Protein AF-A0A0G0TVE7-F1 (afdb_monomer)

Organism: NCBI:txid1618405

Foldseek 3Di:
DVLVVLVVVQVVVVLVLLQQLQFDCVPVPVLSVVLSVVLSVLLVCLLPPDPVVLVVLVCNLVVLLVSLCVSLVVQQPVVQVVQADQPPPDEAADPLQLLSQLLNVVLVPDDNLVSSLVSQCSHPPGNGQDQELLSRFFCLVSVVQSPQDDPGSVSVLVVLSVLLSLLQVLLLVVQVVQDPSSCSNSLSSNCSLVSSVLSNDSVVSDLLLVLLSLQSVLLSCVVVVVLVSSLVSLLSSCSSPVVCLQLLVVLLVVCVVPNVVCNSSSVSSNVSNVVSVVVSLVSCVVRYDHVVHVPPFAWDPALPVLLLLLLLPSSSRTNVSVVSCSVLLQVLLLLLLVSCCVPNPVSSSSSLCSQAVSQSVCSRTGDHPPPVSPSNSSHSSSSSSRNSSSSSVSPPVVVVD

pLDDT: mean 89.4, std 11.53, range [37.62, 98.81]

Sequence (401 aa):
MCYLLTMNLYYPSIFLLLLFGILNPVGGNKIDFFVGYFLFFLTAFYIFLPNNFDKLRRYAIWVVLASFIVSSFATSDDLRGMLGRDLPLYTYNNDPGVMLETYQLMENGTGYYDAFAFSQKGRFGMQIVPADIWGWRLPTLFEIWKVLPGKSGLNIYLLYLVLACSFFYCSYLLSRRYLPEKLATIPSYLVFPYLHFAARDQMLLETEWWSVIVFFIAVFFTIRRRFVLATLLFSLTVMIREVYILPLGLMFIYSIMKRRDLIPVFLIPLFAFWVIFLFHIGFVSRYIDVWGTIFSPRVIANGFFFVQQTLAFASWEYLLFAFRPFWWFLVAALAGCWLIYKRFDKTEAWLLLLSFLPFPIAFLKFGTVPYNDYWGIMYMPIVLVLAPIALGNLTKQSTKA

Structure (mmCIF, N/CA/C/O backbone):
data_AF-A0A0G0TVE7-F1
#
_entry.id   AF-A0A0G0TVE7-F1
#
loop_
_atom_site.group_PDB
_atom_site.id
_atom_site.type_symbol
_atom_site.label_atom_id
_atom_site.label_alt_id
_atom_site.label_comp_id
_atom_site.label_asym_id
_atom_site.label_entity_id
_atom_site.label_seq_id
_atom_site.pdbx_PDB_ins_code
_atom_site.Cartn_x
_atom_site.Cartn_y
_atom_site.Cartn_z
_atom_site.occupancy
_atom_site.B_iso_or_equiv
_atom_site.auth_seq_id
_atom_site.auth_comp_id
_atom_site.auth_asym_id
_atom_site.auth_atom_id
_atom_site.pdbx_PDB_model_num
ATOM 1 N N . MET A 1 1 ? -22.730 15.705 32.323 1.00 51.56 1 MET A N 1
ATOM 2 C CA . MET A 1 1 ? -22.122 16.682 31.389 1.00 51.56 1 MET A CA 1
ATOM 3 C C . MET A 1 1 ? -21.111 16.037 30.428 1.00 51.56 1 MET A C 1
ATOM 5 O O . MET A 1 1 ? -21.345 16.121 29.231 1.00 51.56 1 MET A O 1
ATOM 9 N N . CYS A 1 2 ? -20.080 15.302 30.885 1.00 54.56 2 CYS A N 1
ATOM 10 C CA . CYS A 1 2 ? -19.139 14.604 29.977 1.00 54.56 2 CYS A CA 1
ATOM 11 C C . CYS A 1 2 ? -19.786 13.572 29.026 1.00 54.56 2 CYS A C 1
ATOM 13 O O . CYS A 1 2 ? -19.354 13.466 27.887 1.00 54.56 2 CYS A O 1
ATOM 15 N N . TYR A 1 3 ? -20.831 12.853 29.455 1.00 48.91 3 TYR A N 1
ATOM 16 C CA . TYR A 1 3 ? -21.519 11.845 28.626 1.00 48.91 3 TYR A CA 1
ATOM 17 C C . TYR A 1 3 ? -22.308 12.449 27.445 1.00 48.91 3 TYR A C 1
ATOM 19 O O . TYR A 1 3 ? -22.308 11.915 26.341 1.00 48.91 3 TYR A O 1
ATOM 27 N N . LEU A 1 4 ? -22.947 13.605 27.663 1.00 44.41 4 LEU A N 1
ATOM 28 C CA . LEU A 1 4 ? -23.669 14.329 26.610 1.00 44.41 4 LEU A CA 1
ATOM 29 C C . LEU A 1 4 ? -22.695 14.893 25.562 1.00 44.41 4 LEU A C 1
ATOM 31 O O . LEU A 1 4 ? -22.952 14.794 24.368 1.00 44.41 4 LEU A O 1
ATOM 35 N N . LEU A 1 5 ? -21.533 15.398 25.995 1.00 54.28 5 LEU A N 1
ATOM 36 C CA . LEU A 1 5 ? -20.473 15.865 25.093 1.00 54.28 5 LEU A CA 1
ATOM 37 C C . LEU A 1 5 ? -19.879 14.733 24.237 1.00 54.28 5 LEU A C 1
ATOM 39 O O . LEU A 1 5 ? -19.602 14.947 23.058 1.00 54.28 5 LEU A O 1
ATOM 43 N N . THR A 1 6 ? -19.712 13.523 24.781 1.00 59.12 6 THR A N 1
ATOM 44 C CA . THR A 1 6 ? -19.156 12.398 24.012 1.00 59.12 6 THR A CA 1
ATOM 45 C C . THR A 1 6 ? -20.145 11.770 23.036 1.00 59.12 6 THR A C 1
ATOM 47 O O . THR A 1 6 ? -19.729 11.421 21.929 1.00 59.12 6 THR A O 1
ATOM 50 N N . MET A 1 7 ? -21.444 11.706 23.356 1.00 59.59 7 MET A N 1
ATOM 51 C CA . MET A 1 7 ? -22.458 11.343 22.352 1.00 59.59 7 MET A CA 1
ATOM 52 C C . MET A 1 7 ? -22.566 12.391 21.237 1.00 59.59 7 MET A C 1
ATOM 54 O O . MET A 1 7 ? -22.679 12.012 20.070 1.00 59.59 7 MET A O 1
ATOM 58 N N . ASN A 1 8 ? -22.446 13.681 21.572 1.00 65.00 8 ASN A N 1
ATOM 59 C CA . ASN A 1 8 ? -22.529 14.773 20.599 1.00 65.00 8 ASN A CA 1
ATOM 60 C C . ASN A 1 8 ? -21.390 14.770 19.569 1.00 65.00 8 ASN A C 1
ATOM 62 O O . ASN A 1 8 ? -21.597 15.248 18.463 1.00 65.00 8 ASN A O 1
ATOM 66 N N . LEU A 1 9 ? -20.210 14.224 19.885 1.00 75.62 9 LEU A N 1
ATOM 67 C CA . LEU A 1 9 ? -19.076 14.174 18.946 1.00 75.62 9 LEU A CA 1
ATOM 68 C C . LEU A 1 9 ? -18.928 12.830 18.223 1.00 75.62 9 LEU A C 1
ATOM 70 O O . LEU A 1 9 ? -18.333 12.777 17.145 1.00 75.62 9 LEU A O 1
ATOM 74 N N . TYR A 1 10 ? -19.472 11.746 18.778 1.00 79.25 10 TYR A N 1
ATOM 75 C CA . TYR A 1 10 ? -19.305 10.402 18.230 1.00 79.25 10 TYR A CA 1
ATOM 76 C C . TYR A 1 10 ? -19.939 10.223 16.845 1.00 79.25 10 TYR A C 1
ATOM 78 O O . TYR A 1 10 ? -19.249 9.849 15.893 1.00 79.25 10 TYR A O 1
ATOM 86 N N . TYR A 1 11 ? -21.236 10.507 16.715 1.00 83.62 11 TYR A N 1
ATOM 87 C CA . TYR A 1 11 ? -21.943 10.333 15.446 1.00 83.62 11 TYR A CA 1
ATOM 88 C C . TYR A 1 11 ? -21.479 11.316 14.362 1.00 83.62 11 TYR A C 1
ATOM 90 O O . TYR A 1 11 ? -21.251 10.856 13.242 1.00 83.62 11 TYR A O 1
ATOM 98 N N . PRO A 1 12 ? -21.228 12.609 14.661 1.00 85.44 12 PRO A N 1
ATOM 99 C CA . PRO A 1 12 ? -20.654 13.517 13.670 1.00 85.44 12 PRO A CA 1
ATOM 100 C C . PRO A 1 12 ? -19.269 13.089 13.181 1.00 85.44 12 PRO A C 1
ATOM 102 O O . PRO A 1 12 ? -19.010 13.157 11.985 1.00 85.44 12 PRO A O 1
ATOM 105 N N . SER A 1 13 ? -18.401 12.577 14.064 1.00 84.38 13 SER A N 1
ATOM 106 C CA . SER A 1 13 ? -17.071 12.093 13.659 1.00 84.38 13 SER A CA 1
ATOM 107 C C . SER A 1 13 ? -17.159 10.898 12.708 1.00 84.38 13 SER A C 1
ATOM 109 O O . SER A 1 13 ? -16.417 10.829 11.731 1.00 84.38 13 SER A O 1
ATOM 111 N N . ILE A 1 14 ? -18.086 9.966 12.956 1.00 85.81 14 ILE A N 1
ATOM 112 C CA . ILE A 1 14 ? -18.331 8.840 12.044 1.00 85.81 14 ILE A CA 1
ATOM 113 C C . ILE A 1 14 ? -18.872 9.332 10.709 1.00 85.81 14 ILE A C 1
ATOM 115 O O . ILE A 1 14 ? -18.381 8.915 9.665 1.00 85.81 14 ILE A O 1
ATOM 119 N N . PHE A 1 15 ? -19.870 10.213 10.738 1.00 87.44 15 PHE A N 1
ATOM 120 C CA . PHE A 1 15 ? -20.462 10.754 9.524 1.00 87.44 15 PHE A CA 1
ATOM 121 C C . PHE A 1 15 ? -19.417 11.476 8.665 1.00 87.44 15 PHE A C 1
ATOM 123 O O . PHE A 1 15 ? -19.345 11.232 7.464 1.00 87.44 15 PHE A O 1
ATOM 130 N N . LEU A 1 16 ? -18.540 12.272 9.284 1.00 86.81 16 LEU A N 1
ATOM 131 C CA . LEU A 1 16 ? -17.421 12.915 8.597 1.00 86.81 16 LEU A CA 1
ATOM 132 C C . LEU A 1 16 ? -16.467 11.894 7.966 1.00 86.81 16 LEU A C 1
ATOM 134 O O . LEU A 1 16 ? -16.128 12.049 6.798 1.00 86.81 16 LEU A O 1
ATOM 138 N N . LEU A 1 17 ? -16.073 10.828 8.677 1.00 85.44 17 LEU A N 1
ATOM 139 C CA . LEU A 1 17 ? -15.248 9.769 8.075 1.00 85.44 17 LEU A CA 1
ATOM 140 C C . LEU A 1 17 ? -15.938 9.124 6.868 1.00 85.44 17 LEU A C 1
ATOM 142 O O . LEU A 1 17 ? -15.288 8.884 5.855 1.00 85.44 17 LEU A O 1
ATOM 146 N N . LEU A 1 18 ? -17.243 8.860 6.956 1.00 89.12 18 LEU A N 1
ATOM 147 C CA . LEU A 1 18 ? -17.991 8.281 5.842 1.00 89.12 18 LEU A CA 1
ATOM 148 C C . LEU A 1 18 ? -18.010 9.213 4.629 1.00 89.12 18 LEU A C 1
ATOM 150 O O . LEU A 1 18 ? -17.749 8.753 3.519 1.00 89.12 18 LEU A O 1
ATOM 154 N N . LEU A 1 19 ? -18.255 10.509 4.844 1.00 89.25 19 LEU A N 1
ATOM 155 C CA . LEU A 1 19 ? -18.214 11.521 3.788 1.00 89.25 19 LEU A CA 1
ATOM 156 C C . LEU A 1 19 ? -16.833 11.608 3.131 1.00 89.25 19 LEU A C 1
ATOM 158 O O . LEU A 1 19 ? -16.735 11.670 1.908 1.00 89.25 19 LEU A O 1
ATOM 162 N N . PHE A 1 20 ? -15.764 11.569 3.928 1.00 88.56 20 PHE A N 1
ATOM 163 C CA . PHE A 1 20 ? -14.401 11.616 3.406 1.00 88.56 20 PHE A CA 1
ATOM 164 C C . PHE A 1 20 ? -13.982 10.358 2.652 1.00 88.56 20 PHE A C 1
ATOM 166 O O . PHE A 1 20 ? -12.978 10.430 1.961 1.00 88.56 20 PHE A O 1
ATOM 173 N N . GLY A 1 21 ? -14.706 9.241 2.769 1.00 84.94 21 GLY A N 1
ATOM 174 C CA . GLY A 1 21 ? -14.440 8.011 2.017 1.00 84.94 21 GLY A CA 1
ATOM 175 C C . GLY A 1 21 ? -15.250 7.850 0.730 1.00 84.94 21 GLY A C 1
ATOM 176 O O . GLY A 1 21 ? -15.103 6.825 0.071 1.00 84.94 21 GLY A O 1
ATOM 177 N N . ILE A 1 22 ? -16.116 8.809 0.380 1.00 90.00 22 ILE A N 1
ATOM 178 C CA . ILE A 1 22 ? -16.928 8.716 -0.842 1.00 90.00 22 ILE A CA 1
ATOM 179 C C . ILE A 1 22 ? -16.004 8.791 -2.060 1.00 90.00 22 ILE A C 1
ATOM 181 O O . ILE A 1 22 ? -15.213 9.727 -2.180 1.00 90.00 22 ILE A O 1
ATOM 185 N N . LEU A 1 23 ? -16.137 7.822 -2.967 1.00 89.44 23 LEU A N 1
ATOM 186 C CA . LEU A 1 23 ? -15.425 7.793 -4.243 1.00 89.44 23 LEU A CA 1
ATOM 187 C C . LEU A 1 23 ? -15.824 9.004 -5.103 1.00 89.44 23 LEU A C 1
ATOM 189 O O . LEU A 1 23 ? -17.010 9.271 -5.305 1.00 89.44 23 LEU A O 1
ATOM 193 N N . ASN A 1 24 ? -14.836 9.738 -5.606 1.00 88.88 24 ASN A N 1
ATOM 194 C CA . ASN A 1 24 ? -15.035 10.801 -6.582 1.00 88.88 24 ASN A CA 1
ATOM 195 C C . ASN A 1 24 ? -15.274 10.176 -7.968 1.00 88.88 24 ASN A C 1
ATOM 197 O O . ASN A 1 24 ? -14.444 9.376 -8.401 1.00 88.88 24 ASN A O 1
ATOM 201 N N . PRO A 1 25 ? -16.345 10.529 -8.699 1.00 86.12 25 PRO A N 1
ATOM 202 C CA . PRO A 1 25 ? -16.548 10.074 -10.074 1.00 86.12 25 PRO A CA 1
ATOM 203 C C . PRO A 1 25 ? -15.589 10.784 -11.043 1.00 86.12 25 PRO A C 1
ATOM 205 O O . PRO A 1 25 ? -15.984 11.680 -11.797 1.00 86.12 25 PRO A O 1
ATOM 208 N N . VAL A 1 26 ? -14.309 10.407 -11.012 1.00 77.81 26 VAL A N 1
ATOM 209 C CA . VAL A 1 26 ? -13.259 10.996 -11.854 1.00 77.81 26 VAL A CA 1
ATOM 210 C C . VAL A 1 26 ? -13.651 10.869 -13.331 1.00 77.81 26 VAL A C 1
ATOM 212 O O . VAL A 1 26 ? -14.110 9.823 -13.786 1.00 77.81 26 VAL A O 1
ATOM 215 N N . GLY A 1 27 ? -13.541 11.970 -14.081 1.00 74.94 27 GLY A N 1
ATOM 216 C CA . GLY A 1 27 ? -13.930 12.011 -15.497 1.00 74.94 27 GLY A CA 1
ATOM 217 C C . GLY A 1 27 ? -15.434 11.840 -15.760 1.00 74.94 27 GLY A C 1
ATOM 218 O O . GLY A 1 27 ? -15.825 11.602 -16.898 1.00 74.94 27 GLY A O 1
ATOM 219 N N . GLY A 1 28 ? -16.290 11.942 -14.735 1.00 77.38 28 GLY A N 1
ATOM 220 C CA . GLY A 1 28 ? -17.736 11.746 -14.875 1.00 77.38 28 GLY A CA 1
ATOM 221 C C . GLY A 1 28 ? -18.151 10.280 -15.029 1.00 77.38 28 GLY A C 1
ATOM 222 O O . GLY A 1 28 ? -19.249 10.007 -15.523 1.00 77.38 28 GLY A O 1
ATOM 223 N N . ASN A 1 29 ? -17.300 9.329 -14.620 1.00 84.31 29 ASN A N 1
ATOM 224 C CA . ASN A 1 29 ? -17.614 7.908 -14.703 1.00 84.31 29 ASN A CA 1
ATOM 225 C C . ASN A 1 29 ? -18.839 7.568 -13.831 1.00 84.31 29 ASN A C 1
ATOM 227 O O . ASN A 1 29 ? -18.822 7.677 -12.602 1.00 84.31 29 ASN A O 1
ATOM 231 N N . LYS A 1 30 ? -19.926 7.141 -14.484 1.00 88.06 30 LYS A N 1
ATOM 232 C CA . LYS A 1 30 ? -21.195 6.815 -13.817 1.00 88.06 30 LYS A CA 1
ATOM 233 C C . LYS A 1 30 ? -21.064 5.621 -12.870 1.00 88.06 30 LYS A C 1
ATOM 235 O O . LYS A 1 30 ? -21.776 5.574 -11.873 1.00 88.06 30 LYS A O 1
ATOM 240 N N . ILE A 1 31 ? -20.179 4.669 -13.162 1.00 86.12 31 ILE A N 1
ATOM 241 C CA . ILE A 1 31 ? -19.973 3.481 -12.325 1.00 86.12 31 ILE A CA 1
ATOM 242 C C . ILE A 1 31 ? -19.341 3.892 -10.997 1.00 86.12 31 ILE A C 1
ATOM 244 O O . ILE A 1 31 ? -19.865 3.525 -9.947 1.00 86.12 31 ILE A O 1
ATOM 248 N N . ASP A 1 32 ? -18.298 4.726 -11.043 1.00 85.81 32 ASP A N 1
ATOM 249 C CA . ASP A 1 32 ? -17.647 5.275 -9.847 1.00 85.81 32 ASP A CA 1
ATOM 250 C C . ASP A 1 32 ? -18.649 6.054 -8.985 1.00 85.81 32 ASP A C 1
ATOM 252 O O . ASP A 1 32 ? -18.699 5.877 -7.766 1.00 85.81 32 ASP A O 1
ATOM 256 N N . PHE A 1 33 ? -19.526 6.839 -9.620 1.00 87.44 33 PHE A N 1
ATOM 257 C CA . PHE A 1 33 ? -20.628 7.508 -8.930 1.00 87.44 33 PHE A CA 1
ATOM 258 C C . PHE A 1 33 ? -21.529 6.493 -8.205 1.00 87.44 33 PHE A C 1
ATOM 260 O O . PHE A 1 33 ? -21.647 6.527 -6.980 1.00 87.44 33 PHE A O 1
ATOM 267 N N . PHE A 1 34 ? -22.148 5.553 -8.927 1.00 89.06 34 PHE A N 1
ATOM 268 C CA . PHE A 1 34 ? -23.105 4.619 -8.322 1.00 89.06 34 PHE A CA 1
ATOM 269 C C . PHE A 1 34 ? -22.476 3.752 -7.229 1.00 89.06 34 PHE A C 1
ATOM 271 O O . PHE A 1 34 ? -23.084 3.578 -6.172 1.00 89.06 34 PHE A O 1
ATOM 278 N N . VAL A 1 35 ? -21.261 3.245 -7.446 1.00 88.38 35 VAL A N 1
ATOM 279 C CA . VAL A 1 35 ? -20.555 2.410 -6.465 1.00 88.38 35 VAL A CA 1
ATOM 280 C C . VAL A 1 35 ? -20.154 3.226 -5.238 1.00 88.38 35 VAL A C 1
ATOM 282 O O . VAL A 1 35 ? -20.355 2.755 -4.116 1.00 88.38 35 VAL A O 1
ATOM 285 N N . GLY A 1 36 ? -19.662 4.454 -5.422 1.00 87.19 36 GLY A N 1
ATOM 286 C CA . GLY A 1 36 ? -19.300 5.356 -4.328 1.00 87.19 36 GLY A CA 1
ATOM 287 C C . GLY A 1 36 ? -20.472 5.644 -3.392 1.00 87.19 36 GLY A C 1
ATOM 288 O O . GLY A 1 36 ? -20.373 5.424 -2.182 1.00 87.19 36 GLY A O 1
ATOM 289 N N . TYR A 1 37 ? -21.614 6.065 -3.944 1.00 89.44 37 TYR A N 1
ATOM 290 C CA . TYR A 1 37 ? -22.816 6.330 -3.147 1.00 89.44 37 TYR A CA 1
ATOM 291 C C . TYR A 1 37 ? -23.412 5.050 -2.552 1.00 89.44 37 TYR A C 1
ATOM 293 O O . TYR A 1 37 ? -23.815 5.055 -1.388 1.00 89.44 37 TYR A O 1
ATOM 301 N N . PHE A 1 38 ? -23.432 3.941 -3.299 1.00 90.31 38 PHE A N 1
ATOM 302 C CA . PHE A 1 38 ? -23.891 2.651 -2.781 1.00 90.31 38 PHE A CA 1
ATOM 303 C C . PHE A 1 38 ? -23.084 2.223 -1.551 1.00 90.31 38 PHE A C 1
ATOM 305 O O . PHE A 1 38 ? -23.668 1.908 -0.513 1.00 90.31 38 PHE A O 1
ATOM 312 N N . LEU A 1 39 ? -21.751 2.270 -1.627 1.00 90.75 39 LEU A N 1
ATOM 313 C CA . LEU A 1 39 ? -20.879 1.921 -0.506 1.00 90.75 39 LEU A CA 1
ATOM 314 C C . LEU A 1 39 ? -21.040 2.873 0.677 1.00 90.75 39 LEU A C 1
ATOM 316 O O . LEU A 1 39 ? -21.038 2.409 1.819 1.00 90.75 39 LEU A O 1
ATOM 320 N N . PHE A 1 40 ? -21.225 4.170 0.429 1.00 91.94 40 PHE A N 1
ATOM 321 C CA . PHE A 1 40 ? -21.516 5.145 1.478 1.00 91.94 40 PHE A CA 1
ATOM 322 C C . PHE A 1 40 ? -22.802 4.793 2.237 1.00 91.94 40 PHE A C 1
ATOM 324 O O . PHE A 1 40 ? -22.766 4.605 3.457 1.00 91.94 40 PHE A O 1
ATOM 331 N N . PHE A 1 41 ? -23.927 4.647 1.525 1.00 91.50 41 PHE A N 1
ATOM 332 C CA . PHE A 1 41 ? -25.222 4.349 2.143 1.00 91.50 41 PHE A CA 1
ATOM 333 C C . PHE A 1 41 ? -25.225 2.990 2.832 1.00 91.50 41 PHE A C 1
ATOM 335 O O . PHE A 1 41 ? -25.762 2.858 3.929 1.00 91.50 41 PHE A O 1
ATOM 342 N N . LEU A 1 42 ? -24.586 1.990 2.230 1.00 88.88 42 LEU A N 1
ATOM 343 C CA . LEU A 1 42 ? -24.473 0.660 2.806 1.00 88.88 42 LEU A CA 1
ATOM 344 C C . LEU A 1 42 ? -23.632 0.662 4.089 1.00 88.88 42 LEU A C 1
ATOM 346 O O . LEU A 1 42 ? -24.026 0.072 5.096 1.00 88.88 42 LEU A O 1
ATOM 350 N N . THR A 1 43 ? -22.477 1.330 4.077 1.00 88.50 43 THR A N 1
ATOM 351 C CA . THR A 1 43 ? -21.607 1.413 5.258 1.00 88.50 43 THR A CA 1
ATOM 352 C C . THR A 1 43 ? -22.310 2.180 6.376 1.00 88.50 43 THR A C 1
ATOM 354 O O . THR A 1 43 ? -22.311 1.720 7.520 1.00 88.50 43 THR A O 1
ATOM 357 N N . ALA A 1 44 ? -22.988 3.286 6.048 1.00 89.00 44 ALA A N 1
ATOM 358 C CA . ALA A 1 44 ? -23.839 4.008 6.988 1.00 89.00 44 ALA A CA 1
ATOM 359 C C . ALA A 1 44 ? -24.934 3.092 7.563 1.00 89.00 44 ALA A C 1
ATOM 361 O O . ALA A 1 44 ? -25.053 2.969 8.782 1.00 89.00 44 ALA A O 1
ATOM 362 N N . PHE A 1 45 ? -25.674 2.383 6.708 1.00 89.69 45 PHE A N 1
ATOM 363 C CA . PHE A 1 45 ? -26.716 1.445 7.122 1.00 89.69 45 PHE A CA 1
ATOM 364 C C . PHE A 1 45 ? -26.192 0.413 8.129 1.00 89.69 45 PHE A C 1
ATOM 366 O O . PHE A 1 45 ? -26.788 0.240 9.189 1.00 89.69 45 PHE A O 1
ATOM 373 N N . TYR A 1 46 ? -25.039 -0.213 7.870 1.00 87.44 46 TYR A N 1
ATOM 374 C CA . TYR A 1 46 ? -24.458 -1.200 8.788 1.00 87.44 46 TYR A CA 1
ATOM 375 C C . TYR A 1 46 ? -24.011 -0.620 10.133 1.00 87.44 46 TYR A C 1
ATOM 377 O O . TYR A 1 46 ? -24.151 -1.287 11.166 1.00 87.44 46 TYR A O 1
ATOM 385 N N . ILE A 1 47 ? -23.491 0.609 10.137 1.00 86.12 47 ILE A N 1
ATOM 386 C CA . ILE A 1 47 ? -23.078 1.312 11.358 1.00 86.12 47 ILE A CA 1
ATOM 387 C C . ILE A 1 47 ? -24.286 1.615 12.251 1.00 86.12 47 ILE A C 1
ATOM 389 O O . ILE A 1 47 ? -24.200 1.451 13.473 1.00 86.12 47 ILE A O 1
ATOM 393 N N . PHE A 1 48 ? -25.390 2.063 11.646 1.00 87.19 48 PHE A N 1
ATOM 394 C CA . PHE A 1 48 ? -26.612 2.477 12.343 1.00 87.19 48 PHE A CA 1
ATOM 395 C C . PHE A 1 48 ? -27.612 1.340 12.573 1.00 87.19 48 PHE A C 1
ATOM 397 O O . PHE A 1 48 ? -28.596 1.525 13.290 1.00 87.19 48 PHE A O 1
ATOM 404 N N . LEU A 1 49 ? -27.348 0.154 12.023 1.00 87.38 49 LEU A N 1
ATOM 405 C CA . LEU A 1 49 ? -28.149 -1.036 12.270 1.00 87.38 49 LEU A CA 1
ATOM 406 C C . LEU A 1 49 ? -28.213 -1.330 13.780 1.00 87.38 49 LEU A C 1
ATOM 408 O O . LEU A 1 49 ? -27.201 -1.158 14.459 1.00 87.38 49 LEU A O 1
ATOM 412 N N . PRO A 1 50 ? -29.336 -1.798 14.342 1.00 85.31 50 PRO A N 1
ATOM 413 C CA . PRO A 1 50 ? -29.402 -2.165 15.757 1.00 85.31 50 PRO A CA 1
ATOM 414 C C . PRO A 1 50 ? -28.458 -3.334 16.127 1.00 85.31 50 PRO A C 1
ATOM 416 O O . PRO A 1 50 ? -28.076 -4.151 15.287 1.00 85.31 50 PRO A O 1
ATOM 419 N N . ASN A 1 51 ? -28.035 -3.420 17.397 1.00 82.88 51 ASN A N 1
ATOM 420 C CA . ASN A 1 51 ? -26.975 -4.351 17.836 1.00 82.88 51 ASN A CA 1
ATOM 421 C C . ASN A 1 51 ? -27.330 -5.845 17.723 1.00 82.88 51 ASN A C 1
ATOM 423 O O . ASN A 1 51 ? -26.441 -6.684 17.635 1.00 82.88 51 ASN A O 1
ATOM 427 N N . ASN A 1 52 ? -28.612 -6.193 17.670 1.00 86.19 52 ASN A N 1
ATOM 428 C CA . ASN A 1 52 ? -29.092 -7.559 17.436 1.00 86.19 52 ASN A CA 1
ATOM 429 C C . ASN A 1 52 ? -28.732 -8.113 16.039 1.00 86.19 52 ASN A C 1
ATOM 431 O O . ASN A 1 52 ? -28.880 -9.312 15.808 1.00 86.19 52 ASN A O 1
ATOM 435 N N . PHE A 1 53 ? -28.194 -7.292 15.131 1.00 87.19 53 PHE A N 1
ATOM 436 C CA . PHE A 1 53 ? -27.796 -7.695 13.779 1.00 87.19 53 PHE A CA 1
ATOM 437 C C . PHE A 1 53 ? -26.275 -7.844 13.575 1.00 87.19 53 PHE A C 1
ATOM 439 O O . PHE A 1 53 ? -25.778 -7.743 12.452 1.00 87.19 53 PHE A O 1
ATOM 446 N N . ASP A 1 54 ? -25.506 -8.140 14.627 1.00 82.81 54 ASP A N 1
ATOM 447 C CA . ASP A 1 54 ? -24.047 -8.322 14.527 1.00 82.81 54 ASP A CA 1
ATOM 448 C C . ASP A 1 54 ? -23.612 -9.377 13.497 1.00 82.81 54 ASP A C 1
ATOM 450 O O . ASP A 1 54 ? -22.567 -9.230 12.861 1.00 82.81 54 ASP A O 1
ATOM 454 N N . LYS A 1 55 ? -24.416 -10.428 13.280 1.00 86.00 55 LYS A N 1
ATOM 455 C CA . LYS A 1 55 ? -24.150 -11.414 12.219 1.00 86.00 55 LYS A CA 1
ATOM 456 C C . LYS A 1 55 ? -24.189 -10.775 10.831 1.00 86.00 55 LYS A C 1
ATOM 458 O O . LYS A 1 55 ? -23.323 -11.077 10.020 1.00 86.00 55 LYS A O 1
ATOM 463 N N . LEU A 1 56 ? -25.150 -9.885 10.576 1.00 87.44 56 LEU A N 1
ATOM 464 C CA . LEU A 1 56 ? -25.288 -9.200 9.293 1.00 87.44 56 LEU A CA 1
ATOM 465 C C . LEU A 1 56 ? -24.124 -8.224 9.060 1.00 87.44 56 LEU A C 1
ATOM 467 O O . LEU A 1 56 ? -23.561 -8.192 7.970 1.00 87.44 56 LEU A O 1
ATOM 471 N N . ARG A 1 57 ? -23.688 -7.510 10.108 1.00 86.94 57 ARG A N 1
ATOM 472 C CA . ARG A 1 57 ? -22.530 -6.596 10.047 1.00 86.94 57 ARG A CA 1
ATOM 473 C C . ARG A 1 57 ? -21.243 -7.299 9.607 1.00 86.94 57 ARG A C 1
ATOM 475 O O . ARG A 1 57 ? -20.451 -6.711 8.880 1.00 86.94 57 ARG A O 1
ATOM 482 N N . ARG A 1 58 ? -21.053 -8.574 9.967 1.00 87.56 58 ARG A N 1
ATOM 483 C CA . ARG A 1 58 ? -19.894 -9.364 9.507 1.00 87.56 58 ARG A CA 1
ATOM 484 C C . ARG A 1 58 ? -19.886 -9.610 8.002 1.00 87.56 58 ARG A C 1
ATOM 486 O O . ARG A 1 58 ? -18.821 -9.862 7.451 1.00 87.56 58 ARG A O 1
ATOM 493 N N . TYR A 1 59 ? -21.040 -9.531 7.338 1.00 90.62 59 TYR A N 1
ATOM 494 C CA . TYR A 1 59 ? -21.122 -9.678 5.887 1.00 90.62 59 TYR A CA 1
ATOM 495 C C . TYR A 1 59 ? -20.845 -8.383 5.123 1.00 90.62 59 TYR A C 1
ATOM 497 O O . TYR A 1 59 ? -20.591 -8.433 3.923 1.00 90.62 59 TYR A O 1
ATOM 505 N N . ALA A 1 60 ? -20.810 -7.235 5.805 1.00 91.06 60 ALA A N 1
ATOM 506 C CA . ALA A 1 60 ? -20.559 -5.942 5.179 1.00 91.06 60 ALA A CA 1
ATOM 507 C C . ALA A 1 60 ? -19.213 -5.894 4.436 1.00 91.06 60 ALA A C 1
ATOM 509 O O . ALA A 1 60 ? -19.128 -5.299 3.364 1.00 91.06 60 ALA A O 1
ATOM 510 N N . ILE A 1 61 ? -18.181 -6.582 4.947 1.00 94.94 61 ILE A N 1
ATOM 511 C CA . ILE A 1 61 ? -16.885 -6.672 4.261 1.00 94.94 61 ILE A CA 1
ATOM 512 C C . ILE A 1 61 ? -16.998 -7.358 2.896 1.00 94.94 61 ILE A C 1
ATOM 514 O O . ILE A 1 61 ? -16.387 -6.895 1.941 1.00 94.94 61 ILE A O 1
ATOM 518 N N . TRP A 1 62 ? -17.819 -8.403 2.759 1.00 95.62 62 TRP A N 1
ATOM 519 C CA . TRP A 1 62 ? -17.998 -9.093 1.478 1.00 95.62 62 TRP A CA 1
ATOM 520 C C . TRP A 1 62 ? -18.645 -8.195 0.434 1.00 95.62 62 TRP A C 1
ATOM 522 O O . TRP A 1 62 ? -18.311 -8.302 -0.741 1.00 95.62 62 TRP A O 1
ATOM 532 N N . VAL A 1 63 ? -19.509 -7.270 0.857 1.00 93.44 63 VAL A N 1
ATOM 533 C CA . VAL A 1 63 ? -20.077 -6.284 -0.063 1.00 93.44 63 VAL A CA 1
ATOM 534 C C . VAL A 1 63 ? -19.022 -5.271 -0.504 1.00 93.44 63 VAL A C 1
ATOM 536 O O . VAL A 1 63 ? -18.960 -4.966 -1.686 1.00 93.44 63 VAL A O 1
ATOM 539 N N . VAL A 1 64 ? -18.138 -4.810 0.391 1.00 95.00 64 VAL A N 1
ATOM 540 C CA . VAL A 1 64 ? -16.994 -3.957 0.003 1.00 95.00 64 VAL A CA 1
ATOM 541 C C . VAL A 1 64 ? -16.104 -4.672 -1.019 1.00 95.00 64 VAL A C 1
ATOM 543 O O . VAL A 1 64 ? -15.748 -4.081 -2.035 1.00 95.00 64 VAL A O 1
ATOM 546 N N . LEU A 1 65 ? -15.793 -5.952 -0.789 1.00 97.44 65 LEU A N 1
ATOM 547 C CA . LEU A 1 65 ? -14.986 -6.766 -1.705 1.00 97.44 65 LEU A CA 1
ATOM 548 C C . LEU A 1 65 ? -15.665 -6.955 -3.068 1.00 97.44 65 LEU A C 1
ATOM 550 O O . LEU A 1 65 ? -15.029 -6.752 -4.098 1.00 97.44 65 LEU A O 1
ATOM 554 N N . ALA A 1 66 ? -16.951 -7.309 -3.083 1.00 96.19 66 ALA A N 1
ATOM 555 C CA . ALA A 1 66 ? -17.709 -7.489 -4.318 1.00 96.19 66 ALA A CA 1
ATOM 556 C C . ALA A 1 66 ? -17.815 -6.176 -5.104 1.00 96.19 66 ALA A C 1
ATOM 558 O O . ALA A 1 66 ? -17.526 -6.155 -6.298 1.00 96.19 66 ALA A O 1
ATOM 559 N N . SER A 1 67 ? -18.142 -5.069 -4.430 1.00 94.88 67 SER A N 1
ATOM 560 C CA . SER A 1 67 ? -18.165 -3.738 -5.040 1.00 94.88 67 SER A CA 1
ATOM 561 C C . SER A 1 67 ? -16.806 -3.353 -5.613 1.00 94.88 67 SER A C 1
ATOM 563 O O . SER A 1 67 ? -16.760 -2.759 -6.685 1.00 94.88 67 SER A O 1
ATOM 565 N N . PHE A 1 68 ? -15.704 -3.705 -4.943 1.00 96.56 68 PHE A N 1
ATOM 566 C CA . PHE A 1 68 ? -14.353 -3.407 -5.422 1.00 96.56 68 PHE A CA 1
ATOM 567 C C . PHE A 1 68 ? -14.045 -4.153 -6.712 1.00 96.56 68 PHE A C 1
ATOM 569 O O . PHE A 1 68 ? -13.603 -3.539 -7.676 1.00 96.56 68 PHE A O 1
ATOM 576 N N . ILE A 1 69 ? -14.321 -5.458 -6.749 1.00 96.88 69 ILE A N 1
ATOM 577 C CA . ILE A 1 69 ? -14.100 -6.277 -7.944 1.00 96.88 69 ILE A CA 1
ATOM 578 C C . ILE A 1 69 ? -14.957 -5.754 -9.099 1.00 96.88 69 ILE A C 1
ATOM 580 O O . ILE A 1 69 ? -14.435 -5.529 -10.184 1.00 96.88 69 ILE A O 1
ATOM 584 N N . VAL A 1 70 ? -16.254 -5.528 -8.864 1.00 94.19 70 VAL A N 1
ATOM 585 C CA . VAL A 1 70 ? -17.189 -5.083 -9.909 1.00 94.19 70 VAL A CA 1
ATOM 586 C C . VAL A 1 70 ? -16.815 -3.702 -10.442 1.00 94.19 70 VAL A C 1
ATOM 588 O O . VAL A 1 70 ? -16.733 -3.540 -11.655 1.00 94.19 70 VAL A O 1
ATOM 591 N N . SER A 1 71 ? -16.561 -2.724 -9.566 1.00 94.19 71 SER A N 1
ATOM 592 C CA . SER A 1 71 ? -16.153 -1.372 -9.989 1.00 94.19 71 SER A CA 1
ATOM 593 C C . SER A 1 71 ? -14.836 -1.396 -10.744 1.00 94.19 71 SER A C 1
ATOM 595 O O . SER A 1 71 ? -14.808 -0.962 -11.890 1.00 94.19 71 SER A O 1
ATOM 597 N N . SER A 1 72 ? -13.793 -1.994 -10.163 1.00 95.44 72 SER A N 1
ATOM 598 C CA . SER A 1 72 ? -12.472 -2.064 -10.787 1.00 95.44 72 SER A CA 1
ATOM 599 C C . SER A 1 72 ? -12.556 -2.733 -12.155 1.00 95.44 72 SER A C 1
ATOM 601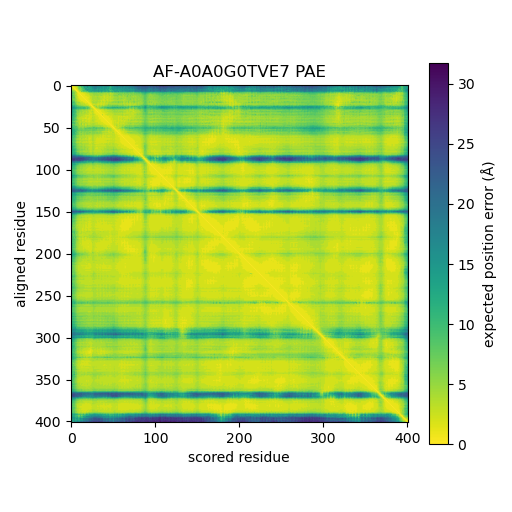 O O . SER A 1 72 ? -12.019 -2.227 -13.134 1.00 95.44 72 SER A O 1
ATOM 603 N N . PHE A 1 73 ? -13.269 -3.857 -12.262 1.00 94.25 73 PHE A N 1
ATOM 604 C CA . PHE A 1 73 ? -13.404 -4.579 -13.524 1.00 94.25 73 PHE A CA 1
ATOM 605 C C . PHE A 1 73 ? -14.214 -3.791 -14.561 1.00 94.25 73 PHE A C 1
ATOM 607 O O . PHE A 1 73 ? -13.963 -3.923 -15.754 1.00 94.25 73 PHE A O 1
ATOM 614 N N . ALA A 1 74 ? -15.187 -2.988 -14.138 1.00 92.94 74 ALA A N 1
ATOM 615 C CA . ALA A 1 74 ? -16.024 -2.219 -15.050 1.00 92.94 74 ALA A CA 1
ATOM 616 C C . ALA A 1 74 ? -15.403 -0.877 -15.474 1.00 92.94 74 ALA A C 1
ATOM 618 O O . ALA A 1 74 ? -15.843 -0.299 -16.462 1.00 92.94 74 ALA A O 1
ATOM 619 N N . THR A 1 75 ? -14.400 -0.373 -14.751 1.00 93.31 75 THR A N 1
ATOM 620 C CA . THR A 1 75 ? -13.741 0.911 -15.052 1.00 93.31 75 THR A CA 1
ATOM 621 C C . THR A 1 75 ? -12.320 0.769 -15.598 1.00 93.31 75 THR A C 1
ATOM 623 O O . THR A 1 75 ? -11.734 1.763 -16.012 1.00 93.31 75 THR A O 1
ATOM 626 N N . SER A 1 76 ? -11.775 -0.449 -15.659 1.00 92.94 76 SER A N 1
ATOM 627 C CA . SER A 1 76 ? -10.394 -0.743 -16.082 1.00 92.94 76 SER A CA 1
ATOM 628 C C . SER A 1 76 ? -10.239 -1.152 -17.550 1.00 92.94 76 SER A C 1
ATOM 630 O O . SER A 1 76 ? -9.239 -1.776 -17.904 1.00 92.94 76 SER A O 1
ATOM 632 N N . ASP A 1 77 ? -11.200 -0.845 -18.426 1.00 91.25 77 ASP A N 1
ATOM 633 C CA . ASP A 1 77 ? -11.136 -1.241 -19.843 1.00 91.25 77 ASP A CA 1
ATOM 634 C C . ASP A 1 77 ? -9.837 -0.786 -20.523 1.00 91.25 77 ASP A C 1
ATOM 636 O O . ASP A 1 77 ? -9.158 -1.602 -21.150 1.00 91.25 77 ASP A O 1
ATOM 640 N N . ASP A 1 78 ? -9.436 0.470 -20.316 1.00 89.44 78 ASP A N 1
ATOM 641 C CA . ASP A 1 78 ? -8.200 1.023 -20.880 1.00 89.44 78 ASP A CA 1
ATOM 642 C C . ASP A 1 78 ? -6.948 0.337 -20.319 1.00 89.44 78 ASP A C 1
ATOM 644 O O . ASP A 1 78 ? -6.059 -0.052 -21.080 1.00 89.44 78 ASP A O 1
ATOM 648 N N . LEU A 1 79 ? -6.896 0.121 -18.999 1.00 91.38 79 LEU A N 1
ATOM 649 C CA . LEU A 1 79 ? -5.802 -0.588 -18.330 1.00 91.38 79 LEU A CA 1
ATOM 650 C C . LEU A 1 79 ? -5.661 -2.017 -18.864 1.00 91.38 79 LEU A C 1
ATOM 652 O O . LEU A 1 79 ? -4.569 -2.446 -19.234 1.00 91.38 79 LEU A O 1
ATOM 656 N N . ARG A 1 80 ? -6.762 -2.766 -18.938 1.00 91.25 80 ARG A N 1
ATOM 657 C CA . ARG A 1 80 ? -6.749 -4.146 -19.443 1.00 91.25 80 ARG A CA 1
ATOM 658 C C . ARG A 1 80 ? -6.400 -4.206 -20.920 1.00 91.25 80 ARG A C 1
ATOM 660 O O . ARG A 1 80 ? -5.673 -5.109 -21.328 1.00 91.25 80 ARG A O 1
ATOM 667 N N . GLY A 1 81 ? -6.882 -3.241 -21.701 1.00 89.00 81 GLY A N 1
ATOM 668 C CA . GLY A 1 81 ? -6.492 -3.068 -23.092 1.00 89.00 81 GLY A CA 1
ATOM 669 C C . GLY A 1 81 ? -4.988 -2.847 -23.221 1.00 89.00 81 GLY A C 1
ATOM 670 O O . GLY A 1 81 ? -4.350 -3.518 -24.024 1.00 89.00 81 GLY A O 1
ATOM 671 N N . MET A 1 82 ? -4.406 -1.967 -22.402 1.00 87.88 82 MET A N 1
ATOM 672 C CA . MET A 1 82 ? -2.966 -1.696 -22.375 1.00 87.88 82 MET A CA 1
ATOM 673 C C . MET A 1 82 ? -2.146 -2.934 -21.989 1.00 87.88 82 MET A C 1
ATOM 675 O O . MET A 1 82 ? -1.180 -3.253 -22.672 1.00 87.88 82 MET A O 1
ATOM 679 N N . LEU A 1 83 ? -2.557 -3.670 -20.953 1.00 88.69 83 LEU A N 1
ATOM 680 C CA . LEU A 1 83 ? -1.897 -4.907 -20.510 1.00 88.69 83 LEU A CA 1
ATOM 681 C C . LEU A 1 83 ? -1.916 -6.028 -21.566 1.00 88.69 83 LEU A C 1
ATOM 683 O O . LEU A 1 83 ? -1.142 -6.978 -21.469 1.00 88.69 83 LEU A O 1
ATOM 687 N N . GLY A 1 84 ? -2.822 -5.949 -22.543 1.00 81.12 84 GLY A N 1
ATOM 688 C CA . GLY A 1 84 ? -2.905 -6.875 -23.671 1.00 81.12 84 GLY A CA 1
ATOM 689 C C . GLY A 1 84 ? -2.187 -6.409 -24.941 1.00 81.12 84 GLY A C 1
ATOM 690 O O . GLY A 1 84 ? -2.182 -7.156 -25.918 1.00 81.12 84 GLY A O 1
ATOM 691 N N . ARG A 1 85 ? -1.620 -5.194 -24.972 1.00 76.31 85 ARG A N 1
ATOM 692 C CA . ARG A 1 85 ? -0.899 -4.659 -26.141 1.00 76.31 85 ARG A CA 1
ATOM 693 C C . ARG A 1 85 ? 0.567 -5.047 -26.094 1.00 76.31 85 ARG A C 1
ATOM 695 O O . ARG A 1 85 ? 1.170 -4.996 -25.034 1.00 76.31 85 ARG A O 1
ATOM 702 N N . ASP A 1 86 ? 1.144 -5.319 -27.255 1.00 68.44 86 ASP A N 1
ATOM 703 C CA . ASP A 1 86 ? 2.591 -5.434 -27.427 1.00 68.44 86 ASP A CA 1
ATOM 704 C C . ASP A 1 86 ? 3.176 -4.010 -27.535 1.00 68.44 86 ASP A C 1
ATOM 706 O O . ASP A 1 86 ? 3.015 -3.332 -28.555 1.00 68.44 86 ASP A O 1
ATOM 710 N N . LEU A 1 87 ? 3.759 -3.497 -26.447 1.00 66.75 87 LEU A N 1
ATOM 711 C CA . LEU A 1 87 ? 4.328 -2.146 -26.372 1.00 66.75 87 LEU A CA 1
ATOM 712 C C . LEU A 1 87 ? 5.729 -1.928 -26.974 1.00 66.75 87 LEU A C 1
ATOM 714 O O . LEU A 1 87 ? 6.040 -0.748 -27.133 1.00 66.75 87 LEU A O 1
ATOM 718 N N . PRO A 1 88 ? 6.546 -2.922 -27.403 1.00 58.62 88 PRO A N 1
ATOM 719 C CA . PRO A 1 88 ? 7.850 -2.663 -28.036 1.00 58.62 88 PRO A CA 1
ATOM 720 C C . PRO A 1 88 ? 7.803 -1.766 -29.292 1.00 58.62 88 PRO A C 1
ATOM 722 O O . PRO A 1 88 ? 8.840 -1.408 -29.845 1.00 58.62 88 PRO A O 1
ATOM 725 N N . LEU A 1 89 ? 6.603 -1.422 -29.778 1.00 54.56 89 LEU A N 1
ATOM 726 C CA . LEU A 1 89 ? 6.353 -0.562 -30.937 1.00 54.56 89 LEU A CA 1
ATOM 727 C C . LEU A 1 89 ? 5.718 0.800 -30.586 1.00 54.56 89 LEU A C 1
ATOM 729 O O . LEU A 1 89 ? 5.453 1.590 -31.494 1.00 54.56 89 LEU A O 1
ATOM 733 N N . TYR A 1 90 ? 5.460 1.095 -29.307 1.00 58.38 90 TYR A N 1
ATOM 734 C CA . TYR A 1 90 ? 4.793 2.324 -28.863 1.00 58.38 90 TYR A CA 1
ATOM 735 C C . TYR A 1 90 ? 5.712 3.222 -28.034 1.00 58.38 90 TYR A C 1
ATOM 737 O O . TYR A 1 90 ? 6.423 2.776 -27.142 1.00 58.38 90 TYR A O 1
ATOM 745 N N . THR A 1 91 ? 5.633 4.530 -28.275 1.00 64.81 91 THR A N 1
ATOM 746 C CA . THR A 1 91 ? 6.270 5.532 -27.420 1.00 64.81 91 THR A CA 1
ATOM 747 C C . THR A 1 91 ? 5.442 5.759 -26.155 1.00 64.81 91 THR A C 1
ATOM 749 O O . THR A 1 91 ? 4.247 6.047 -26.214 1.00 64.81 91 THR A O 1
ATOM 752 N N . TYR A 1 92 ? 6.087 5.683 -24.995 1.00 79.88 92 TYR A N 1
ATOM 753 C CA . TYR A 1 92 ? 5.520 6.067 -23.701 1.00 79.88 92 TYR A CA 1
ATOM 754 C C . TYR A 1 92 ? 6.443 7.072 -23.013 1.00 79.88 92 TYR A C 1
ATOM 756 O O . TYR A 1 92 ? 7.621 7.193 -23.347 1.00 79.88 92 TYR A O 1
ATOM 764 N N . ASN A 1 93 ? 5.912 7.839 -22.064 1.00 83.12 93 ASN A N 1
ATOM 765 C CA . ASN A 1 93 ? 6.630 8.951 -21.430 1.00 83.12 93 ASN A CA 1
ATOM 766 C C . ASN A 1 93 ? 6.631 8.888 -19.893 1.00 83.12 93 ASN A C 1
ATOM 768 O O . ASN A 1 93 ? 7.086 9.829 -19.236 1.00 83.12 93 ASN A O 1
ATOM 772 N N . ASN A 1 94 ? 6.159 7.790 -19.308 1.00 86.75 94 ASN A N 1
ATOM 773 C CA . ASN A 1 94 ? 5.959 7.626 -17.872 1.00 86.75 94 ASN A CA 1
ATOM 774 C C . ASN A 1 94 ? 6.593 6.329 -17.338 1.00 86.75 94 ASN A C 1
ATOM 776 O O . ASN A 1 94 ? 6.984 5.448 -18.103 1.00 86.75 94 ASN A O 1
ATOM 780 N N . ASP A 1 95 ? 6.699 6.238 -16.014 1.00 88.56 95 ASP A N 1
ATOM 781 C CA . ASP A 1 95 ? 7.283 5.087 -15.319 1.00 88.56 95 ASP A CA 1
ATOM 782 C C . ASP A 1 95 ? 6.458 3.792 -15.521 1.00 88.56 95 ASP A C 1
ATOM 784 O O . ASP A 1 95 ? 7.074 2.773 -15.838 1.00 88.56 95 ASP A O 1
ATOM 788 N N . PRO A 1 96 ? 5.104 3.795 -15.501 1.00 90.50 96 PRO A N 1
ATOM 789 C CA . PRO A 1 96 ? 4.316 2.593 -15.786 1.00 90.50 96 PRO A CA 1
ATOM 790 C C . PRO A 1 96 ? 4.598 1.981 -17.163 1.00 90.50 96 PRO A C 1
ATOM 792 O O . PRO A 1 96 ? 4.696 0.760 -17.282 1.00 90.50 96 PRO A O 1
ATOM 795 N N . GLY A 1 97 ? 4.784 2.815 -18.193 1.00 90.12 97 GLY A N 1
ATOM 796 C CA . GLY A 1 97 ? 5.159 2.358 -19.531 1.00 90.12 97 GLY A CA 1
ATOM 797 C C . GLY A 1 97 ? 6.508 1.636 -19.546 1.00 90.12 97 GLY A C 1
ATOM 798 O O . GLY A 1 97 ? 6.601 0.553 -20.121 1.00 90.12 97 GLY A O 1
ATOM 799 N N . VAL A 1 98 ? 7.509 2.166 -18.822 1.00 91.44 98 VAL A N 1
ATOM 800 C CA . VAL A 1 98 ? 8.815 1.499 -18.649 1.00 91.44 98 VAL A CA 1
ATOM 801 C C . VAL A 1 98 ? 8.625 0.122 -18.017 1.00 91.44 98 VAL A C 1
ATOM 803 O O . VAL A 1 98 ? 9.221 -0.854 -18.474 1.00 91.44 98 VAL A O 1
ATOM 806 N N . MET A 1 99 ? 7.807 0.026 -16.963 1.00 93.06 99 MET A N 1
ATOM 807 C CA . MET A 1 99 ? 7.592 -1.241 -16.258 1.00 93.06 99 MET A CA 1
ATOM 808 C C . MET A 1 99 ? 6.913 -2.280 -17.162 1.00 93.06 99 MET A C 1
ATOM 810 O O . MET A 1 99 ? 7.313 -3.445 -17.175 1.00 93.06 99 MET A O 1
ATOM 814 N N . LEU A 1 100 ? 5.904 -1.875 -17.937 1.00 91.56 100 LEU A N 1
ATOM 815 C CA . LEU A 1 100 ? 5.194 -2.801 -18.816 1.00 91.56 100 LEU A CA 1
ATOM 816 C C . LEU A 1 100 ? 6.064 -3.271 -19.986 1.00 91.56 100 LEU A C 1
ATOM 818 O O . LEU A 1 100 ? 6.089 -4.471 -20.254 1.00 91.56 100 LEU A O 1
ATOM 822 N N . GLU A 1 101 ? 6.822 -2.378 -20.632 1.00 91.38 101 GLU A N 1
ATOM 823 C CA . GLU A 1 101 ? 7.756 -2.785 -21.692 1.00 91.38 101 GLU A CA 1
ATOM 824 C C . GLU A 1 101 ? 8.854 -3.707 -21.141 1.00 91.38 101 GLU A C 1
ATOM 826 O O . GLU A 1 101 ? 9.148 -4.743 -21.740 1.00 91.38 101 GLU A O 1
ATOM 831 N N . THR A 1 102 ? 9.391 -3.407 -19.951 1.00 93.81 102 THR A N 1
ATOM 832 C CA . THR A 1 102 ? 10.386 -4.264 -19.285 1.00 93.81 102 THR A CA 1
ATOM 833 C C . THR A 1 102 ? 9.852 -5.685 -19.113 1.00 93.81 102 THR A C 1
ATOM 835 O O . THR A 1 102 ? 10.534 -6.651 -19.456 1.00 93.81 102 THR A O 1
ATOM 838 N N . TYR A 1 103 ? 8.619 -5.824 -18.618 1.00 92.88 103 TYR A N 1
ATOM 839 C CA . TYR A 1 103 ? 7.961 -7.120 -18.465 1.00 92.88 103 TYR A CA 1
ATOM 840 C C . TYR A 1 103 ? 7.806 -7.858 -19.805 1.00 92.88 103 TYR A C 1
ATOM 842 O O . TYR A 1 103 ? 8.169 -9.029 -19.904 1.00 92.88 103 TYR A O 1
ATOM 850 N N . GLN A 1 104 ? 7.338 -7.180 -20.851 1.00 90.62 104 GLN A N 1
ATOM 851 C CA . GLN A 1 104 ? 7.100 -7.799 -22.161 1.00 90.62 104 GLN A CA 1
ATOM 852 C C . GLN A 1 104 ? 8.397 -8.263 -22.835 1.00 90.62 104 GLN A C 1
ATOM 854 O O . GLN A 1 104 ? 8.470 -9.362 -23.387 1.00 90.62 104 GLN A O 1
ATOM 859 N N . LEU A 1 105 ? 9.472 -7.479 -22.727 1.00 91.94 105 LEU A N 1
ATOM 860 C CA . LEU A 1 105 ? 10.799 -7.891 -23.191 1.00 91.94 105 LEU A CA 1
ATOM 861 C C . LEU A 1 105 ? 11.317 -9.114 -22.418 1.00 91.94 105 LEU A C 1
ATOM 863 O O . LEU A 1 105 ? 11.947 -9.999 -23.007 1.00 91.94 105 LEU A O 1
ATOM 867 N N . MET A 1 106 ? 11.022 -9.205 -21.116 1.00 93.44 106 MET A N 1
ATOM 868 C CA . MET A 1 106 ? 11.355 -10.379 -20.307 1.00 93.44 106 MET A CA 1
ATOM 869 C C . MET A 1 106 ? 10.563 -11.631 -20.689 1.00 93.44 106 MET A C 1
ATOM 871 O O . MET A 1 106 ? 11.122 -12.735 -20.617 1.00 93.44 106 MET A O 1
ATOM 875 N N . GLU A 1 107 ? 9.298 -11.489 -21.090 1.00 90.62 107 GLU A N 1
ATOM 876 C CA . GLU A 1 107 ? 8.505 -12.587 -21.661 1.00 90.62 107 GLU A CA 1
ATOM 877 C C . GLU A 1 107 ? 9.105 -13.082 -22.982 1.00 90.62 107 GLU A C 1
ATOM 879 O O . GLU A 1 107 ? 9.168 -14.289 -23.214 1.00 90.62 107 GLU A O 1
ATOM 884 N N . ASN A 1 108 ? 9.660 -12.171 -23.784 1.00 89.88 108 ASN A N 1
ATOM 885 C CA . ASN A 1 108 ? 10.365 -12.477 -25.033 1.00 89.88 108 ASN A CA 1
ATOM 886 C C . ASN A 1 108 ? 11.808 -12.986 -24.830 1.00 89.88 108 ASN A C 1
ATOM 888 O O . ASN A 1 108 ? 12.565 -13.126 -25.789 1.00 89.88 108 ASN A O 1
ATOM 892 N N . GLY A 1 109 ? 12.203 -13.290 -23.589 1.00 92.56 109 GLY A N 1
ATOM 893 C CA . GLY A 1 109 ? 13.474 -13.944 -23.266 1.00 92.56 109 GLY A CA 1
ATOM 894 C C . GLY A 1 109 ? 14.644 -13.005 -22.973 1.00 92.56 109 GLY A C 1
ATOM 895 O O . GLY A 1 109 ? 15.745 -13.489 -22.712 1.00 92.56 109 GLY A O 1
ATOM 896 N N . THR A 1 110 ? 14.430 -11.687 -22.955 1.00 94.69 110 THR A N 1
ATOM 897 C CA . THR A 1 110 ? 15.469 -10.732 -22.539 1.00 94.69 110 THR A CA 1
ATOM 898 C C . THR A 1 110 ? 15.644 -10.767 -21.017 1.00 94.69 110 THR A C 1
ATOM 900 O O . THR A 1 110 ? 14.684 -10.936 -20.265 1.00 94.69 110 THR A O 1
ATOM 903 N N . GLY A 1 111 ? 16.880 -10.645 -20.528 1.00 96.44 111 GLY A N 1
ATOM 904 C CA . GLY A 1 111 ? 17.139 -10.554 -19.088 1.00 96.44 111 GLY A CA 1
ATOM 905 C C . GLY A 1 111 ? 16.607 -9.242 -18.499 1.00 96.44 111 GLY A C 1
ATOM 906 O O . GLY A 1 111 ? 16.603 -8.223 -19.183 1.00 96.44 111 GLY A O 1
ATOM 907 N N . TYR A 1 112 ? 16.202 -9.242 -17.222 1.00 97.12 112 TYR A N 1
ATOM 908 C CA . TYR A 1 112 ? 15.593 -8.073 -16.564 1.00 97.12 112 TYR A CA 1
ATOM 909 C C . TYR A 1 112 ? 16.375 -6.764 -16.761 1.00 97.12 112 TYR A C 1
ATOM 911 O O . TYR A 1 112 ? 15.801 -5.759 -17.164 1.00 97.12 112 TYR A O 1
ATOM 919 N N . TYR A 1 113 ? 17.683 -6.762 -16.487 1.00 97.44 113 TYR A N 1
ATOM 920 C CA . TYR A 1 113 ? 18.481 -5.533 -16.532 1.00 97.44 113 TYR A CA 1
ATOM 921 C C . TYR A 1 113 ? 18.620 -4.975 -17.948 1.00 97.44 113 TYR A C 1
ATOM 923 O O . TYR A 1 113 ? 18.532 -3.763 -18.132 1.00 97.44 113 TYR A O 1
ATOM 931 N N . ASP A 1 114 ? 18.769 -5.849 -18.945 1.00 96.75 114 ASP A N 1
ATOM 932 C CA . ASP A 1 114 ? 18.804 -5.451 -20.351 1.00 96.75 114 ASP A CA 1
ATOM 933 C C . ASP A 1 114 ? 17.440 -4.919 -20.801 1.00 96.75 114 ASP A C 1
ATOM 935 O O . ASP A 1 114 ? 17.371 -3.866 -21.431 1.00 96.75 114 ASP A O 1
ATOM 939 N N . ALA A 1 115 ? 16.355 -5.595 -20.410 1.00 95.62 115 ALA A N 1
ATOM 940 C CA . ALA A 1 115 ? 14.985 -5.180 -20.696 1.00 95.62 115 ALA A CA 1
ATOM 941 C C . ALA A 1 115 ? 14.660 -3.811 -20.076 1.00 95.62 115 ALA A C 1
ATOM 943 O O . ALA A 1 115 ? 14.137 -2.931 -20.758 1.00 95.62 115 ALA A O 1
ATOM 944 N N . PHE A 1 116 ? 15.025 -3.596 -18.810 1.00 95.50 116 PHE A N 1
ATOM 945 C CA . PHE A 1 116 ? 14.804 -2.329 -18.114 1.00 95.50 116 PHE A CA 1
ATOM 946 C C . PHE A 1 116 ? 15.647 -1.202 -18.713 1.00 95.50 116 PHE A C 1
ATOM 948 O O . PHE A 1 116 ? 15.146 -0.103 -18.943 1.00 95.50 116 PHE A O 1
ATOM 955 N N . ALA A 1 117 ? 16.919 -1.471 -19.022 1.00 94.94 117 ALA A N 1
ATOM 956 C CA . ALA A 1 117 ? 17.798 -0.501 -19.666 1.00 94.94 117 ALA A CA 1
ATOM 957 C C . ALA A 1 117 ? 17.297 -0.107 -21.062 1.00 94.94 117 ALA A C 1
ATOM 959 O O . ALA A 1 117 ? 17.361 1.068 -21.427 1.00 94.94 117 ALA A O 1
ATOM 960 N N . PHE A 1 118 ? 16.817 -1.081 -21.839 1.00 93.19 118 PHE A N 1
ATOM 961 C CA . PHE A 1 118 ? 16.221 -0.849 -23.150 1.00 93.19 118 PHE A CA 1
ATOM 962 C C . PHE A 1 118 ? 14.966 0.013 -23.026 1.00 93.19 118 PHE A C 1
ATOM 964 O O . PHE A 1 118 ? 14.883 1.053 -23.675 1.00 93.19 118 PHE A O 1
ATOM 971 N N . SER A 1 119 ? 14.064 -0.357 -22.116 1.00 92.00 119 SER A N 1
ATOM 972 C CA . SER A 1 119 ? 12.811 0.362 -21.878 1.00 92.00 119 SER A CA 1
ATOM 973 C C . 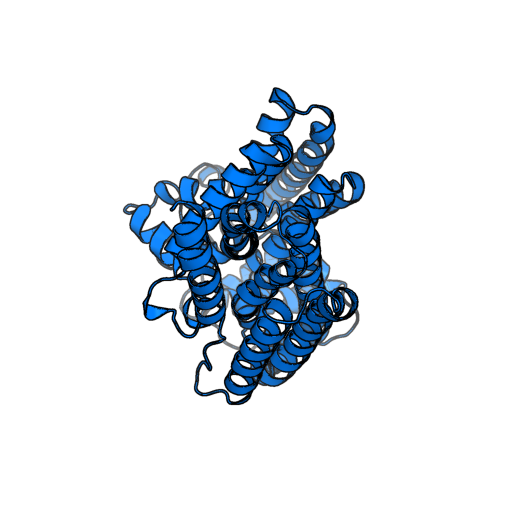SER A 1 119 ? 13.072 1.821 -21.481 1.00 92.00 119 SER A C 1
ATOM 975 O O . SER A 1 119 ? 12.591 2.762 -22.107 1.00 92.00 119 SER A O 1
ATOM 977 N N . GLN A 1 120 ? 13.972 2.056 -20.524 1.00 91.38 120 GLN A N 1
ATOM 978 C CA . GLN A 1 120 ? 14.345 3.418 -20.126 1.00 91.38 120 GLN A CA 1
ATOM 979 C C . GLN A 1 120 ? 14.891 4.260 -21.289 1.00 91.38 120 GLN A C 1
ATOM 981 O O . GLN A 1 120 ? 14.616 5.452 -21.355 1.00 91.38 120 GLN A O 1
ATOM 986 N N . LYS A 1 121 ? 15.625 3.660 -22.235 1.00 89.75 121 LYS A N 1
ATOM 987 C CA . LYS A 1 121 ? 16.111 4.358 -23.440 1.00 89.75 121 LYS A CA 1
ATOM 988 C C . LYS A 1 121 ? 15.018 4.576 -24.491 1.00 89.75 121 LYS A C 1
ATOM 990 O O . LYS A 1 121 ? 15.136 5.514 -25.277 1.00 89.75 121 LYS A O 1
ATOM 995 N N . GLY A 1 122 ? 13.993 3.724 -24.516 1.00 84.75 122 GLY A N 1
ATOM 996 C CA . GLY A 1 122 ? 12.822 3.831 -25.392 1.00 84.75 122 GLY A CA 1
ATOM 997 C C . GLY A 1 122 ? 11.825 4.914 -24.966 1.00 84.75 122 GLY A C 1
ATOM 998 O O . GLY A 1 122 ? 11.011 5.361 -25.777 1.00 84.75 122 GLY A O 1
ATOM 999 N N . ARG A 1 123 ? 11.915 5.395 -23.719 1.00 85.25 123 ARG A N 1
ATOM 1000 C CA . ARG A 1 123 ? 11.037 6.434 -23.174 1.00 85.25 123 ARG A CA 1
ATOM 1001 C C . ARG A 1 123 ? 11.138 7.747 -23.960 1.00 85.25 123 ARG A C 1
ATOM 1003 O O . ARG A 1 123 ? 12.205 8.337 -24.149 1.00 85.25 123 ARG A O 1
ATOM 1010 N N . PHE A 1 124 ? 9.987 8.274 -24.365 1.00 80.31 124 PHE A N 1
ATOM 1011 C CA . PHE A 1 124 ? 9.893 9.538 -25.086 1.00 80.31 124 PHE A CA 1
ATOM 1012 C C . PHE A 1 124 ? 10.430 10.700 -24.239 1.00 80.31 124 PHE A C 1
ATOM 1014 O O . PHE A 1 124 ? 9.989 10.926 -23.112 1.00 80.31 124 PHE A O 1
ATOM 1021 N N . GLY A 1 125 ? 11.377 11.456 -24.799 1.00 73.31 125 GLY A N 1
ATOM 1022 C CA . GLY A 1 125 ? 11.985 12.622 -24.150 1.00 73.31 125 GLY A CA 1
ATOM 1023 C C . GLY A 1 125 ? 13.045 12.305 -23.088 1.00 73.31 125 GLY A C 1
ATOM 1024 O O . GLY A 1 125 ? 13.703 13.229 -22.617 1.00 73.31 125 GLY A O 1
ATOM 1025 N N . MET A 1 126 ? 13.261 11.033 -22.736 1.00 68.19 126 MET A N 1
ATOM 1026 C CA . MET A 1 126 ? 14.326 10.594 -21.830 1.00 68.19 126 MET A CA 1
ATOM 1027 C C . MET A 1 126 ? 14.984 9.341 -22.405 1.00 68.19 126 MET A C 1
ATOM 1029 O O . MET A 1 126 ? 14.536 8.239 -22.151 1.00 68.19 126 MET A O 1
ATOM 1033 N N . GLN A 1 127 ? 16.058 9.503 -23.177 1.00 76.06 127 GLN A N 1
ATOM 1034 C CA . GLN A 1 127 ? 16.805 8.380 -23.766 1.00 76.06 127 GLN A CA 1
ATOM 1035 C C . GLN A 1 127 ? 18.005 7.977 -22.895 1.00 76.06 127 GLN A C 1
ATOM 1037 O O . GLN A 1 127 ? 19.108 7.739 -23.390 1.00 76.06 127 GLN A O 1
ATOM 1042 N N . ILE A 1 128 ? 17.815 7.969 -21.576 1.00 84.75 128 ILE A N 1
ATOM 1043 C CA . ILE A 1 128 ? 18.875 7.711 -20.599 1.00 84.75 128 ILE A CA 1
ATOM 1044 C C . ILE A 1 128 ? 18.424 6.660 -19.594 1.00 84.75 128 ILE A C 1
ATOM 1046 O O . ILE A 1 128 ? 17.265 6.612 -19.198 1.00 84.75 128 ILE A O 1
ATOM 1050 N N . VAL A 1 129 ? 19.365 5.830 -19.155 1.00 89.81 129 VAL A N 1
ATOM 1051 C CA . VAL A 1 129 ? 19.143 4.941 -18.011 1.00 89.81 129 VAL A CA 1
ATOM 1052 C C . VAL A 1 129 ? 19.297 5.728 -16.705 1.00 89.81 129 VAL A C 1
ATOM 1054 O O . VAL A 1 129 ? 20.009 6.738 -16.692 1.00 89.81 129 VAL A O 1
ATOM 1057 N N . PRO A 1 130 ? 18.677 5.287 -15.595 1.00 88.69 130 PRO A N 1
ATOM 1058 C CA . PRO A 1 130 ? 18.899 5.908 -14.298 1.00 88.69 130 PRO A CA 1
ATOM 1059 C C . PRO A 1 130 ? 20.386 5.917 -13.943 1.00 88.69 130 PRO A C 1
ATOM 1061 O O . PRO A 1 130 ? 21.051 4.881 -14.002 1.00 88.69 130 PRO A O 1
ATOM 1064 N N . ALA A 1 131 ? 20.895 7.094 -13.579 1.00 88.62 131 ALA A N 1
ATOM 1065 C CA . ALA A 1 131 ? 22.312 7.303 -13.290 1.00 88.62 131 ALA A CA 1
ATOM 1066 C C . ALA A 1 131 ? 22.736 6.770 -11.912 1.00 88.62 131 ALA A C 1
ATOM 1068 O O . ALA A 1 131 ? 23.927 6.667 -11.644 1.00 88.62 131 ALA A O 1
ATOM 1069 N N . ASP A 1 132 ? 21.781 6.437 -11.044 1.00 88.00 132 ASP A N 1
ATOM 1070 C CA . ASP A 1 132 ? 21.993 5.906 -9.702 1.00 88.00 132 ASP A CA 1
ATOM 1071 C C . ASP A 1 132 ? 21.311 4.554 -9.515 1.00 88.00 132 ASP A C 1
ATOM 1073 O O . ASP A 1 132 ? 20.238 4.297 -10.062 1.00 88.00 132 ASP A O 1
ATOM 1077 N N . ILE A 1 133 ? 21.906 3.717 -8.664 1.00 90.00 133 ILE A N 1
ATOM 1078 C CA . ILE A 1 133 ? 21.408 2.367 -8.383 1.00 90.00 133 ILE A CA 1
ATOM 1079 C C . ILE A 1 133 ? 19.958 2.336 -7.886 1.00 90.00 133 ILE A C 1
ATOM 1081 O O . ILE A 1 133 ? 19.206 1.446 -8.257 1.00 90.00 133 ILE A O 1
ATOM 1085 N N . TRP A 1 134 ? 19.529 3.327 -7.106 1.00 86.94 134 TRP A N 1
ATOM 1086 C CA . TRP A 1 134 ? 18.179 3.376 -6.536 1.00 86.94 134 TRP A CA 1
ATOM 1087 C C . TRP A 1 134 ? 17.088 3.669 -7.580 1.00 86.94 134 TRP A C 1
ATOM 1089 O O . TRP A 1 134 ? 15.902 3.456 -7.325 1.00 86.94 134 TRP A O 1
ATOM 1099 N N . GLY A 1 135 ? 17.472 4.160 -8.762 1.00 88.12 135 GLY A N 1
ATOM 1100 C CA . GLY A 1 135 ? 16.577 4.294 -9.909 1.00 88.12 135 GLY A CA 1
ATOM 1101 C C . GLY A 1 135 ? 16.313 2.973 -10.637 1.00 88.12 135 GLY A C 1
ATOM 1102 O O . GLY A 1 135 ? 15.331 2.872 -11.373 1.00 88.12 135 GLY A O 1
ATOM 1103 N N . TRP A 1 136 ? 17.144 1.953 -10.414 1.00 92.00 136 TRP A N 1
ATOM 1104 C CA . TRP A 1 136 ? 16.934 0.608 -10.934 1.00 92.00 136 TRP A CA 1
ATOM 1105 C C . TRP A 1 136 ? 16.044 -0.159 -9.961 1.00 92.00 136 TRP A C 1
ATOM 1107 O O . TRP A 1 136 ? 16.406 -0.393 -8.812 1.00 92.00 136 TRP A O 1
ATOM 1117 N N . ARG A 1 137 ? 14.849 -0.556 -10.406 1.00 92.19 137 ARG A N 1
ATOM 1118 C CA . ARG A 1 137 ? 13.950 -1.357 -9.563 1.00 92.19 137 ARG A CA 1
ATOM 1119 C C . ARG A 1 137 ? 14.527 -2.757 -9.341 1.00 92.19 137 ARG A C 1
ATOM 1121 O O . ARG A 1 137 ? 15.378 -3.224 -10.104 1.00 92.19 137 ARG A O 1
ATOM 1128 N N . LEU A 1 138 ? 14.054 -3.451 -8.312 1.00 95.00 138 LEU A N 1
ATOM 1129 C CA . LEU A 1 138 ? 14.386 -4.860 -8.112 1.00 95.00 138 LEU A CA 1
ATOM 1130 C C . LEU A 1 138 ? 13.577 -5.760 -9.073 1.00 95.00 138 LEU A C 1
ATOM 1132 O O . LEU A 1 138 ? 12.403 -5.484 -9.325 1.00 95.00 138 LEU A O 1
ATOM 1136 N N . PRO A 1 139 ? 14.160 -6.866 -9.579 1.00 96.50 139 PRO A N 1
ATOM 1137 C CA . PRO A 1 139 ? 13.533 -7.715 -10.602 1.00 96.50 139 PRO A CA 1
ATOM 1138 C C . PRO A 1 139 ? 12.315 -8.507 -10.108 1.00 96.50 139 PRO A C 1
ATOM 1140 O O . PRO A 1 139 ? 11.518 -8.986 -10.909 1.00 96.50 139 PRO A O 1
ATOM 1143 N N . THR A 1 140 ? 12.163 -8.676 -8.793 1.00 97.25 140 THR A N 1
ATOM 1144 C CA . THR A 1 140 ? 11.260 -9.671 -8.193 1.00 97.25 140 THR A CA 1
ATOM 1145 C C . THR A 1 140 ? 9.815 -9.556 -8.670 1.00 97.25 140 THR A C 1
ATOM 1147 O O . THR A 1 140 ? 9.183 -10.576 -8.923 1.00 97.25 140 THR A O 1
ATOM 1150 N N . LEU A 1 141 ? 9.278 -8.339 -8.801 1.00 96.88 141 LEU A N 1
ATOM 1151 C CA . LEU A 1 141 ? 7.892 -8.156 -9.239 1.00 96.88 141 LEU A CA 1
ATOM 1152 C C . LEU A 1 141 ? 7.682 -8.612 -10.690 1.00 96.88 141 LEU A C 1
ATOM 1154 O O . LEU A 1 141 ? 6.700 -9.287 -10.982 1.00 96.88 141 LEU A O 1
ATOM 1158 N N . PHE A 1 142 ? 8.632 -8.302 -11.570 1.00 96.06 142 PHE A N 1
ATOM 1159 C CA . PHE A 1 142 ? 8.596 -8.692 -12.978 1.00 96.06 142 PHE A CA 1
ATOM 1160 C C . PHE A 1 142 ? 8.730 -10.202 -13.142 1.00 96.06 142 PHE A C 1
ATOM 1162 O O . PHE A 1 142 ? 8.032 -10.795 -13.957 1.00 96.06 142 PHE A O 1
ATOM 1169 N N . GLU A 1 143 ? 9.572 -10.837 -12.324 1.00 96.25 143 GLU A N 1
ATOM 1170 C CA . GLU A 1 143 ? 9.681 -12.297 -12.295 1.00 96.25 143 GLU A CA 1
ATOM 1171 C C . GLU A 1 143 ? 8.381 -12.950 -11.804 1.00 96.25 143 GLU A C 1
ATOM 1173 O O . GLU A 1 143 ? 7.957 -13.958 -12.363 1.00 96.25 143 GLU A O 1
ATOM 1178 N N . ILE A 1 144 ? 7.695 -12.356 -10.817 1.00 96.06 144 ILE A N 1
ATOM 1179 C CA . ILE A 1 144 ? 6.365 -12.822 -10.388 1.00 96.06 144 ILE A CA 1
ATOM 1180 C C . ILE A 1 144 ? 5.365 -12.717 -11.533 1.00 96.06 144 ILE A C 1
ATOM 1182 O O . ILE A 1 144 ? 4.624 -13.667 -11.765 1.00 96.06 144 ILE A O 1
ATOM 1186 N N . TRP A 1 145 ? 5.336 -11.592 -12.249 1.00 95.25 145 TRP A N 1
ATOM 1187 C CA . TRP A 1 145 ? 4.447 -11.426 -13.397 1.00 95.25 145 TRP A CA 1
ATOM 1188 C C . TRP A 1 145 ? 4.757 -12.433 -14.505 1.00 95.25 145 TRP A C 1
ATOM 1190 O O . TRP A 1 145 ? 3.839 -13.057 -15.024 1.00 95.25 145 TRP A O 1
ATOM 1200 N N . LYS A 1 146 ? 6.040 -12.656 -14.804 1.00 92.69 146 LYS A N 1
ATOM 1201 C CA . LYS A 1 146 ? 6.513 -13.574 -15.850 1.00 92.69 146 LYS A CA 1
ATOM 1202 C C . LYS A 1 146 ? 6.114 -15.030 -15.614 1.00 92.69 146 LYS A C 1
ATOM 1204 O O . LYS A 1 146 ? 5.933 -15.771 -16.575 1.00 92.69 146 LYS A O 1
ATOM 1209 N N . VAL A 1 147 ? 5.991 -15.462 -14.358 1.00 93.38 147 VAL A N 1
ATOM 1210 C CA . VAL A 1 147 ? 5.565 -16.836 -14.037 1.00 93.38 147 VAL A CA 1
ATOM 1211 C C . VAL A 1 147 ? 4.046 -17.006 -13.978 1.00 93.38 147 VAL A C 1
ATOM 1213 O O . VAL A 1 147 ? 3.574 -18.131 -13.785 1.00 93.38 147 VAL A O 1
ATOM 1216 N N . LEU A 1 148 ? 3.262 -15.931 -14.125 1.00 92.00 148 LEU A N 1
ATOM 1217 C CA . LEU A 1 148 ? 1.809 -16.056 -14.186 1.00 92.00 148 LEU A CA 1
ATOM 1218 C C . LEU A 1 148 ? 1.404 -16.809 -15.459 1.00 92.00 148 LEU A C 1
ATOM 1220 O O . LEU A 1 148 ? 1.952 -16.565 -16.530 1.00 92.00 148 LEU A O 1
ATOM 1224 N N . PRO A 1 149 ? 0.442 -17.743 -15.370 1.00 83.69 149 PRO A N 1
ATOM 1225 C CA . PRO A 1 149 ? -0.001 -18.485 -16.541 1.00 83.69 149 PRO A CA 1
ATOM 1226 C C . PRO A 1 149 ? -0.680 -17.545 -17.541 1.00 83.69 149 PRO A C 1
ATOM 1228 O O . PRO A 1 149 ? -1.371 -16.623 -17.133 1.00 83.69 149 PRO A O 1
ATOM 1231 N N . GLY A 1 150 ? -0.571 -17.829 -18.840 1.00 75.75 150 GLY A N 1
ATOM 1232 C CA . GLY A 1 150 ? -1.246 -17.080 -19.909 1.00 75.75 150 GLY A CA 1
ATOM 1233 C C . GLY A 1 150 ? -0.374 -16.003 -20.560 1.00 75.75 150 GLY A C 1
ATOM 1234 O O . GLY A 1 150 ? 0.556 -15.501 -19.955 1.00 75.75 150 GLY A O 1
ATOM 1235 N N . LYS A 1 151 ? -0.679 -15.664 -21.820 1.00 65.62 151 LYS A N 1
ATOM 1236 C CA . LYS A 1 151 ? 0.090 -14.699 -22.637 1.00 65.62 151 LYS A CA 1
ATOM 1237 C C . LYS A 1 151 ? -0.422 -13.255 -22.552 1.00 65.62 151 LYS A C 1
ATOM 1239 O O . LYS A 1 151 ? 0.019 -12.400 -23.304 1.00 65.62 151 LYS A O 1
ATOM 1244 N N . SER A 1 152 ? -1.438 -13.003 -21.727 1.00 70.94 152 SER A N 1
ATOM 1245 C CA . SER A 1 152 ? -2.066 -11.687 -21.590 1.00 70.94 152 SER A CA 1
ATOM 1246 C C . SER A 1 152 ? -1.779 -11.120 -20.208 1.00 70.94 152 SER A C 1
ATOM 1248 O O . SER A 1 152 ? -2.024 -11.818 -19.218 1.00 70.94 152 SER A O 1
ATOM 1250 N N . GLY A 1 153 ? -1.429 -9.833 -20.118 1.00 81.00 153 GLY A N 1
ATOM 1251 C CA . GLY A 1 153 ? -1.250 -9.129 -18.843 1.00 81.00 153 GLY A CA 1
ATOM 1252 C C . GLY A 1 153 ? -2.512 -9.062 -17.962 1.00 81.00 153 GLY A C 1
ATOM 1253 O O . GLY A 1 153 ? -2.459 -8.572 -16.838 1.00 81.00 153 GLY A O 1
ATOM 1254 N N . LEU A 1 154 ? -3.650 -9.614 -18.406 1.00 88.38 154 LEU A N 1
ATOM 1255 C CA . LEU A 1 154 ? -4.858 -9.783 -17.592 1.00 88.38 154 LEU A CA 1
ATOM 1256 C C . LEU A 1 154 ? -4.590 -10.529 -16.275 1.00 88.38 154 LEU A C 1
ATOM 1258 O O . LEU A 1 154 ? -5.208 -10.211 -15.263 1.00 88.38 154 LEU A O 1
ATOM 1262 N N . ASN A 1 155 ? -3.667 -11.493 -16.242 1.00 91.88 155 ASN A N 1
ATOM 1263 C CA . ASN A 1 155 ? -3.390 -12.224 -15.001 1.00 91.88 155 ASN A CA 1
ATOM 1264 C C . ASN A 1 155 ? -2.633 -11.381 -13.971 1.00 91.88 155 ASN A C 1
ATOM 1266 O O . ASN A 1 155 ? -2.847 -11.566 -12.773 1.00 91.88 155 ASN A O 1
ATOM 1270 N N . ILE A 1 156 ? -1.847 -10.395 -14.416 1.00 94.00 156 ILE A N 1
ATOM 1271 C CA . ILE A 1 156 ? -1.273 -9.365 -13.538 1.00 94.00 156 ILE A CA 1
ATOM 1272 C C . ILE A 1 156 ? -2.414 -8.587 -12.874 1.00 94.00 156 ILE A C 1
ATOM 1274 O O . ILE A 1 156 ? -2.445 -8.430 -11.654 1.00 94.00 156 ILE A O 1
ATOM 1278 N N . TYR A 1 157 ? -3.405 -8.175 -13.667 1.00 95.56 157 TYR A N 1
ATOM 1279 C CA . TYR A 1 157 ? -4.579 -7.465 -13.170 1.00 95.56 157 TYR A CA 1
ATOM 1280 C C . TYR A 1 157 ? -5.393 -8.291 -12.160 1.00 95.56 157 TYR A C 1
ATOM 1282 O O . TYR A 1 157 ? -5.706 -7.817 -11.068 1.00 95.56 157 TYR A O 1
ATOM 1290 N N . LEU A 1 158 ? -5.694 -9.554 -12.477 1.00 95.56 158 LEU A N 1
ATOM 1291 C CA . LEU A 1 158 ? -6.438 -10.441 -11.576 1.00 95.56 158 LEU A CA 1
ATOM 1292 C C . LEU A 1 158 ? -5.677 -10.711 -10.271 1.00 95.56 158 LEU A C 1
ATOM 1294 O O . LEU A 1 158 ? -6.285 -10.698 -9.198 1.00 95.56 158 LEU A O 1
ATOM 1298 N N . LEU A 1 159 ? -4.356 -10.910 -10.340 1.00 96.75 159 LEU A N 1
ATOM 1299 C CA . LEU A 1 159 ? -3.523 -11.068 -9.149 1.00 96.75 159 LEU A CA 1
ATOM 1300 C C . LEU A 1 159 ? -3.594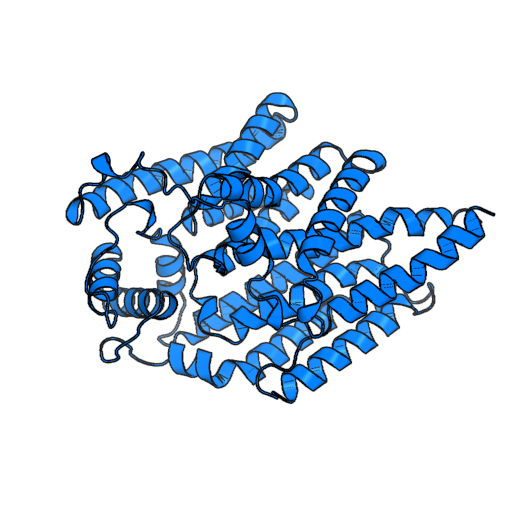 -9.822 -8.260 1.00 96.75 159 LEU A C 1
ATOM 1302 O O . LEU A 1 159 ? -3.761 -9.950 -7.044 1.00 96.75 159 LEU A O 1
ATOM 1306 N N . TYR A 1 160 ? -3.520 -8.629 -8.854 1.00 97.69 160 TYR A N 1
ATOM 1307 C CA . TYR A 1 160 ? -3.664 -7.382 -8.112 1.00 97.69 160 TYR A CA 1
ATOM 1308 C C . TYR A 1 160 ? -5.012 -7.309 -7.385 1.00 97.69 160 TYR A C 1
ATOM 1310 O O . TYR A 1 160 ? -5.040 -7.023 -6.188 1.00 97.69 160 TYR A O 1
ATOM 1318 N N . LEU A 1 161 ? -6.122 -7.635 -8.060 1.00 97.94 161 LEU A N 1
ATOM 1319 C CA . LEU A 1 161 ? -7.449 -7.634 -7.433 1.00 97.94 161 LEU A CA 1
ATOM 1320 C C . LEU A 1 161 ? -7.518 -8.590 -6.235 1.00 97.94 161 LEU A C 1
ATOM 1322 O O . LEU A 1 161 ? -8.039 -8.218 -5.184 1.00 97.94 161 LEU A O 1
ATOM 1326 N N . VAL A 1 162 ? -6.950 -9.794 -6.350 1.00 98.12 162 VAL A N 1
ATOM 1327 C CA . VAL A 1 162 ? -6.894 -10.765 -5.242 1.00 98.12 162 VAL A CA 1
ATOM 1328 C C . VAL A 1 162 ? -6.090 -10.218 -4.058 1.00 98.12 162 VAL A C 1
ATOM 1330 O O . VAL A 1 162 ? -6.512 -10.346 -2.901 1.00 98.12 162 VAL A O 1
ATOM 1333 N N . LEU A 1 163 ? -4.949 -9.580 -4.325 1.00 98.31 163 LEU A N 1
ATOM 1334 C CA . LEU A 1 163 ? -4.115 -8.966 -3.292 1.00 98.31 163 LEU A CA 1
ATOM 1335 C C . LEU A 1 163 ? -4.820 -7.775 -2.627 1.00 98.31 163 LEU A C 1
ATOM 1337 O O . LEU A 1 163 ? -4.847 -7.697 -1.398 1.00 98.31 163 LEU A O 1
ATOM 1341 N N . ALA A 1 164 ? -5.463 -6.898 -3.398 1.00 98.44 164 ALA A N 1
ATOM 1342 C CA . ALA A 1 164 ? -6.244 -5.778 -2.875 1.00 98.44 164 ALA A CA 1
ATOM 1343 C C . ALA A 1 164 ? -7.448 -6.259 -2.040 1.00 98.44 164 ALA A C 1
ATOM 1345 O O . ALA A 1 164 ? -7.682 -5.763 -0.937 1.00 98.44 164 ALA A O 1
ATOM 1346 N N . CYS A 1 165 ? -8.162 -7.300 -2.478 1.00 98.69 165 CYS A N 1
ATOM 1347 C CA . CYS A 1 165 ? -9.208 -7.940 -1.675 1.00 98.69 165 CYS A CA 1
ATOM 1348 C C . CYS A 1 165 ? -8.664 -8.509 -0.357 1.00 98.69 165 CYS A C 1
ATOM 1350 O O . CYS A 1 165 ? -9.279 -8.341 0.701 1.00 98.69 165 CYS A O 1
ATOM 1352 N N . SER A 1 166 ? -7.484 -9.129 -0.396 1.00 98.69 166 SER A N 1
ATOM 1353 C CA . SER A 1 166 ? -6.800 -9.612 0.807 1.00 98.69 166 SER A CA 1
ATOM 1354 C C . SER A 1 166 ? -6.436 -8.457 1.743 1.00 98.69 166 SER A C 1
ATOM 1356 O O . SER A 1 166 ? -6.648 -8.565 2.952 1.00 98.69 166 SER A O 1
ATOM 1358 N N . PHE A 1 167 ? -5.984 -7.321 1.200 1.00 98.69 167 PHE A N 1
ATOM 1359 C CA . PHE A 1 167 ? -5.738 -6.098 1.964 1.00 98.69 167 PHE A CA 1
ATOM 1360 C C . PHE A 1 167 ? -7.003 -5.616 2.677 1.00 98.69 167 PHE A C 1
ATOM 1362 O O . PHE A 1 167 ? -6.978 -5.403 3.892 1.00 98.69 167 PHE A O 1
ATOM 1369 N N . PHE A 1 168 ? -8.123 -5.476 1.960 1.00 98.56 168 PHE A N 1
ATOM 1370 C CA . PHE A 1 168 ? -9.389 -5.031 2.549 1.00 98.56 168 PHE A CA 1
ATOM 1371 C C . PHE A 1 168 ? -9.861 -5.964 3.660 1.00 98.56 168 PHE A C 1
ATOM 1373 O O . PHE A 1 168 ? -10.309 -5.491 4.708 1.00 98.56 168 PHE A O 1
ATOM 1380 N N . TYR A 1 169 ? -9.737 -7.276 3.462 1.00 98.56 169 TYR A N 1
ATOM 1381 C CA . TYR A 1 169 ? -10.123 -8.257 4.468 1.00 98.56 169 TYR A CA 1
ATOM 1382 C C . TYR A 1 169 ? -9.204 -8.214 5.698 1.00 98.56 169 TYR A C 1
ATOM 1384 O O . TYR A 1 169 ? -9.692 -8.176 6.830 1.00 98.56 169 TYR A O 1
ATOM 1392 N N . CYS A 1 170 ? -7.883 -8.137 5.508 1.00 98.62 170 CYS A N 1
ATOM 1393 C CA . CYS A 1 170 ? -6.921 -7.955 6.598 1.00 98.62 170 CYS A CA 1
ATOM 1394 C C . CYS A 1 170 ? -7.148 -6.638 7.353 1.00 98.62 170 CYS A C 1
ATOM 1396 O O . CYS A 1 170 ? -7.063 -6.628 8.579 1.00 98.62 170 CYS A O 1
ATOM 1398 N N . SER A 1 171 ? -7.496 -5.556 6.651 1.00 98.44 171 SER A N 1
ATOM 1399 C CA . SER A 1 171 ? -7.852 -4.260 7.241 1.00 98.44 171 SER A CA 1
ATOM 1400 C C . SER A 1 171 ? -9.077 -4.374 8.145 1.00 98.44 171 SER A C 1
ATOM 1402 O O . SER A 1 171 ? -9.023 -3.976 9.312 1.00 98.44 171 SER A O 1
ATOM 1404 N N . TYR A 1 172 ? -10.141 -5.021 7.670 1.00 97.75 172 TYR A N 1
ATOM 1405 C CA . TYR A 1 172 ? -11.326 -5.320 8.474 1.00 97.75 172 TYR A CA 1
ATOM 1406 C C . TYR A 1 172 ? -10.975 -6.161 9.710 1.00 97.75 172 TYR A C 1
ATOM 1408 O O . TYR A 1 172 ? -11.314 -5.785 10.834 1.00 97.75 172 TYR A O 1
ATOM 1416 N N . LEU A 1 173 ? -10.239 -7.267 9.546 1.00 97.62 173 LEU A N 1
ATOM 1417 C CA . LEU A 1 173 ? -9.856 -8.141 10.661 1.00 97.62 173 LEU A CA 1
ATOM 1418 C C . LEU A 1 173 ? -8.958 -7.447 11.692 1.00 97.62 173 LEU A C 1
ATOM 1420 O O . LEU A 1 173 ? -9.137 -7.662 12.893 1.00 97.62 173 LEU A O 1
ATOM 1424 N N . LEU A 1 174 ? -8.007 -6.626 11.243 1.00 97.38 174 LEU A N 1
ATOM 1425 C CA . LEU A 1 174 ? -7.176 -5.804 12.121 1.00 97.38 174 LEU A CA 1
ATOM 1426 C C . LEU A 1 174 ? -8.051 -4.831 12.912 1.00 97.38 174 LEU A C 1
ATOM 1428 O O . LEU A 1 174 ? -7.919 -4.709 14.126 1.00 97.38 174 LEU A O 1
ATOM 1432 N N . SER A 1 175 ? -8.997 -4.188 12.239 1.00 95.56 175 SER A N 1
ATOM 1433 C CA . SER A 1 175 ? -9.832 -3.143 12.824 1.00 95.56 175 SER A CA 1
ATOM 1434 C C . SER A 1 175 ? -10.810 -3.688 13.856 1.00 95.56 175 SER A C 1
ATOM 1436 O O . SER A 1 175 ? -10.974 -3.076 14.907 1.00 95.56 175 SER A O 1
ATOM 1438 N N . ARG A 1 176 ? -11.370 -4.888 13.650 1.00 94.12 176 ARG A N 1
ATOM 1439 C CA . ARG A 1 176 ? -12.190 -5.592 14.661 1.00 94.12 176 ARG A CA 1
ATOM 1440 C C . ARG A 1 176 ? -11.464 -5.835 15.982 1.00 94.12 176 ARG A C 1
ATOM 1442 O O . ARG A 1 176 ? -12.109 -6.029 17.008 1.00 94.12 176 ARG A O 1
ATOM 1449 N N . ARG A 1 177 ? -10.127 -5.868 15.974 1.00 94.00 177 ARG A N 1
ATOM 1450 C CA . ARG A 1 177 ? -9.329 -6.019 17.198 1.00 94.00 177 ARG A CA 1
ATOM 1451 C C . ARG A 1 177 ? -9.401 -4.770 18.078 1.00 94.00 177 ARG A C 1
ATOM 1453 O O . ARG A 1 177 ? -9.333 -4.900 19.297 1.00 94.00 177 ARG A O 1
ATOM 1460 N N . TYR A 1 178 ? -9.535 -3.589 17.472 1.00 94.62 178 TYR A N 1
ATOM 1461 C CA . TYR A 1 178 ? -9.415 -2.298 18.159 1.00 94.62 178 TYR A CA 1
ATOM 1462 C C . TYR A 1 178 ? -10.709 -1.470 18.172 1.00 94.62 178 TYR A C 1
ATOM 1464 O O . TYR A 1 178 ? -10.855 -0.571 19.003 1.00 94.62 178 TYR A O 1
ATOM 1472 N N . LEU A 1 179 ? -11.656 -1.776 17.286 1.00 93.00 179 LEU A N 1
ATOM 1473 C CA . LEU A 1 179 ? -12.931 -1.086 17.122 1.00 93.00 179 LEU A CA 1
ATOM 1474 C C . LEU A 1 179 ? -14.119 -2.029 17.367 1.00 93.00 179 LEU A C 1
ATOM 1476 O O . LEU A 1 179 ? -14.011 -3.232 17.130 1.00 93.00 179 LEU A O 1
ATOM 1480 N N . PRO A 1 180 ? -15.283 -1.502 17.798 1.00 89.62 180 PRO A N 1
ATOM 1481 C CA . PRO A 1 180 ? -16.524 -2.271 17.814 1.00 89.62 180 PRO A CA 1
ATOM 1482 C C . PRO A 1 180 ? -16.893 -2.786 16.419 1.00 89.62 180 PRO A C 1
ATOM 1484 O O . PRO A 1 180 ? -16.619 -2.116 15.425 1.00 89.62 180 PRO A O 1
ATOM 1487 N N . GLU A 1 181 ? -17.607 -3.914 16.360 1.00 88.56 181 GLU A N 1
ATOM 1488 C CA . GLU A 1 181 ? -17.999 -4.585 15.109 1.00 88.56 181 GLU A CA 1
ATOM 1489 C C . GLU A 1 181 ? -18.623 -3.626 14.086 1.00 88.56 181 GLU A C 1
ATOM 1491 O O . GLU A 1 181 ? -18.248 -3.633 12.918 1.00 88.56 181 GLU A O 1
ATOM 1496 N N . LYS A 1 182 ? -19.511 -2.734 14.545 1.00 89.75 182 LYS A N 1
ATOM 1497 C CA . LYS A 1 182 ? -20.193 -1.745 13.699 1.00 89.75 182 LYS A CA 1
ATOM 1498 C C . LYS A 1 182 ? -19.263 -0.763 12.982 1.00 89.75 182 LYS A C 1
ATOM 1500 O O . LYS A 1 182 ? -19.671 -0.202 11.981 1.00 89.75 182 LYS A O 1
ATOM 1505 N N . LEU A 1 183 ? -18.047 -0.530 13.483 1.00 92.56 183 LEU A N 1
ATOM 1506 C CA . LEU A 1 183 ? -17.075 0.391 12.874 1.00 92.56 183 LEU A CA 1
ATOM 1507 C C . LEU A 1 183 ? -15.958 -0.333 12.118 1.00 92.56 183 LEU A C 1
ATOM 1509 O O . LEU A 1 183 ? -15.151 0.318 11.459 1.00 92.56 183 LEU A O 1
ATOM 1513 N N . ALA A 1 184 ? -15.873 -1.659 12.226 1.00 93.12 184 ALA A N 1
ATOM 1514 C CA . ALA A 1 184 ? -14.720 -2.405 11.741 1.00 93.12 184 ALA A CA 1
ATOM 1515 C C . ALA A 1 184 ? -14.569 -2.389 10.212 1.00 93.12 184 ALA A C 1
ATOM 1517 O O . ALA A 1 184 ? -13.478 -2.645 9.713 1.00 93.12 184 ALA A O 1
ATOM 1518 N N . THR A 1 185 ? -15.634 -2.080 9.469 1.00 94.44 185 THR A N 1
ATOM 1519 C CA . THR A 1 185 ? -15.610 -1.945 8.005 1.00 94.44 185 THR A CA 1
ATOM 1520 C C . THR A 1 185 ? -15.166 -0.573 7.510 1.00 94.44 185 THR A C 1
ATOM 1522 O O . THR A 1 185 ? -14.764 -0.471 6.353 1.00 94.44 185 THR A O 1
ATOM 1525 N N . ILE A 1 186 ? -15.190 0.468 8.358 1.00 95.00 186 ILE A N 1
ATOM 1526 C CA . ILE A 1 186 ? -14.812 1.835 7.960 1.00 95.00 186 ILE A CA 1
ATOM 1527 C C . ILE A 1 186 ? -13.387 1.873 7.379 1.00 95.00 186 ILE A C 1
ATOM 1529 O O . ILE A 1 186 ? -13.218 2.462 6.318 1.00 95.00 186 ILE A O 1
ATOM 1533 N N . PRO A 1 187 ? -12.372 1.227 7.985 1.00 96.38 187 PRO A N 1
ATOM 1534 C CA . PRO A 1 187 ? -11.022 1.155 7.421 1.00 96.38 187 PRO A CA 1
ATOM 1535 C C . PRO A 1 187 ? -10.957 0.613 5.989 1.00 96.38 187 PRO A C 1
ATOM 1537 O O . PRO A 1 187 ? -10.303 1.210 5.138 1.00 96.38 187 PRO A O 1
ATOM 1540 N N . SER A 1 188 ? -11.658 -0.483 5.687 1.00 97.31 188 SER A N 1
ATOM 1541 C CA . SER A 1 188 ? -11.699 -1.043 4.329 1.00 97.31 188 SER A CA 1
ATOM 1542 C C . SER A 1 188 ? -12.429 -0.117 3.354 1.00 97.31 188 SER A C 1
ATOM 1544 O O . SER A 1 188 ? -11.979 0.045 2.226 1.00 97.31 188 SER A O 1
ATOM 1546 N N . TYR A 1 189 ? -13.511 0.529 3.801 1.00 96.31 189 TYR A N 1
ATOM 1547 C CA . TYR A 1 189 ? -14.229 1.544 3.026 1.00 96.31 189 TYR A CA 1
ATOM 1548 C C . TYR A 1 189 ? -13.352 2.770 2.722 1.00 96.31 189 TYR A C 1
ATOM 1550 O O . TYR A 1 189 ? -13.311 3.219 1.585 1.00 96.31 189 TYR A O 1
ATOM 1558 N N . LEU A 1 190 ? -12.589 3.280 3.694 1.00 96.31 190 LEU A N 1
ATOM 1559 C CA . LEU A 1 190 ? -11.712 4.438 3.489 1.00 96.31 190 LEU A CA 1
ATOM 1560 C C . LEU A 1 190 ? -10.554 4.151 2.537 1.00 96.31 190 LEU A C 1
ATOM 1562 O O . LEU A 1 190 ? -10.137 5.047 1.812 1.00 96.31 190 LEU A O 1
ATOM 1566 N N . VAL A 1 191 ? -10.014 2.933 2.535 1.00 97.25 191 VAL A N 1
ATOM 1567 C CA . VAL A 1 191 ? -8.934 2.549 1.611 1.00 97.25 191 VAL A CA 1
ATOM 1568 C C . VAL A 1 191 ? -9.457 2.283 0.198 1.00 97.25 191 VAL A C 1
ATOM 1570 O O . VAL A 1 191 ? -8.678 2.314 -0.753 1.00 97.25 191 VAL A O 1
ATOM 1573 N N . PHE A 1 192 ? -10.762 2.043 0.042 1.00 97.12 192 PHE A N 1
ATOM 1574 C CA . PHE A 1 192 ? -11.360 1.628 -1.223 1.00 97.12 192 PHE A CA 1
ATOM 1575 C C . PHE A 1 192 ? -10.994 2.545 -2.398 1.00 97.12 192 PHE A C 1
ATOM 1577 O O . PHE A 1 192 ? -10.431 2.016 -3.357 1.00 97.12 192 PHE A O 1
ATOM 1584 N N . PRO A 1 193 ? -11.210 3.879 -2.344 1.00 95.81 193 PRO A N 1
ATOM 1585 C CA . PRO A 1 193 ? -10.878 4.745 -3.476 1.00 95.81 193 PRO A CA 1
ATOM 1586 C C . PRO A 1 193 ? -9.391 4.705 -3.841 1.00 95.81 193 PRO A C 1
ATOM 1588 O O . PRO A 1 193 ? -9.037 4.719 -5.016 1.00 95.81 193 PRO A O 1
ATOM 1591 N N . TYR A 1 194 ? -8.520 4.571 -2.837 1.00 95.88 194 TYR A N 1
ATOM 1592 C CA . TYR A 1 194 ? -7.072 4.554 -3.025 1.00 95.88 194 TYR A CA 1
ATOM 1593 C C . TYR A 1 194 ? -6.593 3.332 -3.817 1.00 95.88 194 TYR A C 1
ATOM 1595 O O . TYR A 1 194 ? -5.837 3.480 -4.768 1.00 95.88 194 TYR A O 1
ATOM 1603 N N . LEU A 1 195 ? -7.029 2.119 -3.455 1.00 97.31 195 LEU A N 1
ATOM 1604 C CA . LEU A 1 195 ? -6.654 0.908 -4.206 1.00 97.31 195 LEU A CA 1
ATOM 1605 C C . LEU A 1 195 ? -7.440 0.774 -5.518 1.00 97.31 195 LEU A C 1
ATOM 1607 O O . LEU A 1 195 ? -6.947 0.170 -6.468 1.00 97.31 195 LEU A O 1
ATOM 1611 N N . HIS A 1 196 ? -8.644 1.351 -5.591 1.00 96.50 196 HIS A N 1
ATOM 1612 C CA . HIS A 1 196 ? -9.434 1.376 -6.823 1.00 96.50 196 HIS A CA 1
ATOM 1613 C C . HIS A 1 196 ? -8.740 2.197 -7.912 1.00 96.50 196 HIS A C 1
ATOM 1615 O O . HIS A 1 196 ? -8.755 1.801 -9.070 1.00 96.50 196 HIS A O 1
ATOM 1621 N N . PHE A 1 197 ? -8.058 3.284 -7.544 1.00 95.25 197 PHE A N 1
ATOM 1622 C CA . PHE A 1 197 ? -7.262 4.077 -8.480 1.00 95.25 197 PHE A CA 1
ATOM 1623 C C . PHE A 1 197 ? -6.239 3.248 -9.249 1.00 95.25 197 PHE A C 1
ATOM 1625 O O . PHE A 1 197 ? -6.240 3.256 -10.476 1.00 95.25 197 PHE A O 1
ATOM 1632 N N . ALA A 1 198 ? -5.412 2.484 -8.537 1.00 95.50 198 ALA A N 1
ATOM 1633 C CA . ALA A 1 198 ? -4.471 1.575 -9.176 1.00 95.50 198 ALA A CA 1
ATOM 1634 C C . ALA A 1 198 ? -5.203 0.495 -9.984 1.00 95.50 198 ALA A C 1
ATOM 1636 O O . ALA A 1 198 ? -4.808 0.195 -11.099 1.00 95.50 198 ALA A O 1
ATOM 1637 N N . ALA A 1 199 ? -6.316 -0.045 -9.484 1.00 95.81 199 ALA A N 1
ATOM 1638 C CA . ALA A 1 199 ? -7.101 -1.026 -10.233 1.00 95.81 199 ALA A CA 1
ATOM 1639 C C . ALA A 1 199 ? -7.769 -0.464 -11.508 1.00 95.81 199 ALA A C 1
ATOM 1641 O O . ALA A 1 199 ? -8.195 -1.244 -12.358 1.00 95.81 199 ALA A O 1
ATOM 1642 N N . ARG A 1 200 ? -7.897 0.859 -11.645 1.00 93.12 200 ARG A N 1
ATOM 1643 C CA . ARG A 1 200 ? -8.481 1.528 -12.815 1.00 93.12 200 ARG A CA 1
ATOM 1644 C C . ARG A 1 200 ? -7.417 1.987 -13.815 1.00 93.12 200 ARG A C 1
ATOM 1646 O O . ARG A 1 200 ? -7.688 2.022 -15.011 1.00 93.12 200 ARG A O 1
ATOM 1653 N N . ASP A 1 201 ? -6.229 2.344 -13.333 1.00 91.19 201 ASP A N 1
ATOM 1654 C CA . ASP A 1 201 ? -5.207 3.081 -14.080 1.00 91.19 201 ASP A CA 1
ATOM 1655 C C . ASP A 1 201 ? -3.886 2.295 -14.233 1.00 91.19 201 ASP A C 1
ATOM 1657 O O . ASP A 1 201 ? -3.583 1.374 -13.475 1.00 91.19 201 ASP A O 1
ATOM 1661 N N . GLN A 1 202 ? -3.047 2.686 -15.197 1.00 91.00 202 GLN A N 1
ATOM 1662 C CA . GLN A 1 202 ? -1.700 2.124 -15.405 1.00 91.00 202 GLN A CA 1
ATOM 1663 C C . GLN A 1 202 ? -0.798 2.205 -14.168 1.00 91.00 202 GLN A C 1
ATOM 1665 O O . GLN A 1 202 ? 0.160 1.440 -14.069 1.00 91.00 202 GLN A O 1
ATOM 1670 N N . MET A 1 203 ? -1.121 3.070 -13.202 1.00 91.81 203 MET A N 1
ATOM 1671 C CA . MET A 1 203 ? -0.426 3.153 -11.917 1.00 91.81 203 MET A CA 1
ATOM 1672 C C . MET A 1 203 ? -0.291 1.809 -11.197 1.00 91.81 203 MET A C 1
ATOM 1674 O O . MET A 1 203 ? 0.670 1.651 -10.454 1.00 91.81 203 MET A O 1
ATOM 1678 N N . LEU A 1 204 ? -1.164 0.820 -11.436 1.00 94.75 204 LEU A N 1
ATOM 1679 C CA . LEU A 1 204 ? -0.981 -0.545 -10.919 1.00 94.75 204 LEU A CA 1
ATOM 1680 C C . LEU A 1 204 ? 0.386 -1.148 -11.246 1.00 94.75 204 LEU A C 1
ATOM 1682 O O . LEU A 1 204 ? 0.842 -2.007 -10.504 1.00 94.75 204 LEU A O 1
ATOM 1686 N N . LEU A 1 205 ? 1.054 -0.720 -12.313 1.00 94.50 205 LEU A N 1
ATOM 1687 C CA . LEU A 1 205 ? 2.371 -1.228 -12.694 1.00 94.50 205 LEU A CA 1
ATOM 1688 C C . LEU A 1 205 ? 3.504 -0.720 -11.789 1.00 94.50 205 LEU A C 1
ATOM 1690 O O . LEU A 1 205 ? 4.596 -1.285 -11.807 1.00 94.50 205 LEU A O 1
ATOM 1694 N N . GLU A 1 206 ? 3.261 0.305 -10.969 1.00 94.38 206 GLU A N 1
ATOM 1695 C CA . GLU A 1 206 ? 4.258 0.794 -10.018 1.00 94.38 206 GLU A CA 1
ATOM 1696 C C . GLU A 1 206 ? 4.466 -0.188 -8.863 1.00 94.38 206 GLU A C 1
ATOM 1698 O O . GLU A 1 206 ? 3.522 -0.642 -8.207 1.00 94.38 206 GLU A O 1
ATOM 1703 N N . THR A 1 207 ? 5.734 -0.464 -8.550 1.00 95.62 207 THR A N 1
ATOM 1704 C CA . THR A 1 207 ? 6.156 -1.437 -7.523 1.00 95.62 207 THR A CA 1
ATOM 1705 C C . THR A 1 207 ? 5.610 -1.138 -6.120 1.00 95.62 207 THR A C 1
ATOM 1707 O O . THR A 1 207 ? 5.444 -2.033 -5.283 1.00 95.62 207 THR A O 1
ATOM 1710 N N . GLU A 1 208 ? 5.314 0.129 -5.848 1.00 95.38 208 GLU A N 1
ATOM 1711 C CA . GLU A 1 208 ? 4.821 0.659 -4.586 1.00 95.38 208 GLU A CA 1
ATOM 1712 C C . GLU A 1 208 ? 3.449 0.088 -4.227 1.00 95.38 208 GLU A C 1
ATOM 1714 O O . GLU A 1 208 ? 3.225 -0.267 -3.070 1.00 95.38 208 GLU A O 1
ATOM 1719 N N . TRP A 1 209 ? 2.547 -0.063 -5.203 1.00 97.06 209 TRP A N 1
ATOM 1720 C CA . TRP A 1 209 ? 1.201 -0.592 -4.951 1.00 97.06 209 TRP A CA 1
ATOM 1721 C C . TRP A 1 209 ? 1.225 -2.056 -4.525 1.00 97.06 209 TRP A C 1
ATOM 1723 O O . TRP A 1 209 ? 0.465 -2.469 -3.652 1.00 97.06 209 TRP A O 1
ATOM 1733 N N . TRP A 1 210 ? 2.126 -2.841 -5.107 1.00 98.06 210 TRP A N 1
ATOM 1734 C CA . TRP A 1 210 ? 2.298 -4.252 -4.770 1.00 98.06 210 TRP A CA 1
ATOM 1735 C C . TRP A 1 210 ? 2.939 -4.410 -3.399 1.00 98.06 210 TRP A C 1
ATOM 1737 O O . TRP A 1 210 ? 2.441 -5.146 -2.544 1.00 98.06 210 TRP A O 1
ATOM 1747 N N . SER A 1 211 ? 4.031 -3.681 -3.173 1.00 97.94 211 SER A N 1
ATOM 1748 C CA . SER A 1 211 ? 4.788 -3.764 -1.927 1.00 97.94 211 SER A CA 1
ATOM 1749 C C . SER A 1 211 ? 3.984 -3.270 -0.725 1.00 97.94 211 SER A C 1
ATOM 1751 O O . SER A 1 211 ? 3.996 -3.960 0.293 1.00 97.94 211 SER A O 1
ATOM 1753 N N . VAL A 1 212 ? 3.206 -2.181 -0.824 1.00 98.31 212 VAL A N 1
ATOM 1754 C CA . VAL A 1 212 ? 2.377 -1.717 0.308 1.00 98.31 212 VAL A CA 1
ATOM 1755 C C . VAL A 1 212 ? 1.310 -2.737 0.703 1.00 98.31 212 VAL A C 1
ATOM 1757 O O . VAL A 1 212 ? 1.047 -2.922 1.897 1.00 98.31 212 VAL A O 1
ATOM 1760 N N . ILE A 1 213 ? 0.727 -3.445 -0.273 1.00 98.62 213 ILE A N 1
ATOM 1761 C CA . ILE A 1 213 ? -0.282 -4.466 0.005 1.00 98.62 213 ILE A CA 1
ATOM 1762 C C . ILE A 1 213 ? 0.339 -5.633 0.774 1.00 98.62 213 ILE A C 1
ATOM 1764 O O . ILE A 1 213 ? -0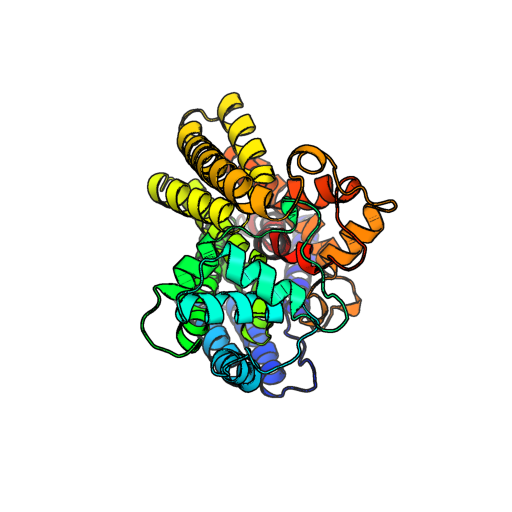.137 -6.001 1.852 1.00 98.62 213 ILE A O 1
ATOM 1768 N N . VAL A 1 214 ? 1.431 -6.184 0.241 1.00 98.62 214 VAL A N 1
ATOM 1769 C CA . VAL A 1 214 ? 2.153 -7.308 0.850 1.00 98.62 214 VAL A CA 1
ATOM 1770 C C . VAL A 1 214 ? 2.676 -6.924 2.239 1.00 98.62 214 VAL A C 1
ATOM 1772 O O . VAL A 1 214 ? 2.506 -7.685 3.195 1.00 98.62 214 VAL A O 1
ATOM 1775 N N . PHE A 1 215 ? 3.228 -5.719 2.379 1.00 98.75 215 PHE A N 1
ATOM 1776 C CA . PHE A 1 215 ? 3.753 -5.195 3.635 1.00 98.75 215 PHE A CA 1
ATOM 1777 C C . PHE A 1 215 ? 2.676 -5.082 4.716 1.00 98.75 215 PHE A C 1
ATOM 1779 O O . PHE A 1 215 ? 2.872 -5.534 5.845 1.00 98.75 215 PHE A O 1
ATOM 1786 N N . PHE A 1 216 ? 1.510 -4.523 4.387 1.00 98.75 216 PHE A N 1
ATOM 1787 C CA . PHE A 1 216 ? 0.414 -4.405 5.346 1.00 98.75 216 PHE A CA 1
ATOM 1788 C C . PHE A 1 216 ? -0.101 -5.778 5.805 1.00 98.75 216 PHE A C 1
ATOM 1790 O O . PHE A 1 216 ? -0.325 -5.991 7.001 1.00 98.75 216 PHE A O 1
ATOM 1797 N N . ILE A 1 217 ? -0.235 -6.737 4.883 1.00 98.81 217 ILE A N 1
ATOM 1798 C CA . ILE A 1 217 ? -0.637 -8.112 5.218 1.00 98.81 217 ILE A CA 1
ATOM 1799 C C . ILE A 1 217 ? 0.424 -8.776 6.121 1.00 98.81 217 ILE A C 1
ATOM 1801 O O . ILE A 1 217 ? 0.072 -9.472 7.080 1.00 98.81 217 ILE A O 1
ATOM 1805 N N . ALA A 1 218 ? 1.715 -8.514 5.894 1.00 98.81 218 ALA A N 1
ATOM 1806 C CA . ALA A 1 218 ? 2.802 -8.983 6.756 1.00 98.81 218 ALA A CA 1
ATOM 1807 C C . ALA A 1 218 ? 2.715 -8.401 8.181 1.00 98.81 218 ALA A C 1
ATOM 1809 O O . ALA A 1 218 ? 2.831 -9.138 9.169 1.00 98.81 218 ALA A O 1
ATOM 1810 N N . VAL A 1 219 ? 2.429 -7.098 8.312 1.00 98.62 219 VAL A N 1
ATOM 1811 C CA . VAL A 1 219 ? 2.179 -6.445 9.611 1.00 98.62 219 VAL A CA 1
ATOM 1812 C C . VAL A 1 219 ? 0.987 -7.096 10.318 1.00 98.62 219 VAL A C 1
ATOM 1814 O O . VAL A 1 219 ? 1.088 -7.453 11.497 1.00 98.62 219 VAL A O 1
ATOM 1817 N N . PHE A 1 220 ? -0.115 -7.342 9.602 1.00 98.62 220 PHE A N 1
ATOM 1818 C CA . PHE A 1 220 ? -1.275 -8.055 10.141 1.00 98.62 220 PHE A CA 1
ATOM 1819 C C . PHE A 1 220 ? -0.901 -9.448 10.674 1.00 98.62 220 PHE A C 1
ATOM 1821 O O . PHE A 1 220 ? -1.242 -9.787 11.813 1.00 98.62 220 PHE A O 1
ATOM 1828 N N . PHE A 1 221 ? -0.160 -10.255 9.909 1.00 98.69 221 PHE A N 1
ATOM 1829 C CA . PHE A 1 221 ? 0.259 -11.586 10.364 1.00 98.69 221 PHE A CA 1
ATOM 1830 C C . PHE A 1 221 ? 1.245 -11.545 11.534 1.00 98.69 221 PHE A C 1
ATOM 1832 O O . PHE A 1 221 ? 1.174 -12.418 12.405 1.00 98.69 221 PHE A O 1
ATOM 1839 N N . THR A 1 222 ? 2.089 -10.515 11.617 1.00 98.50 222 THR A N 1
ATOM 1840 C CA . THR A 1 222 ? 2.969 -10.282 12.772 1.00 98.50 222 THR A CA 1
ATOM 1841 C C . THR A 1 222 ? 2.144 -10.077 14.041 1.00 98.50 222 THR A C 1
ATOM 1843 O O . THR A 1 222 ? 2.363 -10.762 15.041 1.00 98.50 222 THR A O 1
ATOM 1846 N N . ILE A 1 223 ? 1.118 -9.220 13.981 1.00 97.62 223 ILE A N 1
ATOM 1847 C CA . ILE A 1 223 ? 0.178 -8.975 15.092 1.00 97.62 223 ILE A CA 1
ATOM 1848 C C . ILE A 1 223 ? -0.585 -10.258 15.463 1.00 97.62 223 ILE A C 1
ATOM 1850 O O . ILE A 1 223 ? -0.825 -10.544 16.638 1.00 97.62 223 ILE A O 1
ATOM 1854 N N . ARG A 1 224 ? -0.927 -11.094 14.475 1.00 97.56 224 ARG A N 1
ATOM 1855 C CA . ARG A 1 224 ? -1.570 -12.405 14.685 1.00 97.56 224 ARG A CA 1
ATOM 1856 C C . ARG A 1 224 ? -0.599 -13.518 15.096 1.00 97.56 224 ARG A C 1
ATOM 1858 O O . ARG A 1 224 ? -1.035 -14.663 15.212 1.00 97.56 224 ARG A O 1
ATOM 1865 N N . ARG A 1 225 ? 0.679 -13.200 15.333 1.00 96.94 225 ARG A N 1
ATOM 1866 C CA . ARG A 1 225 ? 1.753 -14.141 15.697 1.00 96.94 225 ARG A CA 1
ATOM 1867 C C . ARG A 1 225 ? 1.947 -15.289 14.700 1.00 96.94 225 ARG A C 1
ATOM 1869 O O . ARG A 1 225 ? 2.393 -16.375 15.061 1.00 96.94 225 ARG A O 1
ATOM 1876 N N . ARG A 1 226 ? 1.620 -15.069 13.426 1.00 98.12 226 ARG A N 1
ATOM 1877 C CA . ARG A 1 226 ? 1.909 -16.000 12.325 1.00 98.12 226 ARG A CA 1
ATOM 1878 C C . ARG A 1 226 ? 3.260 -15.634 11.716 1.00 98.12 226 ARG A C 1
ATOM 1880 O O . ARG A 1 226 ? 3.334 -15.180 10.579 1.00 98.12 226 ARG A O 1
ATOM 1887 N N . PHE A 1 227 ? 4.316 -15.804 12.509 1.00 98.19 227 PHE A N 1
ATOM 1888 C CA . PHE A 1 227 ? 5.651 -15.283 12.205 1.00 98.19 227 PHE A CA 1
ATOM 1889 C C . PHE A 1 227 ? 6.220 -15.792 10.885 1.00 98.19 227 PHE A C 1
ATOM 1891 O O . PHE A 1 227 ? 6.747 -14.989 10.135 1.00 98.19 227 PHE A O 1
ATOM 1898 N N . VAL A 1 228 ? 6.025 -17.069 10.546 1.00 98.38 228 VAL A N 1
ATOM 1899 C CA . VAL A 1 228 ? 6.491 -17.623 9.261 1.00 98.38 228 VAL A CA 1
ATOM 1900 C C . VAL A 1 228 ? 5.886 -16.868 8.073 1.00 98.38 228 VAL A C 1
ATOM 1902 O O . VAL A 1 228 ? 6.614 -16.421 7.195 1.00 98.38 228 VAL A O 1
ATOM 1905 N N . LEU A 1 229 ? 4.564 -16.662 8.069 1.00 98.44 229 LEU A N 1
ATOM 1906 C CA . LEU A 1 229 ? 3.889 -15.919 7.000 1.00 98.44 229 LEU A CA 1
ATOM 1907 C C . LEU A 1 229 ? 4.335 -14.454 6.966 1.00 98.44 229 LEU A C 1
ATOM 1909 O O . LEU A 1 229 ? 4.577 -13.917 5.891 1.00 98.44 229 LEU A O 1
ATOM 1913 N N . ALA A 1 230 ? 4.481 -13.822 8.133 1.00 98.69 230 ALA A N 1
ATOM 1914 C CA . ALA A 1 230 ? 4.976 -12.453 8.223 1.00 98.69 230 ALA A CA 1
ATOM 1915 C C . ALA A 1 230 ? 6.397 -12.314 7.655 1.00 98.69 230 ALA A C 1
ATOM 1917 O O . ALA A 1 230 ? 6.637 -11.419 6.854 1.00 98.69 230 ALA A O 1
ATOM 1918 N N . THR A 1 231 ? 7.310 -13.221 8.013 1.00 98.75 231 THR A N 1
ATOM 1919 C CA . THR A 1 231 ? 8.679 -13.267 7.486 1.00 98.75 231 THR A CA 1
ATOM 1920 C C . THR A 1 231 ? 8.678 -13.383 5.966 1.00 98.75 231 THR A C 1
ATOM 1922 O O . THR A 1 231 ? 9.319 -12.574 5.306 1.00 98.75 231 THR A O 1
ATOM 1925 N N . LEU A 1 232 ? 7.927 -14.339 5.405 1.00 98.50 232 LEU A N 1
ATOM 1926 C CA . LEU A 1 232 ? 7.856 -14.542 3.954 1.00 98.50 232 LEU A CA 1
ATOM 1927 C C . LEU A 1 232 ? 7.341 -13.295 3.225 1.00 98.50 232 LEU A C 1
ATOM 1929 O O . LEU A 1 232 ? 7.920 -12.879 2.224 1.00 98.50 232 LEU A O 1
ATOM 1933 N N . LEU A 1 233 ? 6.283 -12.668 3.744 1.00 98.69 233 LEU A N 1
ATOM 1934 C CA . LEU A 1 233 ? 5.695 -11.476 3.134 1.00 98.69 233 LEU A CA 1
ATOM 1935 C C . LEU A 1 233 ? 6.582 -10.233 3.306 1.00 98.69 233 LEU A C 1
ATOM 1937 O O . LEU A 1 233 ? 6.685 -9.430 2.383 1.00 98.69 233 LEU A O 1
ATOM 1941 N N . PHE A 1 234 ? 7.270 -10.065 4.437 1.00 98.75 234 PHE A N 1
ATOM 1942 C CA . PHE A 1 234 ? 8.240 -8.978 4.588 1.00 98.75 234 PHE A CA 1
ATOM 1943 C C . PHE A 1 234 ? 9.455 -9.161 3.682 1.00 98.75 234 PHE A C 1
ATOM 1945 O O . PHE A 1 234 ? 9.894 -8.180 3.088 1.00 98.75 234 PHE A O 1
ATOM 1952 N N . SER A 1 235 ? 9.963 -10.389 3.527 1.00 98.62 235 SER A N 1
ATOM 1953 C CA . SER A 1 235 ? 11.003 -10.699 2.540 1.00 98.62 235 SER A CA 1
ATOM 1954 C C . SER A 1 235 ? 10.523 -10.327 1.141 1.00 98.62 235 SER A C 1
ATOM 1956 O O . SER A 1 235 ? 11.183 -9.551 0.460 1.00 98.62 235 SER A O 1
ATOM 1958 N N . LEU A 1 236 ? 9.326 -10.771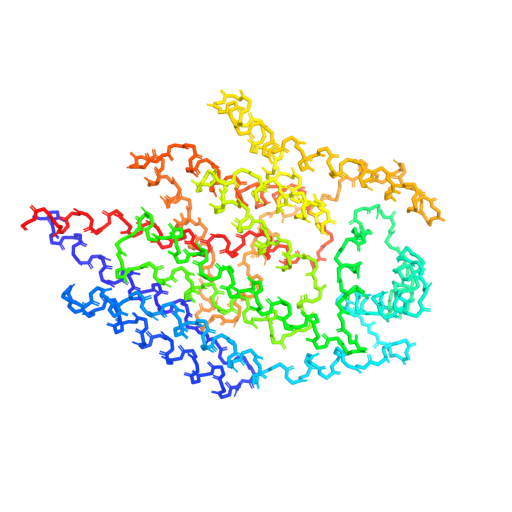 0.750 1.00 98.44 236 LEU A N 1
ATOM 1959 C CA . LEU A 1 236 ? 8.741 -10.410 -0.538 1.00 98.44 236 LEU A CA 1
ATOM 1960 C C . LEU A 1 236 ? 8.597 -8.887 -0.710 1.00 98.44 236 LEU A C 1
ATOM 1962 O O . LEU A 1 236 ? 8.909 -8.361 -1.772 1.00 98.44 236 LEU A O 1
ATOM 1966 N N . THR A 1 237 ? 8.189 -8.170 0.340 1.00 98.44 237 THR A N 1
ATOM 1967 C CA . THR A 1 237 ? 8.048 -6.705 0.318 1.00 98.44 237 THR A CA 1
ATOM 1968 C C . THR A 1 237 ? 9.358 -6.024 -0.071 1.00 98.44 237 THR A C 1
ATOM 1970 O O . THR A 1 237 ? 9.366 -5.237 -1.013 1.00 98.44 237 THR A O 1
ATOM 1973 N N . VAL A 1 238 ? 10.462 -6.318 0.627 1.00 97.81 238 VAL A N 1
ATOM 1974 C CA . VAL A 1 238 ? 11.760 -5.663 0.358 1.00 97.81 238 VAL A CA 1
ATOM 1975 C C . VAL A 1 238 ? 12.399 -6.116 -0.941 1.00 97.81 238 VAL A C 1
ATOM 1977 O O . VAL A 1 238 ? 13.207 -5.388 -1.503 1.00 97.81 238 VAL A O 1
ATOM 1980 N N . MET A 1 239 ? 12.037 -7.306 -1.416 1.00 97.44 239 MET A N 1
ATOM 1981 C CA . MET A 1 239 ? 12.465 -7.822 -2.710 1.00 97.44 239 MET A CA 1
ATOM 1982 C C . MET A 1 239 ? 11.706 -7.175 -3.875 1.00 97.44 239 MET A C 1
ATOM 1984 O O . MET A 1 239 ? 12.258 -7.096 -4.969 1.00 97.44 239 MET A O 1
ATOM 1988 N N . ILE A 1 240 ? 10.462 -6.730 -3.666 1.00 97.25 240 ILE A N 1
ATOM 1989 C CA . ILE A 1 240 ? 9.699 -5.926 -4.636 1.00 97.25 240 ILE A CA 1
ATOM 1990 C C . ILE A 1 240 ? 10.151 -4.467 -4.582 1.00 97.25 240 ILE A C 1
ATOM 1992 O O . ILE A 1 240 ? 10.375 -3.856 -5.624 1.00 97.25 240 ILE A O 1
ATOM 1996 N N . ARG A 1 241 ? 10.262 -3.905 -3.371 1.00 95.31 241 ARG A N 1
ATOM 1997 C CA . ARG A 1 241 ? 10.610 -2.503 -3.161 1.00 95.31 241 ARG A CA 1
ATOM 1998 C C . ARG A 1 241 ? 11.551 -2.313 -1.977 1.00 95.31 241 ARG A C 1
ATOM 2000 O O . ARG A 1 241 ? 11.155 -2.386 -0.813 1.00 95.31 241 ARG A O 1
ATOM 2007 N N . GLU A 1 242 ? 12.786 -1.957 -2.298 1.00 93.62 242 GLU A N 1
ATOM 2008 C CA . GLU A 1 242 ? 13.909 -1.790 -1.379 1.00 93.62 242 GLU A CA 1
ATOM 2009 C C . GLU A 1 242 ? 13.666 -0.752 -0.282 1.00 93.62 242 GLU A C 1
ATOM 2011 O O . GLU A 1 242 ? 14.143 -0.917 0.836 1.00 93.62 242 GLU A O 1
ATOM 2016 N N . VAL A 1 243 ? 12.874 0.289 -0.554 1.00 92.81 243 VAL A N 1
ATOM 2017 C CA . VAL A 1 243 ? 12.635 1.403 0.385 1.00 92.81 243 VAL A CA 1
ATOM 2018 C C . VAL A 1 243 ? 11.980 0.926 1.695 1.00 92.81 243 VAL A C 1
ATOM 2020 O O . VAL A 1 243 ? 12.175 1.539 2.748 1.00 92.81 243 VAL A O 1
ATOM 2023 N N . TYR A 1 244 ? 11.289 -0.221 1.688 1.00 96.38 244 TYR A N 1
ATOM 2024 C CA . TYR A 1 244 ? 10.748 -0.843 2.904 1.00 96.38 244 TYR A CA 1
ATOM 2025 C C . TYR A 1 244 ? 11.819 -1.367 3.877 1.00 96.38 244 TYR A C 1
ATOM 2027 O O . TYR A 1 244 ? 11.482 -1.724 5.011 1.00 96.38 244 TYR A O 1
ATOM 2035 N N . ILE A 1 245 ? 13.108 -1.341 3.514 1.00 95.75 245 ILE A N 1
ATOM 2036 C CA . ILE A 1 245 ? 14.191 -1.564 4.478 1.00 95.75 245 ILE A CA 1
ATOM 2037 C C . ILE A 1 245 ? 14.154 -0.556 5.626 1.00 95.75 245 ILE A C 1
ATOM 2039 O O . ILE A 1 245 ? 14.501 -0.903 6.753 1.00 95.75 245 ILE A O 1
ATOM 2043 N N . LEU A 1 246 ? 13.690 0.672 5.375 1.00 94.94 246 LEU A N 1
ATOM 2044 C CA . LEU A 1 246 ? 13.611 1.715 6.391 1.00 94.94 246 LEU A CA 1
ATOM 2045 C C . LEU A 1 246 ? 12.659 1.331 7.543 1.00 94.94 246 LEU A C 1
ATOM 2047 O O . LEU A 1 246 ? 13.126 1.234 8.684 1.00 94.94 246 LEU A O 1
ATOM 2051 N N . PRO A 1 247 ? 11.352 1.081 7.312 1.00 97.75 247 PRO A N 1
ATOM 2052 C CA . PRO A 1 247 ? 10.461 0.661 8.388 1.00 97.75 247 PRO A CA 1
ATOM 2053 C C . PRO A 1 247 ? 10.876 -0.681 9.007 1.00 97.75 247 PRO A C 1
ATOM 2055 O O . PRO A 1 247 ? 10.817 -0.821 10.229 1.00 97.75 247 PRO A O 1
ATOM 2058 N N . LEU A 1 248 ? 11.369 -1.648 8.223 1.00 98.25 248 LEU A N 1
ATOM 2059 C CA . LEU A 1 248 ? 11.790 -2.948 8.762 1.00 98.25 248 LEU A CA 1
ATOM 2060 C C . LEU A 1 248 ? 13.050 -2.869 9.624 1.00 98.25 248 LEU A C 1
ATOM 2062 O O . LEU A 1 248 ? 13.114 -3.527 10.661 1.00 98.25 248 LEU A O 1
ATOM 2066 N N . GLY A 1 249 ? 14.022 -2.036 9.253 1.00 98.25 249 GLY A N 1
ATOM 2067 C CA . GLY A 1 249 ? 15.211 -1.772 10.060 1.00 98.25 249 GLY A CA 1
ATOM 2068 C C . GLY A 1 249 ? 14.845 -1.180 11.419 1.00 98.25 249 GLY A C 1
ATOM 2069 O O . GLY A 1 249 ? 15.346 -1.623 12.452 1.00 98.25 249 GLY A O 1
ATOM 2070 N N . LEU A 1 250 ? 13.892 -0.245 11.451 1.00 98.25 250 LEU A N 1
ATOM 2071 C CA . LEU A 1 250 ? 13.397 0.326 12.705 1.00 98.25 250 LEU A CA 1
ATOM 2072 C C . LEU A 1 250 ? 12.597 -0.688 13.535 1.00 98.25 250 LEU A C 1
ATOM 2074 O O . LEU A 1 250 ? 12.768 -0.743 14.755 1.00 98.25 250 LEU A O 1
ATOM 2078 N N . MET A 1 251 ? 11.768 -1.528 12.906 1.00 98.44 251 MET A N 1
ATOM 2079 C CA . MET A 1 251 ? 11.071 -2.624 13.596 1.00 98.44 251 MET A CA 1
ATOM 2080 C C . MET A 1 251 ? 12.046 -3.667 14.159 1.00 98.44 251 MET A C 1
ATOM 2082 O O . MET A 1 251 ? 11.832 -4.179 15.261 1.00 98.44 251 MET A O 1
ATOM 2086 N N . PHE A 1 252 ? 13.140 -3.949 13.452 1.00 98.50 252 PHE A N 1
ATOM 2087 C CA . PHE A 1 252 ? 14.216 -4.820 13.916 1.00 98.50 252 PHE A CA 1
ATOM 2088 C C . PHE A 1 252 ? 14.933 -4.235 15.138 1.00 98.50 252 PHE A C 1
ATOM 2090 O O . PHE A 1 252 ? 15.035 -4.914 16.162 1.00 98.50 252 PHE A O 1
ATOM 2097 N N . ILE A 1 253 ? 15.341 -2.960 15.082 1.00 98.31 253 ILE A N 1
ATOM 2098 C CA . ILE A 1 253 ? 15.950 -2.250 16.221 1.00 98.31 253 ILE A CA 1
ATOM 2099 C C . ILE A 1 253 ? 15.004 -2.277 17.427 1.00 98.31 253 ILE A C 1
ATOM 2101 O O . ILE A 1 253 ? 15.402 -2.661 18.529 1.00 98.31 253 ILE A O 1
ATOM 2105 N N . TYR A 1 254 ? 13.725 -1.952 17.220 1.00 97.69 254 TYR A N 1
ATOM 2106 C CA . TYR A 1 254 ? 12.708 -2.036 18.267 1.00 97.69 254 TYR A CA 1
ATOM 2107 C C . TYR A 1 254 ? 12.604 -3.453 18.865 1.00 97.69 254 TYR A C 1
ATOM 2109 O O . TYR A 1 254 ? 12.517 -3.612 20.087 1.00 97.69 254 TYR A O 1
ATOM 2117 N N . SER A 1 255 ? 12.663 -4.488 18.025 1.00 97.38 255 SER A N 1
ATOM 2118 C CA . SER A 1 255 ? 12.582 -5.892 18.448 1.00 97.38 255 SER A CA 1
ATOM 2119 C C . SER A 1 255 ? 13.789 -6.319 19.282 1.00 97.38 255 SER A C 1
ATOM 2121 O O . SER A 1 255 ? 13.604 -6.945 20.326 1.00 97.38 255 SER A O 1
ATOM 2123 N N . ILE A 1 256 ? 15.007 -5.899 18.921 1.00 97.62 256 ILE A N 1
ATOM 2124 C CA . ILE A 1 256 ? 16.205 -6.097 19.758 1.00 97.62 256 ILE A CA 1
ATOM 2125 C C . ILE A 1 256 ? 15.998 -5.481 21.146 1.00 97.62 256 ILE A C 1
ATOM 2127 O O . ILE A 1 256 ? 16.291 -6.115 22.164 1.00 97.62 256 ILE A O 1
ATOM 2131 N N . MET A 1 257 ? 15.465 -4.257 21.193 1.00 96.81 257 MET A N 1
ATOM 2132 C CA . MET A 1 257 ? 15.310 -3.501 22.436 1.00 96.81 257 MET A CA 1
ATOM 2133 C C . MET A 1 257 ? 14.191 -4.025 23.341 1.00 96.81 257 MET A C 1
ATOM 2135 O O . MET A 1 257 ? 14.291 -3.883 24.563 1.00 96.81 257 MET A O 1
ATOM 2139 N N . LYS A 1 258 ? 13.091 -4.542 22.774 1.00 95.25 258 LYS A N 1
ATOM 2140 C CA . LYS A 1 258 ? 11.848 -4.794 23.530 1.00 95.25 258 LYS A CA 1
ATOM 2141 C C . LYS A 1 258 ? 11.198 -6.162 23.309 1.00 95.25 258 LYS A C 1
ATOM 2143 O O . LYS A 1 258 ? 10.439 -6.573 24.184 1.00 95.25 258 LYS A O 1
ATOM 2148 N N . ARG A 1 259 ? 11.433 -6.855 22.187 1.00 91.31 259 ARG A N 1
ATOM 2149 C CA . ARG A 1 259 ? 10.711 -8.088 21.794 1.00 91.31 259 ARG A CA 1
ATOM 2150 C C . ARG A 1 259 ? 11.590 -9.043 20.987 1.00 91.31 259 ARG A C 1
ATOM 2152 O O . ARG A 1 259 ? 11.529 -9.090 19.760 1.00 91.31 259 ARG A O 1
ATOM 2159 N N . ARG A 1 260 ? 12.407 -9.828 21.695 1.00 89.88 260 ARG A N 1
ATOM 2160 C CA . ARG A 1 260 ? 13.382 -10.738 21.071 1.00 89.88 260 ARG A CA 1
ATOM 2161 C C . ARG A 1 260 ? 12.742 -11.837 20.216 1.00 89.88 260 ARG A C 1
ATOM 2163 O O . ARG A 1 260 ? 13.368 -12.291 19.267 1.00 89.88 260 ARG A O 1
ATOM 2170 N N . ASP A 1 261 ? 11.499 -12.220 20.506 1.00 94.69 261 ASP A N 1
ATOM 2171 C CA . ASP A 1 261 ? 10.722 -13.188 19.721 1.00 94.69 261 ASP A CA 1
ATOM 2172 C C . ASP A 1 261 ? 10.450 -12.718 18.282 1.00 94.69 261 ASP A C 1
ATOM 2174 O O . ASP A 1 261 ? 10.279 -13.543 17.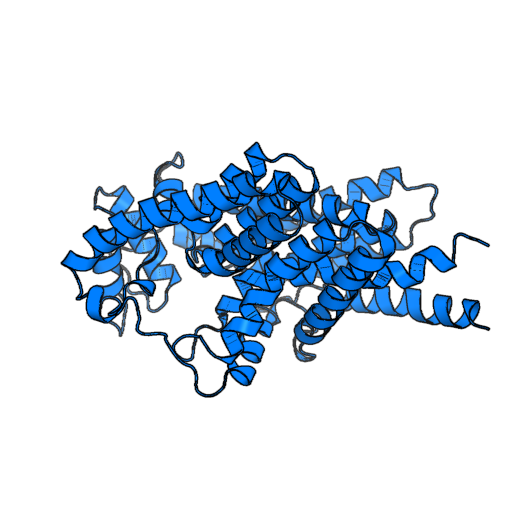388 1.00 94.69 261 ASP A O 1
ATOM 2178 N N . LEU A 1 262 ? 10.465 -11.403 18.040 1.00 96.75 262 LEU A N 1
ATOM 2179 C CA . LEU A 1 262 ? 10.242 -10.813 16.719 1.00 96.75 262 LEU A CA 1
ATOM 2180 C C . LEU A 1 262 ? 11.530 -10.614 15.908 1.00 96.75 262 LEU A C 1
ATOM 2182 O O . LEU A 1 262 ? 11.456 -10.270 14.732 1.00 96.75 262 LEU A O 1
ATOM 2186 N N . ILE A 1 263 ? 12.711 -10.842 16.493 1.00 97.75 263 ILE A N 1
ATOM 2187 C CA . ILE A 1 263 ? 13.998 -10.652 15.803 1.00 97.75 263 ILE A CA 1
ATOM 2188 C C . ILE A 1 263 ? 14.049 -11.431 14.479 1.00 97.75 263 ILE A C 1
ATOM 2190 O O . ILE A 1 263 ? 14.346 -10.801 13.464 1.00 97.75 263 ILE A O 1
ATOM 2194 N N . PRO A 1 264 ? 13.707 -12.737 14.415 1.00 97.38 264 PRO A N 1
ATOM 2195 C CA . PRO A 1 264 ? 13.751 -13.477 13.152 1.00 97.38 264 PRO A CA 1
ATOM 2196 C C . PRO A 1 264 ? 12.776 -12.936 12.099 1.00 97.38 264 PRO A C 1
ATOM 2198 O O . PRO A 1 264 ? 13.065 -13.010 10.907 1.00 97.38 264 PRO A O 1
ATOM 2201 N N . VAL A 1 265 ? 11.646 -12.359 12.532 1.00 98.19 265 VAL A N 1
ATOM 2202 C CA . VAL A 1 265 ? 10.619 -11.799 11.637 1.00 98.19 265 VAL A CA 1
ATOM 2203 C C . VAL A 1 265 ? 11.177 -10.659 10.796 1.00 98.19 265 VAL A C 1
ATOM 2205 O O . VAL A 1 265 ? 10.797 -10.534 9.637 1.00 98.19 265 VAL A O 1
ATOM 2208 N N . PHE A 1 266 ? 12.104 -9.875 11.349 1.00 98.38 266 PHE A N 1
ATOM 2209 C CA . PHE A 1 266 ? 12.692 -8.723 10.666 1.00 98.38 266 PHE A CA 1
ATOM 2210 C C . PHE A 1 266 ? 14.124 -8.967 10.178 1.00 98.38 266 PHE A C 1
ATOM 2212 O O . PHE A 1 266 ? 14.501 -8.444 9.135 1.00 98.38 266 PHE A O 1
ATOM 2219 N N . LEU A 1 267 ? 14.911 -9.804 10.863 1.00 98.25 267 LEU A N 1
ATOM 2220 C CA . LEU A 1 267 ? 16.282 -10.122 10.453 1.00 98.25 267 LEU A CA 1
ATOM 2221 C C . LEU A 1 267 ? 16.330 -10.847 9.104 1.00 98.25 267 LEU A C 1
ATOM 2223 O O . LEU A 1 267 ? 17.160 -10.512 8.265 1.00 98.25 267 LEU A O 1
ATOM 2227 N N . ILE A 1 268 ? 15.446 -11.827 8.893 1.00 98.19 268 ILE A N 1
ATOM 2228 C CA . ILE A 1 268 ? 15.433 -12.629 7.662 1.00 98.19 268 ILE A CA 1
ATOM 2229 C C . ILE A 1 268 ? 15.093 -11.764 6.433 1.00 98.19 268 ILE A C 1
ATOM 2231 O O . ILE A 1 268 ? 15.844 -11.837 5.463 1.00 98.19 268 ILE A O 1
ATOM 2235 N N . PRO A 1 269 ? 14.054 -10.901 6.442 1.00 98.44 269 PRO A N 1
ATOM 2236 C CA . PRO A 1 269 ? 13.814 -9.951 5.356 1.00 98.44 269 PRO A CA 1
ATOM 2237 C C . PRO A 1 269 ? 14.989 -9.012 5.094 1.00 98.44 269 PRO A C 1
ATOM 2239 O O . PRO A 1 269 ? 15.365 -8.829 3.942 1.00 98.44 269 PRO A O 1
ATOM 2242 N N . LEU A 1 270 ? 15.605 -8.456 6.145 1.00 98.44 270 LEU A N 1
ATOM 2243 C CA . LEU A 1 270 ? 16.772 -7.581 5.996 1.00 98.44 270 LEU A CA 1
ATOM 2244 C C . LEU A 1 270 ? 17.950 -8.319 5.350 1.00 98.44 270 LEU A C 1
ATOM 2246 O O . LEU A 1 270 ? 18.606 -7.778 4.465 1.00 98.44 270 LEU A O 1
ATOM 2250 N N . PHE A 1 271 ? 18.200 -9.564 5.752 1.00 98.12 271 PHE A N 1
ATOM 2251 C CA . PHE A 1 271 ? 19.228 -10.399 5.141 1.00 98.12 271 PHE A CA 1
ATOM 2252 C C . PHE A 1 271 ? 18.900 -10.739 3.680 1.00 98.12 271 PHE A C 1
ATOM 2254 O O . PHE A 1 271 ? 19.756 -10.582 2.813 1.00 98.12 271 PHE A O 1
ATOM 2261 N N . ALA A 1 272 ? 17.659 -11.143 3.388 1.00 96.12 272 ALA A N 1
ATOM 2262 C CA . ALA A 1 272 ? 17.200 -11.439 2.030 1.00 96.12 272 ALA A CA 1
ATOM 2263 C C . ALA A 1 272 ? 17.343 -10.223 1.102 1.00 96.12 272 ALA A C 1
ATOM 2265 O O . ALA A 1 272 ? 17.813 -10.367 -0.027 1.00 96.12 272 ALA A O 1
ATOM 2266 N N . PHE A 1 273 ? 17.012 -9.027 1.603 1.00 97.06 273 PHE A N 1
ATOM 2267 C CA . PHE A 1 273 ? 17.274 -7.774 0.904 1.00 97.06 273 PHE A CA 1
ATOM 2268 C C . PHE A 1 273 ? 18.755 -7.634 0.560 1.00 97.06 273 PHE A C 1
ATOM 2270 O O . PHE A 1 273 ? 19.074 -7.457 -0.607 1.00 97.06 273 PHE A O 1
ATOM 2277 N N . TRP A 1 274 ? 19.661 -7.747 1.538 1.00 96.19 274 TRP A N 1
ATOM 2278 C CA . TRP A 1 274 ? 21.094 -7.557 1.290 1.00 96.19 274 TRP A CA 1
ATOM 2279 C C . TRP A 1 274 ? 21.651 -8.548 0.273 1.00 96.19 274 TRP A C 1
ATOM 2281 O O . TRP A 1 274 ? 22.413 -8.147 -0.602 1.00 96.19 274 TRP A O 1
ATOM 2291 N N . VAL A 1 275 ? 21.240 -9.816 0.340 1.00 96.00 275 VAL A N 1
ATOM 2292 C CA . VAL A 1 275 ? 21.646 -10.829 -0.644 1.00 96.00 275 VAL A CA 1
ATOM 2293 C C . VAL A 1 275 ? 21.243 -10.397 -2.054 1.00 96.00 275 VAL A C 1
ATOM 2295 O O . VAL A 1 275 ? 22.086 -10.360 -2.947 1.00 96.00 275 VAL A O 1
ATOM 2298 N N . ILE A 1 276 ? 19.981 -10.012 -2.259 1.00 95.44 276 ILE A N 1
ATOM 2299 C CA . ILE A 1 276 ? 19.493 -9.602 -3.583 1.00 95.44 276 ILE A CA 1
ATOM 2300 C C . ILE A 1 276 ? 20.096 -8.272 -4.020 1.00 95.44 276 ILE A C 1
ATOM 2302 O O . ILE A 1 276 ? 20.451 -8.117 -5.185 1.00 95.44 276 ILE A O 1
ATOM 2306 N N . PHE A 1 277 ? 20.255 -7.327 -3.101 1.00 95.12 277 PHE A N 1
ATOM 2307 C CA . PHE A 1 277 ? 20.797 -6.012 -3.403 1.00 95.12 277 PHE A CA 1
ATOM 2308 C C . PHE A 1 277 ? 22.268 -6.089 -3.833 1.00 95.12 277 PHE A C 1
ATOM 2310 O O . PHE A 1 277 ? 22.674 -5.369 -4.739 1.00 95.12 277 PHE A O 1
ATOM 2317 N N . LEU A 1 278 ? 23.055 -7.013 -3.270 1.00 95.19 278 LEU A N 1
ATOM 2318 C CA . LEU A 1 278 ? 24.427 -7.274 -3.723 1.00 95.19 278 LEU A CA 1
ATOM 2319 C C . LEU A 1 278 ? 24.471 -7.831 -5.152 1.00 95.19 278 LEU A C 1
ATOM 2321 O O . LEU A 1 278 ? 25.274 -7.365 -5.962 1.00 95.19 278 LEU A O 1
ATOM 2325 N N . PHE A 1 279 ? 23.588 -8.775 -5.495 1.00 95.44 279 PHE A N 1
ATOM 2326 C CA . PHE A 1 279 ? 23.449 -9.214 -6.888 1.00 95.44 279 PHE A CA 1
ATOM 2327 C C . PHE A 1 279 ? 23.026 -8.055 -7.787 1.00 95.44 279 PHE A C 1
ATOM 2329 O O . PHE A 1 279 ? 23.593 -7.864 -8.860 1.00 95.44 279 PHE A O 1
ATOM 2336 N N . HIS A 1 280 ? 22.080 -7.244 -7.319 1.00 95.62 280 HIS A N 1
ATOM 2337 C CA . HIS A 1 280 ? 21.582 -6.092 -8.048 1.00 95.62 280 HIS A CA 1
ATOM 2338 C C . HIS A 1 280 ? 22.685 -5.069 -8.346 1.00 95.62 280 HIS A C 1
ATOM 2340 O O . HIS A 1 280 ? 22.831 -4.678 -9.502 1.00 95.62 280 HIS A O 1
ATOM 2346 N N . ILE A 1 281 ? 23.542 -4.742 -7.373 1.00 94.94 281 ILE A N 1
ATOM 2347 C CA . ILE A 1 281 ? 24.765 -3.946 -7.576 1.00 94.94 281 ILE A CA 1
ATOM 2348 C C . ILE A 1 281 ? 25.637 -4.550 -8.687 1.00 94.94 281 ILE A C 1
ATOM 2350 O O . ILE A 1 281 ? 26.083 -3.835 -9.586 1.00 94.94 281 ILE A O 1
ATOM 2354 N N . GLY A 1 282 ? 25.869 -5.865 -8.647 1.00 95.69 282 GLY A N 1
ATOM 2355 C CA . GLY A 1 282 ? 26.711 -6.566 -9.617 1.00 95.69 282 GLY A CA 1
ATOM 2356 C C . GLY A 1 282 ? 26.182 -6.534 -11.055 1.00 95.69 282 GLY A C 1
ATOM 2357 O O . GLY A 1 282 ? 26.977 -6.518 -11.992 1.00 95.69 282 GLY A O 1
ATOM 2358 N N . PHE A 1 283 ? 24.863 -6.504 -11.250 1.00 96.06 283 PHE A N 1
ATOM 2359 C CA . PHE A 1 283 ? 24.265 -6.370 -12.580 1.00 96.06 283 PHE A CA 1
ATOM 2360 C C . PHE A 1 283 ? 24.198 -4.914 -13.050 1.00 96.06 283 PHE A C 1
ATOM 2362 O O . PHE A 1 283 ? 24.540 -4.634 -14.198 1.00 96.06 283 PHE A O 1
ATOM 2369 N N . VAL A 1 284 ? 23.811 -3.983 -12.173 1.00 95.88 284 VAL A N 1
ATOM 2370 C CA . VAL A 1 284 ? 23.685 -2.555 -12.512 1.00 95.88 284 VAL A CA 1
ATOM 2371 C C . VAL A 1 284 ? 25.046 -1.917 -12.819 1.00 95.88 284 VAL A C 1
ATOM 2373 O O . VAL A 1 284 ? 25.126 -1.030 -13.668 1.00 95.88 284 VAL A O 1
ATOM 2376 N N . SER A 1 285 ? 26.136 -2.416 -12.225 1.00 95.44 285 SER A N 1
ATOM 2377 C CA . SER A 1 285 ? 27.507 -1.944 -12.498 1.00 95.44 285 SER A CA 1
ATOM 2378 C C . SER A 1 285 ? 27.964 -2.126 -13.950 1.00 95.44 285 SER A C 1
ATOM 2380 O O . SER A 1 285 ? 28.950 -1.523 -14.365 1.00 95.44 285 SER A O 1
ATOM 2382 N N . ARG A 1 286 ? 27.233 -2.914 -14.749 1.00 95.06 286 ARG A N 1
ATOM 2383 C CA . ARG A 1 286 ? 27.456 -3.036 -16.197 1.00 95.06 286 ARG A CA 1
ATOM 2384 C C . ARG A 1 286 ? 26.960 -1.820 -16.983 1.00 95.06 286 ARG A C 1
ATOM 2386 O O . ARG A 1 286 ? 27.367 -1.647 -18.127 1.00 95.06 286 ARG A O 1
ATOM 2393 N N . TYR A 1 287 ? 26.082 -1.005 -16.396 1.00 94.31 287 TYR A N 1
ATOM 2394 C CA . TYR A 1 287 ? 25.430 0.123 -17.067 1.00 94.31 287 TYR A CA 1
ATOM 2395 C C . TYR A 1 287 ? 25.858 1.482 -16.506 1.00 94.31 287 TYR A C 1
ATOM 2397 O O . TYR A 1 287 ? 25.868 2.456 -17.256 1.00 94.31 287 TYR A O 1
ATOM 2405 N N . ILE A 1 288 ? 26.192 1.563 -15.214 1.00 93.38 288 ILE A N 1
ATOM 2406 C CA . ILE A 1 288 ? 26.551 2.813 -14.525 1.00 93.38 288 ILE A CA 1
ATOM 2407 C C . ILE A 1 288 ? 27.666 2.599 -13.490 1.00 93.38 288 ILE A C 1
ATOM 2409 O O . ILE A 1 288 ? 27.891 1.480 -13.028 1.00 93.38 288 ILE A O 1
ATOM 2413 N N . ASP A 1 289 ? 28.314 3.686 -13.056 1.00 90.38 289 ASP A N 1
ATOM 2414 C CA . ASP A 1 289 ? 29.188 3.670 -11.876 1.00 90.38 289 ASP A CA 1
ATOM 2415 C C . ASP A 1 289 ? 28.353 3.654 -10.585 1.00 90.38 289 ASP A C 1
ATOM 2417 O O . ASP A 1 289 ? 27.938 4.676 -10.031 1.00 90.38 289 ASP A O 1
ATOM 2421 N N . VAL A 1 290 ? 28.078 2.443 -10.109 1.00 87.19 290 VAL A N 1
ATOM 2422 C CA . VAL A 1 290 ? 27.266 2.206 -8.913 1.00 87.19 290 VAL A CA 1
ATOM 2423 C C . VAL A 1 290 ? 27.941 2.742 -7.645 1.00 87.19 290 VAL A C 1
ATOM 2425 O O . VAL A 1 290 ? 27.267 3.276 -6.762 1.00 87.19 290 VAL A O 1
ATOM 2428 N N . TRP A 1 291 ? 29.265 2.634 -7.531 1.00 85.38 291 TRP A N 1
ATOM 2429 C CA . TRP A 1 291 ? 29.970 2.972 -6.291 1.00 85.38 291 TRP A CA 1
ATOM 2430 C C . TRP A 1 291 ? 29.957 4.475 -6.009 1.00 85.38 291 TRP A C 1
ATOM 2432 O O . TRP A 1 291 ? 29.842 4.872 -4.849 1.00 85.38 291 TRP A O 1
ATOM 2442 N N . GLY A 1 292 ? 29.964 5.302 -7.059 1.00 82.12 292 GLY A N 1
ATOM 2443 C CA . GLY A 1 292 ? 29.778 6.751 -6.950 1.00 82.12 292 GLY A CA 1
ATOM 2444 C C . GLY A 1 292 ? 28.363 7.189 -6.539 1.00 82.12 292 GLY A C 1
ATOM 2445 O O . GLY A 1 292 ? 28.164 8.342 -6.150 1.00 82.12 292 GLY A O 1
ATOM 2446 N N . THR A 1 293 ? 27.365 6.297 -6.594 1.00 80.62 293 THR A N 1
ATOM 2447 C CA . THR A 1 293 ? 25.948 6.660 -6.399 1.00 80.62 293 THR A CA 1
ATOM 2448 C C . THR A 1 293 ? 25.250 5.970 -5.229 1.00 80.62 293 THR A C 1
ATOM 2450 O O . THR A 1 293 ? 24.253 6.502 -4.741 1.00 80.62 293 THR A O 1
ATOM 2453 N N . ILE A 1 294 ? 25.787 4.862 -4.700 1.00 82.25 294 ILE A N 1
ATOM 2454 C CA . ILE A 1 294 ? 25.223 4.149 -3.533 1.00 82.25 294 ILE A CA 1
ATOM 2455 C C . ILE A 1 294 ? 24.969 5.095 -2.348 1.00 82.25 294 ILE A C 1
ATOM 2457 O O . ILE A 1 294 ? 23.907 5.031 -1.726 1.00 82.25 294 ILE A O 1
ATOM 2461 N N . PHE A 1 295 ? 25.927 5.979 -2.051 1.00 76.88 295 PHE A N 1
ATOM 2462 C CA . PHE A 1 295 ? 25.901 6.882 -0.893 1.00 76.88 295 PHE A CA 1
ATOM 2463 C C . PHE A 1 295 ? 25.570 8.329 -1.249 1.00 76.88 295 PHE A C 1
ATOM 2465 O O . PHE A 1 295 ? 25.858 9.225 -0.459 1.00 76.88 295 PHE A O 1
ATOM 2472 N N . SER A 1 296 ? 24.977 8.565 -2.416 1.00 71.88 296 SER A N 1
ATOM 2473 C CA . SER A 1 296 ? 24.586 9.901 -2.862 1.00 71.88 296 SER A CA 1
ATOM 2474 C C . SER A 1 296 ? 23.097 10.104 -2.578 1.00 71.88 296 SER A C 1
ATOM 2476 O O . SER A 1 296 ? 22.270 9.872 -3.463 1.00 71.88 296 SER A O 1
ATOM 2478 N N . PRO A 1 297 ? 22.703 10.479 -1.339 1.00 65.44 297 PRO A N 1
ATOM 2479 C CA . PRO A 1 297 ? 21.305 10.680 -1.017 1.00 65.44 297 PRO A CA 1
ATOM 2480 C C . PRO A 1 297 ? 20.750 11.796 -1.891 1.00 65.44 297 PRO A C 1
ATOM 2482 O O . PRO A 1 297 ? 21.293 12.900 -1.954 1.00 65.44 297 PRO A O 1
ATOM 2485 N N . ARG A 1 298 ? 19.616 11.526 -2.525 1.00 72.75 298 ARG A N 1
ATOM 2486 C CA . ARG A 1 298 ? 18.833 12.562 -3.182 1.00 72.75 298 ARG A CA 1
ATOM 2487 C C . ARG A 1 298 ? 18.222 13.453 -2.086 1.00 72.75 298 ARG A C 1
ATOM 2489 O O . ARG A 1 298 ? 17.319 13.048 -1.351 1.00 72.75 298 ARG A O 1
ATOM 2496 N N . VAL A 1 299 ? 18.781 14.650 -1.911 1.00 75.44 299 VAL A N 1
ATOM 2497 C CA . VAL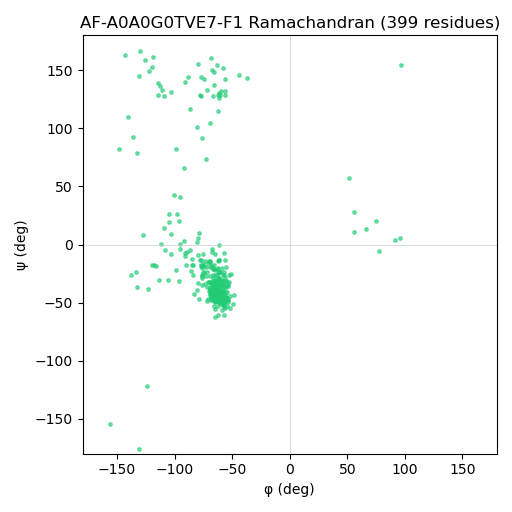 A 1 299 ? 18.311 15.644 -0.934 1.00 75.44 299 VAL A CA 1
ATOM 2498 C C . VAL A 1 299 ? 17.282 16.552 -1.596 1.00 75.44 299 VAL A C 1
ATOM 2500 O O . VAL A 1 299 ? 17.444 16.961 -2.743 1.00 75.44 299 VAL A O 1
ATOM 2503 N N . ILE A 1 300 ? 16.231 16.890 -0.857 1.00 78.06 300 ILE A N 1
ATOM 2504 C CA . ILE A 1 300 ? 15.177 17.805 -1.298 1.00 78.06 300 ILE A CA 1
ATOM 2505 C C . ILE A 1 300 ? 15.247 19.111 -0.512 1.00 78.06 300 ILE A C 1
ATOM 2507 O O . ILE A 1 300 ? 15.346 19.111 0.712 1.00 78.06 300 ILE A O 1
ATOM 2511 N N . ALA A 1 301 ? 15.169 20.237 -1.222 1.00 79.56 301 ALA A N 1
ATOM 2512 C CA . ALA A 1 301 ? 15.288 21.563 -0.617 1.00 79.56 301 ALA A CA 1
ATOM 2513 C C . ALA A 1 301 ? 14.084 21.937 0.273 1.00 79.56 301 ALA A C 1
ATOM 2515 O O . ALA A 1 301 ? 14.232 22.721 1.205 1.00 79.56 301 ALA A O 1
ATOM 2516 N N . ASN A 1 302 ? 12.897 21.375 0.008 1.00 85.31 302 ASN A N 1
ATOM 2517 C CA . ASN A 1 302 ? 11.674 21.646 0.767 1.00 85.31 302 ASN A CA 1
ATOM 2518 C C . ASN A 1 302 ? 10.942 20.344 1.130 1.00 85.31 302 ASN A C 1
ATOM 2520 O O . ASN A 1 302 ? 9.953 19.960 0.503 1.00 85.31 302 ASN A O 1
ATOM 2524 N N . GLY A 1 303 ? 11.447 19.663 2.162 1.00 85.69 303 GLY A N 1
ATOM 2525 C CA . GLY A 1 303 ? 10.889 18.402 2.656 1.00 85.69 303 GLY A CA 1
ATOM 2526 C C . GLY A 1 303 ? 9.418 18.480 3.053 1.00 85.69 303 GLY A C 1
ATOM 2527 O O . GLY A 1 303 ? 8.641 17.581 2.750 1.00 85.69 303 GLY A O 1
ATOM 2528 N N . PHE A 1 304 ? 8.992 19.585 3.666 1.00 88.12 304 PHE A N 1
ATOM 2529 C CA . PHE A 1 304 ? 7.594 19.752 4.060 1.00 88.12 304 PHE A CA 1
ATOM 2530 C C . PHE A 1 304 ? 6.658 19.811 2.850 1.00 88.12 304 PHE A C 1
ATOM 2532 O O . PHE A 1 304 ? 5.629 19.136 2.838 1.00 88.12 304 PHE A O 1
ATOM 2539 N N . PHE A 1 305 ? 7.029 20.564 1.810 1.00 88.00 305 PHE A N 1
ATOM 2540 C CA . PHE A 1 305 ? 6.276 20.580 0.557 1.00 88.00 305 PHE A CA 1
ATOM 2541 C C . PHE A 1 305 ? 6.223 19.188 -0.082 1.00 88.00 305 PHE A C 1
ATOM 2543 O O . PHE A 1 305 ? 5.163 18.764 -0.530 1.00 88.00 305 PHE A O 1
ATOM 2550 N N . PHE A 1 306 ? 7.325 18.436 -0.063 1.00 87.56 306 PHE A N 1
ATOM 2551 C CA . PHE A 1 306 ? 7.342 17.071 -0.589 1.00 87.56 306 PHE A CA 1
ATOM 2552 C C . PHE A 1 306 ? 6.411 16.132 0.194 1.00 87.56 306 PHE A C 1
ATOM 2554 O O . PHE A 1 306 ? 5.604 15.426 -0.408 1.00 87.56 306 PHE A O 1
ATOM 2561 N N . VAL A 1 307 ? 6.417 16.192 1.532 1.00 90.12 307 VAL A N 1
ATOM 2562 C CA . VAL A 1 307 ? 5.451 15.455 2.365 1.00 90.12 307 VAL A CA 1
ATOM 2563 C C . VAL A 1 307 ? 4.016 15.840 2.000 1.00 90.12 307 VAL A C 1
ATOM 2565 O O . VAL A 1 307 ? 3.187 14.953 1.817 1.00 90.12 307 VAL A O 1
ATOM 2568 N N . GLN A 1 308 ? 3.720 17.130 1.810 1.00 89.38 308 GLN A N 1
ATOM 2569 C CA . GLN A 1 308 ? 2.395 17.572 1.363 1.00 89.38 308 GLN A CA 1
ATOM 2570 C C . GLN A 1 308 ? 1.989 16.971 0.014 1.00 89.38 308 GLN A C 1
ATOM 2572 O O . GLN A 1 308 ? 0.836 16.574 -0.124 1.00 89.38 308 GLN A O 1
ATOM 2577 N N . GLN A 1 309 ? 2.908 16.885 -0.951 1.00 89.12 309 GLN A N 1
ATOM 2578 C CA . GLN A 1 309 ? 2.641 16.258 -2.248 1.00 89.12 309 GLN A CA 1
ATOM 2579 C C . GLN A 1 309 ? 2.364 14.759 -2.093 1.00 89.12 309 GLN A C 1
ATOM 2581 O O . GLN A 1 309 ? 1.353 14.269 -2.587 1.00 89.12 309 GLN A O 1
ATOM 2586 N N . THR A 1 310 ? 3.178 14.043 -1.309 1.00 91.81 310 THR A N 1
ATOM 2587 C CA . THR A 1 310 ? 2.942 12.608 -1.061 1.00 91.81 310 THR A CA 1
ATOM 2588 C C . THR A 1 310 ? 1.632 12.334 -0.319 1.00 91.81 310 THR A C 1
ATOM 2590 O O . THR A 1 310 ? 0.947 11.360 -0.614 1.00 91.81 310 THR A O 1
ATOM 2593 N N . LEU A 1 311 ? 1.224 13.222 0.592 1.00 91.50 311 LEU A N 1
ATOM 2594 C CA . LEU A 1 311 ? -0.089 13.171 1.239 1.00 91.50 311 LEU A CA 1
ATOM 2595 C C . LEU A 1 311 ? -1.233 13.576 0.302 1.00 91.50 311 LEU A C 1
ATOM 2597 O O . LEU A 1 311 ? -2.381 13.289 0.603 1.00 91.50 311 LEU A O 1
ATOM 2601 N N . ALA A 1 312 ? -0.977 14.282 -0.795 1.00 90.12 312 ALA A N 1
ATOM 2602 C CA . ALA A 1 312 ? -2.011 14.644 -1.762 1.00 90.12 312 ALA A CA 1
ATOM 2603 C C . ALA A 1 312 ? -2.180 13.583 -2.861 1.00 90.12 312 ALA A C 1
ATOM 2605 O O . ALA A 1 312 ? -3.213 13.568 -3.537 1.00 90.12 312 ALA A O 1
ATOM 2606 N N . PHE A 1 313 ? -1.203 12.693 -3.035 1.00 91.12 313 PHE A N 1
ATOM 2607 C CA . PHE A 1 313 ? -1.224 11.689 -4.089 1.00 91.12 313 PHE A CA 1
ATOM 2608 C C . PHE A 1 313 ? -2.437 10.760 -3.982 1.00 91.12 313 PHE A C 1
ATOM 2610 O O . PHE A 1 313 ? -2.752 10.256 -2.902 1.00 91.12 313 PHE A O 1
ATOM 2617 N N . ALA A 1 314 ? -3.125 10.560 -5.108 1.00 90.88 314 ALA A N 1
ATOM 2618 C CA . ALA A 1 314 ? -4.396 9.847 -5.243 1.00 90.88 314 ALA A CA 1
ATOM 2619 C C . ALA A 1 314 ? -5.543 10.374 -4.354 1.00 90.88 314 ALA A C 1
ATOM 2621 O O . ALA A 1 314 ? -6.605 9.759 -4.272 1.00 90.88 314 ALA A O 1
ATOM 2622 N N . SER A 1 315 ? -5.386 11.539 -3.707 1.00 91.19 315 SER A N 1
ATOM 2623 C CA . SER A 1 315 ? -6.465 12.123 -2.902 1.00 91.19 315 SER A CA 1
ATOM 2624 C C . SER A 1 315 ? -7.654 12.553 -3.757 1.00 91.19 315 SER A C 1
ATOM 2626 O O . SER A 1 315 ? -8.771 12.519 -3.258 1.00 91.19 315 SER A O 1
ATOM 2628 N N . TRP A 1 316 ? -7.448 12.879 -5.040 1.00 90.56 316 TRP A N 1
ATOM 2629 C CA . TRP A 1 316 ? -8.509 13.258 -5.985 1.00 90.56 316 TRP A CA 1
ATOM 2630 C C . TRP A 1 316 ? -9.548 12.155 -6.232 1.00 90.56 316 TRP A C 1
ATOM 2632 O O . TRP A 1 316 ? -10.612 12.441 -6.769 1.00 90.56 316 TRP A O 1
ATOM 2642 N N . GLU A 1 317 ? -9.281 10.917 -5.822 1.00 92.44 317 GLU A N 1
ATOM 2643 C CA . GLU A 1 317 ? -10.238 9.801 -5.861 1.00 92.44 317 GLU A CA 1
ATOM 2644 C C . GLU A 1 317 ? -11.293 9.897 -4.757 1.00 92.44 317 GLU A C 1
ATOM 2646 O O . GLU A 1 317 ? -12.257 9.141 -4.738 1.00 92.44 317 GLU A O 1
ATOM 2651 N N . TYR A 1 318 ? -11.134 10.837 -3.830 1.00 93.56 318 TYR A N 1
ATOM 2652 C CA . TYR A 1 318 ? -12.068 11.089 -2.746 1.00 93.56 318 TYR A CA 1
ATOM 2653 C C . TYR A 1 318 ? -12.887 12.334 -3.063 1.00 93.56 318 TYR A C 1
ATOM 2655 O O . TYR A 1 318 ? -12.333 13.375 -3.402 1.00 93.56 318 TYR A O 1
ATOM 2663 N N . LEU A 1 319 ? -14.211 12.269 -2.921 1.00 91.62 319 LEU A N 1
ATOM 2664 C CA . LEU A 1 319 ? -15.119 13.360 -3.303 1.00 91.62 319 LEU A CA 1
ATOM 2665 C C . LEU A 1 319 ? -14.741 14.703 -2.651 1.00 91.62 319 LEU A C 1
ATOM 2667 O O . LEU A 1 319 ? -14.857 15.763 -3.259 1.00 91.62 319 LEU A O 1
ATOM 2671 N N . LEU A 1 320 ? -14.249 14.654 -1.412 1.00 90.69 320 LEU A N 1
ATOM 2672 C CA . LEU A 1 320 ? -13.864 15.820 -0.616 1.00 90.69 320 LEU A CA 1
ATOM 2673 C C . LEU A 1 320 ? -12.352 16.118 -0.659 1.00 90.69 320 LEU A C 1
ATOM 2675 O O . LEU A 1 320 ? -11.815 16.722 0.272 1.00 90.69 320 LEU A O 1
ATOM 2679 N N . PHE A 1 321 ? -11.645 15.718 -1.722 1.00 88.94 321 PHE A N 1
ATOM 2680 C CA . PHE A 1 321 ? -10.189 15.892 -1.849 1.00 88.94 321 PHE A CA 1
ATOM 2681 C C . PHE A 1 321 ? -9.711 17.340 -1.693 1.00 88.94 321 PHE A C 1
ATOM 2683 O O . PHE A 1 321 ? -8.628 17.576 -1.155 1.00 88.94 321 PHE A O 1
ATOM 2690 N N . ALA A 1 322 ? -10.532 18.317 -2.096 1.00 87.81 322 ALA A N 1
ATOM 2691 C CA . ALA A 1 322 ? -10.228 19.743 -1.976 1.00 87.81 322 ALA A CA 1
ATOM 2692 C C . ALA A 1 322 ? -9.928 20.175 -0.525 1.00 87.81 322 ALA A C 1
ATOM 2694 O O . ALA A 1 322 ? -9.161 21.110 -0.303 1.00 87.81 322 ALA A O 1
ATOM 2695 N N . PHE A 1 323 ? -10.458 19.453 0.470 1.00 86.19 323 PHE A N 1
ATOM 2696 C CA . PHE A 1 323 ? -10.199 19.691 1.895 1.00 86.19 323 PHE A CA 1
ATOM 2697 C C . PHE A 1 323 ? -8.872 19.100 2.396 1.00 86.19 323 PHE A C 1
ATOM 2699 O O . PHE A 1 323 ? -8.566 19.204 3.585 1.00 86.19 323 PHE A O 1
ATOM 2706 N N . ARG A 1 324 ? -8.080 18.475 1.513 1.00 85.00 324 ARG A N 1
ATOM 2707 C CA . ARG A 1 324 ? -6.807 17.803 1.828 1.00 85.00 324 ARG A CA 1
ATOM 2708 C C . ARG A 1 324 ? -6.947 16.802 2.989 1.00 85.00 324 ARG A C 1
ATOM 2710 O O . ARG A 1 324 ? -6.242 16.914 3.996 1.00 85.00 324 ARG A O 1
ATOM 2717 N N . PRO A 1 325 ? -7.849 15.808 2.869 1.00 83.00 325 PRO A N 1
ATOM 2718 C CA . PRO A 1 325 ? -8.252 14.945 3.982 1.00 83.00 325 PRO A CA 1
ATOM 2719 C C . PRO A 1 325 ? -7.106 14.136 4.608 1.00 83.00 325 PRO A C 1
ATOM 2721 O O . PRO A 1 325 ? -7.172 13.754 5.774 1.00 83.00 325 PRO A O 1
ATOM 2724 N N . PHE A 1 326 ? -6.027 13.886 3.869 1.00 91.00 326 PHE A N 1
ATOM 2725 C CA . PHE A 1 326 ? -4.988 12.946 4.291 1.00 91.00 326 PHE A CA 1
ATOM 2726 C C . PHE A 1 326 ? -4.079 13.479 5.401 1.00 91.00 326 PHE A C 1
ATOM 2728 O O . PHE A 1 326 ? -3.570 12.684 6.188 1.00 91.00 326 PHE A O 1
ATOM 2735 N N . TRP A 1 327 ? -3.953 14.802 5.558 1.00 89.62 327 TRP A N 1
ATOM 2736 C CA . TRP A 1 327 ? -3.325 15.381 6.753 1.00 89.62 327 TRP A CA 1
ATOM 2737 C C . TRP A 1 327 ? -4.097 15.011 8.020 1.00 89.62 327 TRP A C 1
ATOM 2739 O O . TRP A 1 327 ? -3.509 14.594 9.019 1.00 89.62 327 TRP A O 1
ATOM 2749 N N . TRP A 1 328 ? -5.426 15.103 7.961 1.00 91.50 328 TRP A N 1
ATOM 2750 C CA . TRP A 1 328 ? -6.298 14.736 9.072 1.00 91.50 328 TRP A CA 1
ATOM 2751 C C . TRP A 1 328 ? -6.243 13.238 9.353 1.00 91.50 328 TRP A C 1
ATOM 2753 O O . TRP A 1 328 ? -6.178 12.841 10.517 1.00 91.50 328 TRP A O 1
ATOM 2763 N N . PHE A 1 329 ? -6.185 12.404 8.311 1.00 95.00 329 PHE A N 1
ATOM 2764 C CA . PHE A 1 329 ? -6.005 10.964 8.484 1.00 95.00 329 PHE A CA 1
ATOM 2765 C C . PHE A 1 329 ? -4.650 10.602 9.086 1.00 95.00 329 PHE A C 1
ATOM 2767 O O . PHE A 1 329 ? -4.612 9.738 9.957 1.00 95.00 329 PHE A O 1
ATOM 2774 N N . LEU A 1 330 ? -3.561 11.281 8.716 1.00 95.88 330 LEU A N 1
ATOM 2775 C CA . LEU A 1 330 ? -2.250 11.055 9.330 1.00 95.88 330 LEU A CA 1
ATOM 2776 C C . LEU A 1 330 ? -2.283 11.346 10.836 1.00 95.88 330 LEU A C 1
ATOM 2778 O O . LEU A 1 330 ? -1.852 10.518 11.641 1.00 95.88 330 LEU A O 1
ATOM 2782 N N . VAL A 1 331 ? -2.852 12.487 11.234 1.00 95.44 331 VAL A N 1
ATOM 2783 C CA . VAL A 1 331 ? -3.011 12.849 12.653 1.00 95.44 331 VAL A CA 1
ATOM 2784 C C . VAL A 1 331 ? -3.917 11.850 13.379 1.00 95.44 331 VAL A C 1
ATOM 2786 O O . VAL A 1 331 ? -3.586 11.396 14.478 1.00 95.44 331 VAL A O 1
ATOM 2789 N N . ALA A 1 332 ? -5.031 11.452 12.764 1.00 95.31 332 ALA A N 1
ATOM 2790 C CA . ALA A 1 332 ? -5.934 10.452 13.324 1.00 95.31 332 ALA A CA 1
ATOM 2791 C C . ALA A 1 332 ? -5.261 9.076 13.463 1.00 95.31 332 ALA A C 1
ATOM 2793 O O . ALA A 1 332 ? -5.455 8.408 14.474 1.00 95.31 332 ALA A O 1
ATOM 2794 N N . ALA A 1 333 ? -4.419 8.662 12.513 1.00 97.31 333 ALA A N 1
ATOM 2795 C CA . ALA A 1 333 ? -3.661 7.415 12.590 1.00 97.31 333 ALA A CA 1
ATOM 2796 C C . ALA A 1 333 ? -2.651 7.438 13.746 1.00 97.31 333 ALA A C 1
ATOM 2798 O O . ALA A 1 333 ? -2.563 6.469 14.501 1.00 97.31 333 ALA A O 1
ATOM 2799 N N . LEU A 1 334 ? -1.954 8.562 13.961 1.00 97.56 334 LEU A N 1
ATOM 2800 C CA . LEU A 1 334 ? -1.082 8.750 15.128 1.00 97.56 334 LEU A CA 1
ATOM 2801 C C . LEU A 1 334 ? -1.869 8.646 16.442 1.00 97.56 334 LEU A C 1
ATOM 2803 O O . LEU A 1 334 ? -1.445 7.945 17.365 1.00 97.56 334 LEU A O 1
ATOM 2807 N N . ALA A 1 335 ? -3.041 9.283 16.514 1.00 96.56 335 ALA A N 1
ATOM 2808 C CA . ALA A 1 335 ? -3.940 9.165 17.661 1.00 96.56 335 ALA A CA 1
ATOM 2809 C C . ALA A 1 335 ? -4.449 7.723 17.856 1.00 96.56 335 ALA A C 1
ATOM 2811 O O . ALA A 1 335 ? -4.544 7.250 18.991 1.00 96.56 335 ALA A O 1
ATOM 2812 N N . GLY A 1 336 ? -4.719 7.002 16.764 1.00 96.19 336 GLY A N 1
ATOM 2813 C CA . GLY A 1 336 ? -5.066 5.582 16.752 1.00 96.19 336 GLY A CA 1
ATOM 2814 C C . GLY A 1 336 ? -3.953 4.712 17.336 1.00 96.19 336 GLY A C 1
ATOM 2815 O O . GLY A 1 336 ? -4.200 3.951 18.271 1.00 96.19 336 GLY A O 1
ATOM 2816 N N . CYS A 1 337 ? -2.708 4.877 16.881 1.00 97.50 337 CYS A N 1
ATOM 2817 C CA . CYS A 1 337 ? -1.549 4.175 17.442 1.00 97.50 337 CYS A CA 1
ATOM 2818 C C . CYS A 1 337 ? -1.346 4.493 18.929 1.00 97.50 337 CYS A C 1
ATOM 2820 O O . CYS A 1 337 ? -1.100 3.590 19.731 1.00 97.50 337 CYS A O 1
ATOM 2822 N N . TRP A 1 338 ? -1.505 5.757 19.331 1.00 97.00 338 TRP A N 1
ATOM 2823 C CA . TRP A 1 338 ? -1.436 6.147 20.740 1.00 97.00 338 TRP A CA 1
ATOM 2824 C C . TRP A 1 338 ? -2.528 5.474 21.586 1.00 97.00 338 TRP A C 1
ATOM 2826 O O . TRP A 1 338 ? -2.266 5.013 22.701 1.00 97.00 338 TRP A O 1
ATOM 2836 N N . LEU A 1 339 ? -3.744 5.351 21.050 1.00 95.25 339 LEU A N 1
ATOM 2837 C CA . LEU A 1 339 ? -4.843 4.642 21.702 1.00 95.25 339 LEU A CA 1
ATOM 2838 C C . LEU A 1 339 ? -4.518 3.157 21.884 1.00 95.25 339 LEU A C 1
ATOM 2840 O O . LEU A 1 339 ? -4.709 2.629 22.984 1.00 95.25 339 LEU A O 1
ATOM 2844 N N . ILE A 1 340 ? -3.982 2.501 20.850 1.00 95.88 340 ILE A N 1
ATOM 2845 C CA . ILE A 1 340 ? -3.520 1.107 20.927 1.00 95.88 340 ILE A CA 1
ATOM 2846 C C . ILE A 1 340 ? -2.453 0.974 22.017 1.00 95.88 340 ILE A C 1
ATOM 2848 O O . ILE A 1 340 ? -2.579 0.114 22.889 1.00 95.88 340 ILE A O 1
ATOM 2852 N N . TYR A 1 341 ? -1.476 1.885 22.053 1.00 96.38 341 TYR A N 1
ATOM 2853 C CA . TYR A 1 341 ? -0.410 1.888 23.058 1.00 96.38 341 TYR A CA 1
ATOM 2854 C C . TYR A 1 341 ? -0.956 1.975 24.489 1.00 96.38 341 TYR A C 1
ATOM 2856 O O . TYR A 1 341 ? -0.437 1.328 25.401 1.00 96.38 341 TYR A O 1
ATOM 2864 N N . LYS A 1 342 ? -1.991 2.794 24.704 1.00 95.19 342 LYS A N 1
ATOM 2865 C CA . LYS A 1 342 ? -2.581 3.023 26.029 1.00 95.19 342 LYS A CA 1
ATOM 2866 C C . LYS A 1 342 ? -3.530 1.915 26.477 1.00 95.19 342 LYS A C 1
ATOM 2868 O O . LYS A 1 342 ? -3.637 1.694 27.680 1.00 95.19 342 LYS A O 1
ATOM 2873 N N . ARG A 1 343 ? -4.263 1.283 25.554 1.00 92.56 343 ARG A N 1
ATOM 2874 C CA . ARG A 1 343 ? -5.427 0.436 25.888 1.00 92.56 343 ARG A CA 1
ATOM 2875 C C . ARG A 1 343 ? -5.299 -1.029 25.489 1.00 92.56 343 ARG A C 1
ATOM 2877 O O . ARG A 1 343 ? -6.084 -1.837 25.978 1.00 92.56 343 ARG A O 1
ATOM 2884 N N . PHE A 1 344 ? -4.377 -1.350 24.593 1.00 92.50 344 PHE A N 1
ATOM 2885 C CA . PHE A 1 344 ? -4.197 -2.687 24.043 1.00 92.50 344 PHE A CA 1
ATOM 2886 C C . PHE A 1 344 ? -2.754 -3.137 24.294 1.00 92.50 344 PHE A C 1
ATOM 2888 O O . PHE A 1 344 ? -2.320 -3.188 25.443 1.00 92.50 344 PHE A O 1
ATOM 2895 N N . ASP A 1 345 ? -2.006 -3.464 23.243 1.00 94.44 345 ASP A N 1
ATOM 2896 C CA . ASP A 1 345 ? -0.638 -3.955 23.336 1.00 94.44 345 ASP A CA 1
ATOM 2897 C C . ASP A 1 345 ? 0.350 -2.891 22.826 1.00 94.44 345 ASP A C 1
ATOM 2899 O O . ASP A 1 345 ? 0.224 -2.352 21.723 1.00 94.44 345 ASP A O 1
ATOM 2903 N N . LYS A 1 346 ? 1.356 -2.576 23.652 1.00 96.38 346 LYS A N 1
ATOM 2904 C CA . LYS A 1 346 ? 2.373 -1.563 23.330 1.00 96.38 346 LYS A CA 1
ATOM 2905 C C . LYS A 1 346 ? 3.228 -1.963 22.130 1.00 96.38 346 LYS A C 1
ATOM 2907 O O . LYS A 1 346 ? 3.650 -1.089 21.381 1.00 96.38 346 LYS A O 1
ATOM 2912 N N . THR A 1 347 ? 3.517 -3.251 21.972 1.00 96.19 347 THR A N 1
ATOM 2913 C CA . THR A 1 347 ? 4.281 -3.772 20.837 1.00 96.19 347 THR A CA 1
ATOM 2914 C C . THR A 1 347 ? 3.488 -3.623 19.552 1.00 96.19 347 THR A C 1
ATOM 2916 O O . THR A 1 347 ? 4.032 -3.105 18.585 1.00 96.19 347 THR A O 1
ATOM 2919 N N . GLU A 1 348 ? 2.204 -3.975 19.549 1.00 96.81 348 GLU A N 1
ATOM 2920 C CA . GLU A 1 348 ? 1.338 -3.774 18.380 1.00 96.81 348 GLU A CA 1
ATOM 2921 C C . GLU A 1 348 ? 1.277 -2.298 17.972 1.00 96.81 348 GLU A C 1
ATOM 2923 O O . GLU A 1 348 ? 1.424 -1.984 16.794 1.00 96.81 348 GLU A O 1
ATOM 2928 N N . ALA A 1 349 ? 1.150 -1.383 18.938 1.00 97.69 349 ALA A N 1
ATOM 2929 C CA . ALA A 1 349 ? 1.157 0.052 18.664 1.00 97.69 349 ALA A CA 1
ATOM 2930 C C . ALA A 1 349 ? 2.456 0.528 17.999 1.00 97.69 349 ALA A C 1
ATOM 2932 O O . ALA A 1 349 ? 2.407 1.304 17.047 1.00 97.69 349 ALA A O 1
ATOM 2933 N N . TRP A 1 350 ? 3.614 0.063 18.479 1.00 98.06 350 TRP A N 1
ATOM 2934 C CA . TRP A 1 350 ? 4.904 0.410 17.879 1.00 98.06 350 TRP A CA 1
ATOM 2935 C C . TRP A 1 350 ? 5.071 -0.186 16.484 1.00 98.06 350 TRP A C 1
ATOM 2937 O O . TRP A 1 350 ? 5.529 0.520 15.593 1.00 98.06 350 TRP A O 1
ATOM 2947 N N . LEU A 1 351 ? 4.659 -1.436 16.265 1.00 97.88 351 LEU A N 1
ATOM 2948 C CA . LEU A 1 351 ? 4.695 -2.051 14.935 1.00 97.88 351 LEU A CA 1
ATOM 2949 C C . LEU A 1 351 ? 3.809 -1.291 13.937 1.00 97.88 351 LEU A C 1
ATOM 2951 O O . LEU A 1 351 ? 4.234 -1.033 12.817 1.00 97.88 351 LEU A O 1
ATOM 2955 N N . LEU A 1 352 ? 2.607 -0.881 14.347 1.00 98.31 352 LEU A N 1
ATOM 2956 C CA . LEU A 1 352 ? 1.703 -0.090 13.505 1.00 98.31 352 LEU A CA 1
ATOM 2957 C C . LEU A 1 352 ? 2.187 1.347 13.293 1.00 98.31 352 LEU A C 1
ATOM 2959 O O . LEU A 1 352 ? 1.942 1.922 12.243 1.00 98.31 352 LEU A O 1
ATOM 2963 N N . LEU A 1 353 ? 2.877 1.949 14.261 1.00 98.44 353 LEU A N 1
ATOM 2964 C CA . LEU A 1 353 ? 3.460 3.278 14.088 1.00 98.44 353 LEU A CA 1
ATOM 2965 C C . LEU A 1 353 ? 4.650 3.238 13.120 1.00 98.44 353 LEU A C 1
ATOM 2967 O O . LEU A 1 353 ? 4.742 4.054 12.204 1.00 98.44 353 LEU A O 1
ATOM 2971 N N . LEU A 1 354 ? 5.548 2.269 13.309 1.00 98.19 354 LEU A N 1
ATOM 2972 C CA . LEU A 1 354 ? 6.749 2.098 12.492 1.00 98.19 354 LEU A CA 1
ATOM 2973 C C . LEU A 1 354 ? 6.443 1.618 11.069 1.00 98.19 354 LEU A C 1
ATOM 2975 O O . LEU A 1 354 ? 7.320 1.698 10.219 1.00 98.19 354 LEU A O 1
ATOM 2979 N N . SER A 1 355 ? 5.229 1.141 10.784 1.00 98.00 355 SER A N 1
ATOM 2980 C CA . SER A 1 355 ? 4.854 0.714 9.435 1.00 98.00 355 SER A CA 1
ATOM 2981 C C . SER A 1 355 ? 4.597 1.883 8.479 1.00 98.00 355 SER A C 1
ATOM 2983 O O . SER A 1 355 ? 4.776 1.716 7.278 1.00 98.00 355 SER A O 1
ATOM 2985 N N . PHE A 1 356 ? 4.232 3.069 8.977 1.00 97.50 356 PHE A N 1
ATOM 2986 C CA . PHE A 1 356 ? 3.960 4.231 8.120 1.00 97.50 356 PHE A CA 1
ATOM 2987 C C . PHE A 1 356 ? 4.822 5.452 8.454 1.00 97.50 356 PHE A C 1
ATOM 2989 O O . PHE A 1 356 ? 5.254 6.142 7.540 1.00 97.50 356 PHE A O 1
ATOM 2996 N N . LEU A 1 357 ? 5.098 5.727 9.735 1.00 97.12 357 LEU A N 1
ATOM 2997 C CA . LEU A 1 357 ? 5.737 6.972 10.178 1.00 97.12 357 LEU A CA 1
ATOM 2998 C C . LEU A 1 357 ? 7.161 7.212 9.630 1.00 97.12 357 LEU A C 1
ATOM 3000 O O . LEU A 1 357 ? 7.497 8.373 9.383 1.00 97.12 357 LEU A O 1
ATOM 3004 N N . PRO A 1 358 ? 8.010 6.186 9.416 1.00 96.44 358 PRO A N 1
ATOM 3005 C CA . PRO A 1 358 ? 9.359 6.412 8.907 1.00 96.44 358 PRO A CA 1
ATOM 3006 C C . PRO A 1 358 ? 9.396 7.105 7.543 1.00 96.44 358 PRO A C 1
ATOM 3008 O O . PRO A 1 358 ? 10.310 7.886 7.303 1.00 96.44 358 PRO A O 1
ATOM 3011 N N . PHE A 1 359 ? 8.401 6.875 6.682 1.00 93.69 359 PHE A N 1
ATOM 3012 C CA . PHE A 1 359 ? 8.347 7.466 5.344 1.00 93.69 359 PHE A CA 1
ATOM 3013 C C . PHE A 1 359 ? 8.208 8.996 5.368 1.00 93.69 359 PHE A C 1
ATOM 3015 O O . PHE A 1 359 ? 9.151 9.663 4.945 1.00 93.69 359 PHE A O 1
ATOM 3022 N N . PRO A 1 360 ? 7.128 9.600 5.910 1.00 93.00 360 PRO A N 1
ATOM 3023 C CA . PRO A 1 360 ? 6.996 11.053 5.933 1.00 93.00 360 PRO A CA 1
ATOM 3024 C C . PRO A 1 360 ? 8.117 11.731 6.730 1.00 93.00 360 PRO A C 1
ATOM 3026 O O . PRO A 1 360 ? 8.499 12.842 6.383 1.00 93.00 360 PRO A O 1
ATOM 3029 N N . ILE A 1 361 ? 8.691 11.079 7.754 1.00 93.06 361 ILE A N 1
ATOM 3030 C CA . ILE A 1 361 ? 9.860 11.618 8.472 1.00 93.06 361 ILE A CA 1
ATOM 3031 C C . ILE A 1 361 ? 11.099 11.627 7.574 1.00 93.06 361 ILE A C 1
ATOM 3033 O O . ILE A 1 361 ? 11.788 12.645 7.501 1.00 93.06 361 ILE A O 1
ATOM 3037 N N . ALA A 1 362 ? 11.394 10.522 6.885 1.00 88.94 362 ALA A N 1
ATOM 3038 C CA . ALA A 1 362 ? 12.516 10.465 5.952 1.00 88.94 362 ALA A CA 1
ATOM 3039 C C . ALA A 1 362 ? 12.356 11.515 4.846 1.00 88.94 362 ALA A C 1
ATOM 3041 O O . ALA A 1 362 ? 13.315 12.221 4.543 1.00 88.94 362 ALA A O 1
ATOM 3042 N N . PHE A 1 363 ? 11.130 11.708 4.357 1.00 88.00 363 PHE A N 1
ATOM 3043 C CA . PHE A 1 363 ? 10.747 12.692 3.340 1.00 88.00 363 PHE A CA 1
ATOM 3044 C C . PHE A 1 363 ? 10.856 14.154 3.783 1.00 88.00 363 PHE A C 1
ATOM 3046 O O . PHE A 1 363 ? 10.685 15.049 2.963 1.00 88.00 363 PHE A O 1
ATOM 3053 N N . LEU A 1 364 ? 11.201 14.440 5.040 1.00 87.12 364 LEU A N 1
ATOM 3054 C CA . LEU A 1 364 ? 11.590 15.795 5.439 1.00 87.12 364 LEU A CA 1
ATOM 3055 C C . LEU A 1 364 ? 13.014 16.155 4.995 1.00 87.12 364 LEU A C 1
ATOM 3057 O O . LEU A 1 364 ? 13.344 17.338 4.937 1.00 87.12 364 LEU A O 1
ATOM 3061 N N . LYS A 1 365 ? 13.862 15.161 4.706 1.00 83.25 365 LYS A N 1
ATOM 3062 C CA . LYS A 1 365 ? 15.291 15.369 4.415 1.00 83.25 365 LYS A CA 1
ATOM 3063 C C . LYS A 1 365 ? 15.779 14.619 3.175 1.00 83.25 365 LYS A C 1
ATOM 3065 O O . LYS A 1 365 ? 16.614 15.134 2.436 1.00 83.25 365 LYS A O 1
ATOM 3070 N N . PHE A 1 366 ? 15.257 13.422 2.952 1.00 76.25 366 PHE A N 1
ATOM 3071 C CA . PHE A 1 366 ? 15.608 12.527 1.860 1.00 76.25 366 PHE A CA 1
ATOM 3072 C C . PHE A 1 366 ? 14.401 12.367 0.949 1.00 76.25 366 PHE A C 1
ATOM 3074 O O . PHE A 1 366 ? 13.310 12.058 1.412 1.00 76.25 366 PHE A O 1
ATOM 3081 N N . GLY A 1 367 ? 14.578 12.567 -0.345 1.00 63.59 367 GLY A N 1
ATOM 3082 C CA . GLY A 1 367 ? 13.489 12.456 -1.305 1.00 63.59 367 GLY A CA 1
ATOM 3083 C C . GLY A 1 367 ? 14.039 12.163 -2.676 1.00 63.59 367 GLY A C 1
ATOM 3084 O O . GLY A 1 367 ? 15.119 11.607 -2.806 1.00 63.59 367 GLY A O 1
ATOM 3085 N N . THR A 1 368 ? 13.317 12.532 -3.719 1.00 61.81 368 THR A N 1
ATOM 3086 C CA . THR A 1 368 ? 13.871 12.484 -5.075 1.00 61.81 368 THR A CA 1
ATOM 3087 C C . THR A 1 368 ? 13.611 13.802 -5.777 1.00 61.81 368 THR A C 1
ATOM 3089 O O . THR A 1 368 ? 13.137 14.751 -5.153 1.00 61.81 368 THR A O 1
ATOM 3092 N N . VAL A 1 369 ? 13.990 13.874 -7.049 1.00 59.00 369 VAL A N 1
ATOM 3093 C CA . VAL A 1 369 ? 13.597 14.918 -7.989 1.00 59.00 369 VAL A CA 1
ATOM 3094 C C . VAL A 1 369 ? 12.133 15.328 -7.721 1.00 59.00 369 VAL A C 1
ATOM 3096 O O . VAL A 1 369 ? 11.317 14.459 -7.372 1.00 59.00 369 VAL A O 1
ATOM 3099 N N . PRO A 1 370 ? 11.771 16.623 -7.851 1.00 50.59 370 PRO A N 1
ATOM 3100 C CA . PRO A 1 370 ? 10.361 17.011 -7.964 1.00 50.59 370 PRO A CA 1
ATOM 3101 C C . PRO A 1 370 ? 9.657 16.047 -8.937 1.00 50.59 370 PRO A C 1
ATOM 3103 O O . PRO A 1 370 ? 10.318 15.576 -9.851 1.00 50.59 370 PRO A O 1
ATOM 3106 N N . TYR A 1 371 ? 8.378 15.720 -8.716 1.00 57.75 371 TYR A N 1
ATOM 3107 C CA . TYR A 1 371 ? 7.563 14.719 -9.454 1.00 57.75 371 TYR A CA 1
ATOM 3108 C C . TYR A 1 371 ? 7.449 13.291 -8.864 1.00 57.75 371 TYR A C 1
ATOM 3110 O O . TYR A 1 371 ? 6.787 12.455 -9.466 1.00 57.75 371 TYR A O 1
ATOM 3118 N N . ASN A 1 372 ? 7.977 13.010 -7.663 1.00 67.25 372 ASN A N 1
ATOM 3119 C CA . ASN A 1 372 ? 7.752 11.726 -6.959 1.00 67.25 372 ASN A CA 1
ATOM 3120 C C . ASN A 1 372 ? 6.681 11.795 -5.855 1.00 67.25 372 ASN A C 1
ATOM 3122 O O . ASN A 1 372 ? 6.848 11.269 -4.753 1.00 67.25 372 ASN A O 1
ATOM 3126 N N . ASP A 1 373 ? 5.572 12.468 -6.133 1.00 74.94 373 ASP A N 1
ATOM 3127 C CA . ASP A 1 373 ? 4.408 12.524 -5.243 1.00 74.94 373 ASP A CA 1
ATOM 3128 C C . ASP A 1 373 ? 3.786 11.134 -4.994 1.00 74.94 373 ASP A C 1
ATOM 3130 O O . ASP A 1 373 ? 3.322 10.856 -3.886 1.00 74.94 373 ASP A O 1
ATOM 3134 N N . TYR A 1 374 ? 3.898 10.209 -5.952 1.00 83.38 374 TYR A N 1
ATOM 3135 C CA . TYR A 1 374 ? 3.449 8.814 -5.831 1.00 83.38 374 TYR A CA 1
ATOM 3136 C C . TYR A 1 374 ? 4.046 8.035 -4.648 1.00 83.38 374 TYR A C 1
ATOM 3138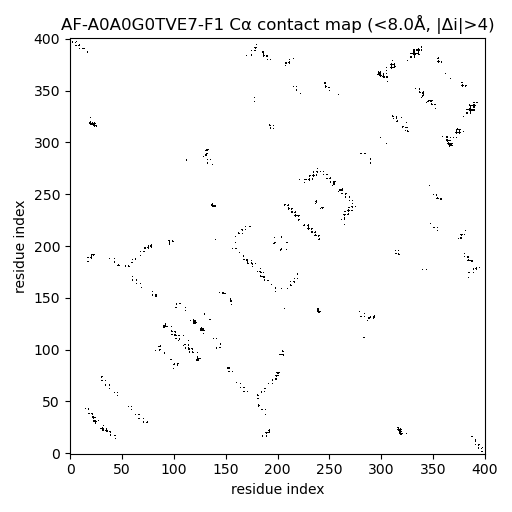 O O . TYR A 1 374 ? 3.513 7.009 -4.235 1.00 83.38 374 TYR A O 1
ATOM 3146 N N . TRP A 1 375 ? 5.091 8.539 -3.992 1.00 89.50 375 TRP A N 1
ATOM 3147 C CA . TRP A 1 375 ? 5.640 7.931 -2.776 1.00 89.50 375 TRP A CA 1
ATOM 3148 C C . TRP A 1 375 ? 4.657 7.893 -1.593 1.00 89.50 375 TRP A C 1
ATOM 3150 O O . TRP A 1 375 ? 4.867 7.130 -0.646 1.00 89.50 375 TRP A O 1
ATOM 3160 N N . GLY A 1 376 ? 3.550 8.643 -1.668 1.00 92.56 376 GLY A N 1
ATOM 3161 C CA . GLY A 1 376 ? 2.398 8.498 -0.773 1.00 92.56 376 GLY A CA 1
ATOM 3162 C C . GLY A 1 376 ? 1.849 7.071 -0.694 1.00 92.56 376 GLY A C 1
ATOM 3163 O O . GLY A 1 376 ? 1.420 6.642 0.382 1.00 92.56 376 GLY A O 1
ATOM 3164 N N . ILE A 1 377 ? 1.947 6.308 -1.792 1.00 95.75 377 ILE A N 1
ATOM 3165 C CA . ILE A 1 377 ? 1.463 4.921 -1.893 1.00 95.75 377 ILE A CA 1
ATOM 3166 C C . ILE A 1 377 ? 2.050 4.048 -0.786 1.00 95.75 377 ILE A C 1
ATOM 3168 O O . ILE A 1 377 ? 1.354 3.193 -0.245 1.00 95.75 377 ILE A O 1
ATOM 3172 N N . MET A 1 378 ? 3.307 4.288 -0.399 1.00 95.31 378 MET A N 1
ATOM 3173 C CA . MET A 1 378 ? 4.023 3.416 0.532 1.00 95.31 378 MET A CA 1
ATOM 3174 C C . MET A 1 378 ? 3.442 3.408 1.953 1.00 95.31 378 MET A C 1
ATOM 3176 O O . MET A 1 378 ? 3.689 2.465 2.710 1.00 95.31 378 MET A O 1
ATOM 3180 N N . TYR A 1 379 ? 2.688 4.443 2.335 1.00 96.19 379 TYR A N 1
ATOM 3181 C CA . TYR A 1 379 ? 2.253 4.627 3.720 1.00 96.19 379 TYR A CA 1
ATOM 3182 C C . TYR A 1 379 ? 0.792 5.074 3.872 1.00 96.19 379 TYR A C 1
ATOM 3184 O O . TYR A 1 379 ? 0.169 4.759 4.890 1.00 96.19 379 TYR A O 1
ATOM 3192 N N . MET A 1 380 ? 0.206 5.748 2.877 1.00 97.00 380 MET A N 1
ATOM 3193 C CA . MET A 1 380 ? -1.167 6.251 2.965 1.00 97.00 380 MET A CA 1
ATOM 3194 C C . MET A 1 380 ? -2.240 5.171 3.143 1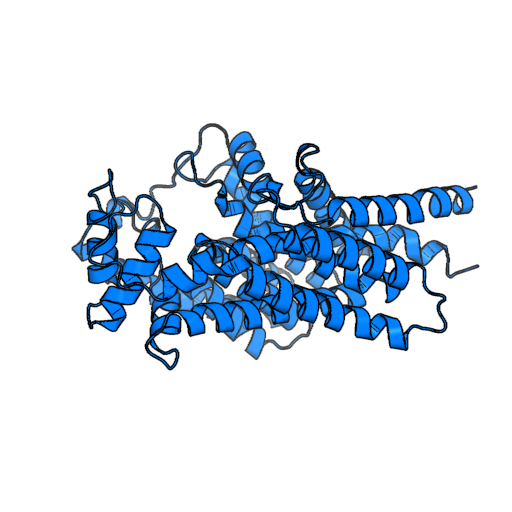.00 97.00 380 MET A C 1
ATOM 3196 O O . MET A 1 380 ? -3.107 5.370 3.997 1.00 97.00 380 MET A O 1
ATOM 3200 N N . PRO A 1 381 ? -2.194 4.008 2.461 1.00 97.94 381 PRO A N 1
ATOM 3201 C CA . PRO A 1 381 ? -3.144 2.927 2.718 1.00 97.94 381 PRO A CA 1
ATOM 3202 C C . PRO A 1 381 ? -3.169 2.512 4.191 1.00 97.94 381 PRO A C 1
ATOM 3204 O O . PRO A 1 381 ? -4.233 2.330 4.772 1.00 97.94 381 PRO A O 1
ATOM 3207 N N . ILE A 1 382 ? -2.002 2.436 4.835 1.00 98.31 382 ILE A N 1
ATOM 3208 C CA . ILE A 1 382 ? -1.883 2.074 6.252 1.00 98.31 382 ILE A CA 1
ATOM 3209 C C . ILE A 1 382 ? -2.445 3.187 7.141 1.00 98.31 382 ILE A C 1
ATOM 3211 O O . ILE A 1 382 ? -3.189 2.906 8.080 1.00 98.31 382 ILE A O 1
ATOM 3215 N N . VAL A 1 383 ? -2.143 4.451 6.828 1.00 98.19 383 VAL A N 1
ATOM 3216 C CA . VAL A 1 383 ? -2.710 5.618 7.523 1.00 98.19 383 VAL A CA 1
ATOM 3217 C C . VAL A 1 383 ? -4.241 5.592 7.478 1.00 98.19 383 VAL A C 1
ATOM 3219 O O . VAL A 1 383 ? -4.884 5.750 8.515 1.00 98.19 383 VAL A O 1
ATOM 3222 N N . LEU A 1 384 ? -4.830 5.324 6.312 1.00 97.69 384 LEU A N 1
ATOM 3223 C CA . LEU A 1 384 ? -6.280 5.218 6.126 1.00 97.69 384 LEU A CA 1
ATOM 3224 C C . LEU A 1 384 ? -6.890 4.057 6.925 1.00 97.69 384 LEU A C 1
ATOM 3226 O O . LEU A 1 384 ? -7.973 4.216 7.490 1.00 97.69 384 LEU A O 1
ATOM 3230 N N . VAL A 1 385 ? -6.190 2.920 7.041 1.00 98.19 385 VAL A N 1
ATOM 3231 C CA . VAL A 1 385 ? -6.631 1.813 7.907 1.00 98.19 385 VAL A CA 1
ATOM 3232 C C . VAL A 1 385 ? -6.640 2.219 9.382 1.00 98.19 385 VAL A C 1
ATOM 3234 O O . VAL A 1 385 ? -7.558 1.868 10.126 1.00 98.19 385 VAL A O 1
ATOM 3237 N N . LEU A 1 386 ? -5.612 2.942 9.828 1.00 97.88 386 LEU A N 1
ATOM 3238 C CA . LEU A 1 386 ? -5.411 3.260 11.243 1.00 97.88 386 LEU A CA 1
ATOM 3239 C C . LEU A 1 386 ? -6.206 4.480 11.715 1.00 97.88 386 LEU A C 1
ATOM 3241 O O . LEU A 1 386 ? -6.547 4.553 12.897 1.00 97.88 386 LEU A O 1
ATOM 3245 N N . ALA A 1 387 ? -6.541 5.418 10.829 1.00 96.62 387 ALA A N 1
ATOM 3246 C CA . ALA A 1 387 ? -7.242 6.649 11.187 1.00 96.62 387 ALA A CA 1
ATOM 3247 C C . ALA A 1 387 ? -8.576 6.413 11.936 1.00 96.62 387 ALA A C 1
ATOM 3249 O O . ALA A 1 387 ? -8.774 7.026 12.991 1.00 96.62 387 ALA A O 1
ATOM 3250 N N . PRO A 1 388 ? -9.465 5.486 11.515 1.00 95.50 388 PRO A N 1
ATOM 3251 C CA . PRO A 1 388 ? -10.713 5.216 12.234 1.00 95.50 388 PRO A CA 1
ATOM 3252 C C . PRO A 1 388 ? -10.521 4.663 13.646 1.00 95.50 388 PRO A C 1
ATOM 3254 O O . PRO A 1 388 ? -11.427 4.789 14.471 1.00 95.50 388 PRO A O 1
ATOM 3257 N N . ILE A 1 389 ? -9.356 4.083 13.968 1.00 94.81 389 ILE A N 1
ATOM 3258 C CA . ILE A 1 389 ? -9.073 3.544 15.307 1.00 94.81 389 ILE A CA 1
ATOM 3259 C C . ILE A 1 389 ? -9.130 4.651 16.367 1.00 94.81 389 ILE A C 1
ATOM 3261 O O . ILE A 1 389 ? -9.544 4.388 17.498 1.00 94.81 389 ILE A O 1
ATOM 3265 N N . ALA A 1 390 ? -8.837 5.905 16.004 1.00 92.25 390 ALA A N 1
ATOM 3266 C CA . ALA A 1 390 ? -8.983 7.055 16.898 1.00 92.25 390 ALA A CA 1
ATOM 3267 C C . ALA A 1 390 ? -10.411 7.206 17.466 1.00 92.25 390 ALA A C 1
ATOM 3269 O O . ALA A 1 390 ? -10.580 7.655 18.604 1.00 92.25 390 ALA A O 1
ATOM 3270 N N . LEU A 1 391 ? -11.441 6.749 16.738 1.00 84.62 391 LEU A N 1
ATOM 3271 C CA . LEU A 1 391 ? -12.832 6.756 17.208 1.00 84.62 391 LEU A CA 1
ATOM 3272 C C . LEU A 1 391 ? -13.093 5.783 18.366 1.00 84.62 391 LEU A C 1
ATOM 3274 O O . LEU A 1 391 ? -14.085 5.935 19.084 1.00 84.62 391 LEU A O 1
ATOM 3278 N N . GLY A 1 392 ? -12.212 4.805 18.603 1.00 73.56 392 GLY A N 1
ATOM 3279 C CA . GLY A 1 392 ? -12.326 3.853 19.712 1.00 73.56 392 GLY A CA 1
ATOM 3280 C C . GLY A 1 392 ? -12.346 4.517 21.097 1.00 73.56 392 GLY A C 1
ATOM 3281 O O . GLY A 1 392 ? -12.826 3.933 22.072 1.00 73.56 392 GLY A O 1
ATOM 3282 N N . ASN A 1 393 ? -11.866 5.761 21.210 1.00 66.06 393 ASN A N 1
ATOM 3283 C CA . ASN A 1 393 ? -11.948 6.531 22.451 1.00 66.06 393 ASN A CA 1
ATOM 3284 C C . ASN A 1 393 ? -13.387 6.928 22.799 1.00 66.06 393 ASN A C 1
ATOM 3286 O O . ASN A 1 393 ? -13.726 6.952 23.982 1.00 66.06 393 ASN A O 1
ATOM 3290 N N . LEU A 1 394 ? -14.217 7.176 21.784 1.00 61.69 394 LEU A N 1
ATOM 3291 C CA . LEU A 1 394 ? -15.578 7.696 21.917 1.00 61.69 394 LEU A CA 1
ATOM 3292 C C . LEU A 1 394 ? -16.619 6.587 22.153 1.00 61.69 394 LEU A C 1
ATOM 3294 O O . LEU A 1 394 ? -17.669 6.836 22.733 1.00 61.69 394 LEU A O 1
ATOM 3298 N N . THR A 1 395 ? -16.324 5.344 21.759 1.00 59.91 395 THR A N 1
ATOM 3299 C CA . THR A 1 395 ? -17.279 4.218 21.808 1.00 59.91 395 THR A CA 1
ATOM 3300 C C . THR A 1 395 ? -17.426 3.578 23.185 1.00 59.91 395 THR A C 1
ATOM 3302 O O . THR A 1 395 ? -18.529 3.214 23.582 1.00 59.91 395 THR A O 1
ATOM 3305 N N . LYS A 1 396 ? -16.331 3.428 23.941 1.00 50.88 396 LYS A N 1
ATOM 3306 C CA . LYS A 1 396 ? -16.332 2.647 25.195 1.00 50.88 396 LYS A CA 1
ATOM 3307 C C . LYS A 1 396 ? -16.938 3.391 26.394 1.00 50.88 396 LYS A C 1
ATOM 3309 O O . LYS A 1 396 ? -17.225 2.761 27.408 1.00 50.88 396 LYS A O 1
ATOM 3314 N N . GLN A 1 397 ? -17.143 4.708 26.295 1.00 45.59 397 GLN A N 1
ATOM 3315 C CA . GLN A 1 397 ? -17.860 5.465 27.329 1.00 45.59 397 GLN A CA 1
ATOM 3316 C C . GLN A 1 397 ? -19.382 5.255 27.273 1.00 45.59 397 GLN A C 1
ATOM 3318 O O . GLN A 1 397 ? -20.031 5.479 28.287 1.00 45.59 397 GLN A O 1
ATOM 3323 N N . SER A 1 398 ? -19.943 4.770 26.154 1.00 41.69 398 SER A N 1
ATOM 3324 C CA . SER A 1 398 ? -21.395 4.567 26.002 1.00 41.69 398 SER A CA 1
ATOM 3325 C C . SER A 1 398 ? -21.893 3.173 26.419 1.00 41.69 398 SER A C 1
ATOM 3327 O O . SER A 1 398 ? -23.097 2.962 26.483 1.00 41.69 398 SER A O 1
ATOM 3329 N N . THR A 1 399 ? -21.003 2.207 26.681 1.00 40.34 399 THR A N 1
ATOM 3330 C CA . THR A 1 399 ? -21.368 0.805 26.998 1.00 40.34 399 THR A CA 1
ATOM 3331 C C . THR A 1 399 ? -21.256 0.453 28.485 1.00 40.34 399 THR A C 1
ATOM 3333 O O . THR A 1 399 ? -21.297 -0.719 28.838 1.00 40.34 399 THR A O 1
ATOM 3336 N N . LYS A 1 400 ? -21.041 1.445 29.356 1.00 38.00 400 LYS A N 1
ATOM 3337 C CA . LYS A 1 400 ? -21.055 1.285 30.824 1.00 38.00 400 LYS A CA 1
ATOM 3338 C C . LYS A 1 400 ? -22.285 1.939 31.484 1.00 38.00 400 LYS A C 1
ATOM 3340 O O . LYS A 1 400 ? -22.254 2.151 32.691 1.00 38.00 400 LYS A O 1
ATOM 3345 N N . ALA A 1 401 ? -23.302 2.292 30.698 1.00 37.62 401 ALA A N 1
ATOM 3346 C CA . ALA A 1 401 ? -24.566 2.849 31.176 1.00 37.62 401 ALA A CA 1
ATOM 3347 C C . ALA A 1 401 ? -25.633 1.757 31.239 1.00 37.62 401 ALA A C 1
ATOM 3349 O O . ALA A 1 401 ? -25.690 0.967 30.265 1.00 37.62 401 ALA A O 1
#

Nearest PDB structures (foldseek):
  4wne-assembly1_A  TM=2.066E-01  e=1.816E+00  Homo sapiens
  9f8w-assembly2_B  TM=2.195E-01  e=7.764E+00  Trypanosoma brucei

Secondary structure (DSSP, 8-state):
-HHHHHHHHHHHHHHHHHHHTPBP-GGG-HHHHHHHHHHHHHHHHHHHS-GGGHHHHTTHHHHHHHHHHHHHHHH-HHHHHHHTS-GGGS---SHHHHHHHHHHHHHTT--HHHHHHHHHHHSTT-----SSGGGSPPTHHHHHHHTSSSSSTHHHHHHHHHHHHHHHHHHHHHHHHHS-GGGTTHHHHHHHHHHHHHHHSGGGGSHHHHHHHHHHHHHHHHHTT-HHHHHHHHHHHHHH-GGGHHHHHHHHHHHHHH-GGGHHHHHHHHHHHHHHHHHHHHHHTTTS-STTTTT---B-S-HHHHHHHHHHTTGGGBTTGGG-HHHHHHHHHHHHHHHHHHHS-HHHHHHHHHTTTHHHHHTTTB--STT-GGGGGGTHHHHHHHGGGGGHHHHTTSS--

Radius of gyration: 21.5 Å; Cα contacts (8 Å, |Δi|>4): 565; chains: 1; bounding box: 59×40×62 Å

Solvent-accessible surface area (backbone atoms only — not comparable to full-atom values): 20672 Å² total; per-residue (Å²): 112,72,67,61,56,41,60,66,48,43,58,56,52,51,52,50,54,49,55,57,32,24,34,28,37,66,96,69,38,64,63,44,38,54,52,20,53,47,51,42,54,50,53,50,49,47,47,70,46,64,80,93,44,57,75,60,47,67,49,52,54,56,51,54,46,51,51,48,53,53,48,26,66,72,59,15,59,67,36,51,52,55,43,62,50,83,47,96,83,58,81,39,77,52,69,39,50,32,47,52,36,19,42,52,37,36,71,73,69,38,54,63,69,61,19,41,47,49,25,32,40,58,27,53,97,40,72,52,61,67,76,35,57,88,66,54,79,52,63,49,52,49,54,56,53,64,70,44,77,73,96,46,42,55,51,54,54,54,51,49,52,54,48,52,44,49,38,39,51,50,36,24,59,56,32,46,76,66,30,61,70,58,56,13,51,52,22,29,47,45,32,40,36,56,58,40,48,32,52,31,37,59,62,51,58,37,52,45,61,57,23,34,42,39,36,51,50,15,54,54,27,46,74,70,66,40,44,69,62,14,21,55,28,37,28,51,16,29,40,31,31,61,75,52,49,58,34,42,50,53,50,31,54,50,15,71,76,76,36,68,88,49,31,65,40,31,49,50,20,55,49,53,33,51,57,52,48,52,53,46,51,66,58,49,49,78,80,37,66,39,81,82,26,75,83,55,78,44,66,38,96,54,15,67,61,50,38,52,38,16,52,47,44,71,35,71,32,21,62,50,30,92,73,52,55,46,61,58,29,47,55,27,17,53,47,15,31,50,47,32,41,74,74,65,48,53,66,56,18,48,55,62,41,38,63,33,52,50,54,60,58,44,27,47,53,43,49,61,68,90,89,62,31,68,63,20,50,57,27,47,56,59,28,37,41,32,20,60,43,40,54,43,73,52,56,67,72,68,74,80,116

Mean predicted aligned error: 5.34 Å